Protein AF-0000000082825767 (afdb_homodimer)

Sequence (418 aa):
MIKTNDFMEIMKGRRSIRNYDPTVKISKEEMTEILEEATTAPSSVNAQPWRFLVIDSPEGKEKLAPLASFNQTQVTTSSAVIAVFADMNNADYLEEIYSKAVELGYMPQEVKDRQIAALTAHFEKLPAQVNRETILIDGGLVSMQLMLTARAHGYDTNPIGGYDKENIAETFGLDKERYVPVMLLSIGKAADEGYASYRLPIDTIAEWKMIKTNDFMEIMKGRRSIRNYDPTVKISKEEMTEILEEATTAPSSVNAQPWRFLVIDSPEGKEKLAPLASFNQTQVTTSSAVIAVFADMNNADYLEEIYSKAVELGYMPQEVKDRQIAALTAHFEKLPAQVNRETILIDGGLVSMQLMLTARAHGYDTNPIGGYDKENIAETFGLDKERYVPVMLLSIGKAADEGYASYRLPIDTIAEWK

Nearest PDB structures (foldseek):
  3ge6-assembly1_B  TM=9.933E-01  e=1.867E-31  Exiguobacterium sibiricum 255-15
  3gbh-assembly1_B  TM=9.850E-01  e=5.305E-27  Staphylococcus epidermidis ATCC 12228
  4qly-assembly2_D  TM=9.215E-01  e=1.192E-22  Lactiplantibacillus plantarum
  3bem-assembly1_A  TM=9.198E-01  e=1.619E-16  Bacillus subtilis
  3of4-assembly2_C-2  TM=8.790E-01  e=1.425E-12  Idiomarina loihiensis

Radius of gyration: 20.53 Å; Cα contacts (8 Å, |Δi|>4): 805; chains: 2; bounding box: 54×56×46 Å

Solvent-accessible surface area (backbone atoms only — not comparable to full-atom values): 21587 Å² total; per-residue (Å²): 100,78,68,43,50,47,31,64,58,39,59,72,64,59,41,63,37,56,46,30,38,62,84,47,73,72,51,71,67,57,49,48,51,40,51,55,60,13,58,68,42,71,37,77,92,63,34,62,34,53,33,38,38,39,29,57,37,73,68,36,39,60,67,42,46,81,38,28,60,90,45,48,56,32,60,71,17,24,29,27,36,34,38,35,24,19,37,72,62,24,73,78,43,40,63,59,44,47,51,50,20,34,75,71,66,52,40,56,66,68,56,44,55,53,48,52,56,52,49,53,57,48,59,74,69,51,52,68,67,60,52,53,52,52,34,36,24,32,34,14,18,28,49,41,39,32,52,44,42,35,30,41,72,23,30,39,33,20,85,41,78,69,48,46,66,86,48,51,34,52,75,72,72,37,57,58,86,41,39,42,74,63,37,38,35,30,32,25,39,60,64,60,87,53,60,71,81,67,70,83,59,61,81,79,37,44,46,80,59,100,77,70,46,49,45,31,65,59,40,59,72,64,61,41,63,37,55,45,30,38,61,83,45,72,72,51,69,69,57,49,49,51,39,51,57,61,13,59,68,43,71,36,76,93,63,33,61,33,53,33,37,38,38,28,56,36,73,68,36,40,59,67,43,46,80,40,27,60,89,44,46,55,32,60,70,18,26,29,28,36,34,39,34,24,19,37,74,61,24,72,78,44,39,66,59,42,47,50,50,22,34,76,72,65,55,41,56,68,68,56,43,55,53,49,50,54,53,49,51,56,48,60,74,69,50,52,68,68,58,52,51,53,52,35,36,23,32,34,15,19,29,48,40,40,32,51,44,41,36,30,41,72,25,29,40,31,22,84,39,78,71,47,44,67,89,49,50,34,53,74,72,74,38,57,58,87,40,38,41,71,64,37,37,34,29,31,26,38,60,62,59,87,54,59,71,79,66,70,82,58,60,81,80,36,44,46,79,60

Secondary structure (DSSP, 8-state):
-----BHHHHHHH--B---B-TT----HHHHHHHHHHHTTS--GGG---EEEEEE-SHHHHHHHGGGSTT-HHHHHHSSEEEEEEEETTGGGGHHHHHHHHHHTTSS-HHHHHHHHHHHHHHHHH--HHHHHHHHHHHHHHHHHHHHHHHHHTT-EEEEE--S-TTTHHHHTT--TTTEEEEEEEEEE-BSS---------HHHHEEE-/-----BHHHHHHT--B---B-TT----HHHHHHHHHHHTTS--GGG---EEEEEE-SHHHHHHHGGGSTT-HHHHHHSSEEEEEEEETTGGGGHHHHHHHHHHTTSS-HHHHHHHHHHHHHHHHH--HHHHHHHHHHHHHHHHHHHHHHHHHTT-EEEEE--S-TTTHHHHTT--TTTEEEEEEEEEE-BSS---------HHHHEEE-

Structure (mmCIF, N/CA/C/O backbone):
data_AF-0000000082825767-model_v1
#
loop_
_entity.id
_entity.type
_entity.pdbx_description
1 polymer 'Nitroreductase family protein'
#
loop_
_atom_site.group_PDB
_atom_site.id
_atom_site.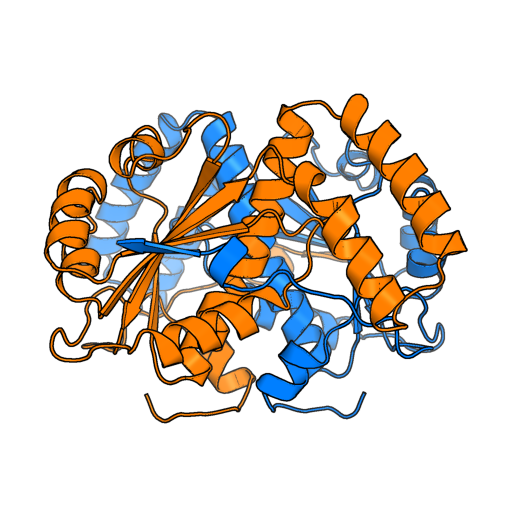type_symbol
_atom_site.label_atom_id
_atom_site.label_alt_id
_atom_site.label_comp_id
_atom_site.label_asym_id
_atom_site.label_entity_id
_atom_site.label_seq_id
_atom_site.pdbx_PDB_ins_code
_atom_site.Cartn_x
_atom_site.Cartn_y
_atom_site.Cartn_z
_atom_site.occupancy
_atom_site.B_iso_or_equiv
_atom_site.auth_seq_id
_atom_site.auth_comp_id
_atom_site.auth_asym_id
_atom_site.auth_atom_id
_atom_site.pdbx_PDB_model_num
ATOM 1 N N . MET A 1 1 ? 0.001 21.5 -9.102 1 57 1 MET A N 1
ATOM 2 C CA . MET A 1 1 ? 0.458 20.594 -10.148 1 57 1 MET A CA 1
ATOM 3 C C . MET A 1 1 ? -0.564 20.5 -11.273 1 57 1 MET A C 1
ATOM 5 O O . MET A 1 1 ? -1.768 20.625 -11.039 1 57 1 MET A O 1
ATOM 9 N N . ILE A 1 2 ? -0.086 20.594 -12.484 1 68.12 2 ILE A N 1
ATOM 10 C CA . ILE A 1 2 ? -0.937 20.422 -13.664 1 68.12 2 ILE A CA 1
ATOM 11 C C . ILE A 1 2 ? -1.581 19.031 -13.633 1 68.12 2 ILE A C 1
ATOM 13 O O . ILE A 1 2 ? -0.907 18.031 -13.375 1 68.12 2 ILE A O 1
ATOM 17 N N . LYS A 1 3 ? -2.893 19.031 -13.609 1 85.12 3 LYS A N 1
ATOM 18 C CA . LYS A 1 3 ? -3.613 17.766 -13.727 1 85.12 3 LYS A CA 1
ATOM 19 C C . LYS A 1 3 ? -3.098 16.953 -14.906 1 85.12 3 LYS A C 1
ATOM 21 O O . LYS A 1 3 ? -2.895 17.484 -16 1 85.12 3 LYS A O 1
ATOM 26 N N . THR A 1 4 ? -2.488 15.805 -14.508 1 88.75 4 THR A N 1
ATOM 27 C CA . THR A 1 4 ? -2.033 14.875 -15.539 1 88.75 4 THR A CA 1
ATOM 28 C C . THR A 1 4 ? -2.609 13.484 -15.305 1 88.75 4 THR A C 1
ATOM 30 O O . THR A 1 4 ? -2.926 13.125 -14.164 1 88.75 4 THR A O 1
ATOM 33 N N . ASN A 1 5 ? -2.75 12.781 -16.391 1 95.56 5 ASN A N 1
ATOM 34 C CA . ASN A 1 5 ? -3.166 11.383 -16.266 1 95.56 5 ASN A CA 1
ATOM 35 C C . ASN A 1 5 ? -2.057 10.43 -16.703 1 95.56 5 ASN A C 1
ATOM 37 O O . ASN A 1 5 ? -2.303 9.242 -16.906 1 95.56 5 ASN A O 1
ATOM 41 N N . ASP A 1 6 ? -0.877 11.016 -16.953 1 97.12 6 ASP A N 1
ATOM 42 C CA . ASP A 1 6 ? 0.282 10.188 -17.266 1 97.12 6 ASP A CA 1
ATOM 43 C C . ASP A 1 6 ? 0.776 9.438 -16.031 1 97.12 6 ASP A C 1
ATOM 45 O O . ASP A 1 6 ? 1.247 10.047 -15.07 1 97.12 6 ASP A O 1
ATOM 49 N N . PHE A 1 7 ? 0.704 8.141 -16.047 1 98.44 7 PHE A N 1
ATOM 50 C CA . PHE A 1 7 ? 0.979 7.297 -14.891 1 98.44 7 PHE A CA 1
ATOM 51 C C . PHE A 1 7 ? 2.412 7.488 -14.414 1 98.44 7 PHE A C 1
ATOM 53 O O . PHE A 1 7 ? 2.65 7.664 -13.211 1 98.44 7 PHE A O 1
ATOM 60 N N . MET A 1 8 ? 3.387 7.438 -15.273 1 97.62 8 MET A N 1
ATOM 61 C CA . MET A 1 8 ? 4.793 7.543 -14.891 1 97.62 8 MET A CA 1
ATOM 62 C C . MET A 1 8 ? 5.09 8.906 -14.281 1 97.62 8 MET A C 1
ATOM 64 O O . MET A 1 8 ? 5.84 9.008 -13.312 1 97.62 8 MET A O 1
ATOM 68 N N . GLU A 1 9 ? 4.508 9.938 -14.812 1 97.12 9 GLU A N 1
ATOM 69 C CA . GLU A 1 9 ? 4.672 11.273 -14.242 1 97.12 9 GLU A CA 1
ATOM 70 C C . GLU A 1 9 ? 4.09 11.352 -12.836 1 97.12 9 GLU A C 1
ATOM 72 O O . GLU A 1 9 ? 4.711 11.914 -11.93 1 97.12 9 GLU A O 1
ATOM 77 N N . ILE A 1 10 ? 2.896 10.797 -12.688 1 98.25 10 ILE A N 1
ATOM 78 C CA . ILE A 1 10 ? 2.217 10.797 -11.391 1 98.25 10 ILE A CA 1
ATOM 79 C C . ILE A 1 10 ? 3.047 10.031 -10.367 1 98.25 10 ILE A C 1
ATOM 81 O O . ILE A 1 10 ? 3.33 10.531 -9.281 1 98.25 10 ILE A O 1
ATOM 85 N N . MET A 1 11 ? 3.445 8.852 -10.742 1 98.19 11 MET A N 1
ATOM 86 C CA . MET A 1 11 ? 4.137 7.953 -9.82 1 98.19 11 MET A CA 1
ATOM 87 C C . MET A 1 11 ? 5.535 8.469 -9.5 1 98.19 11 MET A C 1
ATOM 89 O O . MET A 1 11 ? 5.895 8.617 -8.328 1 98.19 11 MET A O 1
ATOM 93 N N . LYS A 1 12 ? 6.316 8.844 -10.516 1 96.94 12 LYS A N 1
ATOM 94 C CA . LYS A 1 12 ? 7.703 9.25 -10.305 1 96.94 12 LYS A CA 1
ATOM 95 C C . LYS A 1 12 ? 7.785 10.664 -9.742 1 96.94 12 LYS A C 1
ATOM 97 O O . LYS A 1 12 ? 8.805 11.047 -9.164 1 96.94 12 LYS A O 1
ATOM 102 N N . GLY A 1 13 ? 6.746 11.43 -9.961 1 96.38 13 GLY A N 1
ATOM 103 C CA . GLY A 1 13 ? 6.723 12.797 -9.469 1 96.38 13 GLY A CA 1
ATOM 104 C C . GLY A 1 13 ? 6.277 12.906 -8.016 1 96.38 13 GLY A C 1
ATOM 105 O O . GLY A 1 13 ? 6.348 13.977 -7.418 1 96.38 13 GLY A O 1
ATOM 106 N N . ARG A 1 14 ? 5.82 11.805 -7.449 1 97.75 14 ARG A N 1
ATOM 107 C CA . ARG A 1 14 ? 5.371 11.844 -6.062 1 97.75 14 ARG A CA 1
ATOM 108 C C . ARG A 1 14 ? 6.539 12.109 -5.117 1 97.75 14 ARG A C 1
ATOM 110 O O . ARG A 1 14 ? 7.582 11.469 -5.219 1 97.75 14 ARG A O 1
ATOM 117 N N . ARG A 1 15 ? 6.359 13.031 -4.223 1 96.75 15 ARG A N 1
ATOM 118 C CA . ARG A 1 15 ? 7.258 13.383 -3.127 1 96.75 15 ARG A CA 1
ATOM 119 C C . ARG A 1 15 ? 6.492 13.531 -1.817 1 96.75 15 ARG A C 1
ATOM 121 O O . ARG A 1 15 ? 5.289 13.789 -1.822 1 96.75 15 ARG A O 1
ATOM 128 N N . SER A 1 16 ? 7.246 13.297 -0.775 1 97.88 16 SER A N 1
ATOM 129 C CA . SER A 1 16 ? 6.66 13.672 0.507 1 97.88 16 SER A CA 1
ATOM 130 C C . SER A 1 16 ? 6.688 15.188 0.708 1 97.88 16 SER A C 1
ATOM 132 O O . SER A 1 16 ? 7.727 15.75 1.046 1 97.88 16 SER A O 1
ATOM 134 N N . ILE A 1 17 ? 5.559 15.828 0.484 1 98.06 17 ILE A N 1
ATOM 135 C CA . ILE A 1 17 ? 5.434 17.281 0.604 1 98.06 17 ILE A CA 1
ATOM 136 C C . ILE A 1 17 ? 5.012 17.641 2.025 1 98.06 17 ILE A C 1
ATOM 138 O O . ILE A 1 17 ? 3.99 17.156 2.52 1 98.06 17 ILE A O 1
ATOM 142 N N . ARG A 1 18 ? 5.707 18.547 2.652 1 97.75 18 ARG A N 1
ATOM 143 C CA . ARG A 1 18 ? 5.469 18.797 4.07 1 97.75 18 ARG A CA 1
ATOM 144 C C . ARG A 1 18 ? 4.953 20.203 4.305 1 97.75 18 ARG A C 1
ATOM 146 O O . ARG A 1 18 ? 4.637 20.578 5.434 1 97.75 18 ARG A O 1
ATOM 153 N N . ASN A 1 19 ? 5.02 20.984 3.322 1 98.44 19 ASN A N 1
ATOM 154 C CA . ASN A 1 19 ? 4.527 22.359 3.342 1 98.44 19 ASN A CA 1
ATOM 155 C C . ASN A 1 19 ? 3.598 22.625 2.166 1 98.44 19 ASN A C 1
ATOM 157 O O . ASN A 1 19 ? 3.955 22.391 1.014 1 98.44 19 ASN A O 1
ATOM 161 N N . TYR A 1 20 ? 2.389 23.188 2.533 1 98.62 20 TYR A N 1
ATOM 162 C CA . TYR A 1 20 ? 1.351 23.359 1.523 1 98.62 20 TYR A CA 1
ATOM 163 C C . TYR A 1 20 ? 0.925 24.828 1.425 1 98.62 20 TYR A C 1
ATOM 165 O O . TYR A 1 20 ? 1.259 25.641 2.293 1 98.62 20 TYR A O 1
ATOM 173 N N . ASP A 1 21 ? 0.312 25.203 0.298 1 98.56 21 ASP A N 1
ATOM 174 C CA . ASP A 1 21 ? -0.404 26.469 0.18 1 98.56 21 ASP A CA 1
ATOM 175 C C . ASP A 1 21 ? -1.682 26.469 1.017 1 98.56 21 ASP A C 1
ATOM 177 O O . ASP A 1 21 ? -2.672 25.828 0.639 1 98.56 21 ASP A O 1
ATOM 181 N N . PRO A 1 22 ? -1.664 27.156 2.123 1 97.94 22 PRO A N 1
ATOM 182 C CA . PRO A 1 22 ? -2.787 27.047 3.059 1 97.94 22 PRO A CA 1
ATOM 183 C C . PRO A 1 22 ? -4.078 27.641 2.498 1 97.94 22 PRO A C 1
ATOM 185 O O . PRO A 1 22 ? -5.148 27.453 3.086 1 97.94 22 PRO A O 1
ATOM 188 N N . THR A 1 23 ? -4.078 28.297 1.387 1 98 23 THR A N 1
ATOM 189 C CA . THR A 1 23 ? -5.262 28.938 0.816 1 98 23 THR A CA 1
ATOM 190 C C . THR A 1 23 ? -6.043 27.938 -0.039 1 98 23 THR A C 1
ATOM 192 O O . THR A 1 23 ? -7.199 28.188 -0.393 1 98 23 THR A O 1
ATOM 195 N N . VAL A 1 24 ? -5.395 26.891 -0.364 1 98.31 24 VAL A N 1
ATOM 196 C CA . VAL A 1 24 ? -6.051 25.906 -1.213 1 98.31 24 VAL A CA 1
ATOM 197 C C . VAL A 1 24 ? -6.891 24.953 -0.355 1 98.31 24 VAL A C 1
ATOM 199 O O . VAL A 1 24 ? -6.402 24.406 0.637 1 98.31 24 VAL A O 1
ATOM 202 N N . LYS A 1 25 ? -8.148 24.797 -0.734 1 98.25 25 LYS A N 1
ATOM 203 C CA . LYS A 1 25 ? -9.062 23.859 -0.1 1 98.25 25 LYS A CA 1
ATOM 204 C C . LYS A 1 25 ? -9.578 22.828 -1.105 1 98.25 25 LYS A C 1
ATOM 206 O O . LYS A 1 25 ? -9.688 23.125 -2.297 1 98.25 25 LYS A O 1
ATOM 211 N N . ILE A 1 26 ? -9.781 21.656 -0.648 1 98.69 26 ILE A N 1
ATOM 212 C CA . ILE A 1 26 ? -10.391 20.594 -1.451 1 98.69 26 ILE A CA 1
ATOM 213 C C . ILE A 1 26 ? -11.844 20.406 -1.033 1 98.69 26 ILE A C 1
ATOM 215 O O . ILE A 1 26 ? -12.133 20.156 0.142 1 98.69 26 ILE A O 1
ATOM 219 N N . SER A 1 27 ? -12.758 20.484 -1.952 1 98.56 27 SER A N 1
ATOM 220 C CA . SER A 1 27 ? -14.164 20.312 -1.628 1 98.56 27 SER A CA 1
ATOM 221 C C . SER A 1 27 ? -14.469 18.891 -1.167 1 98.56 27 SER A C 1
ATOM 223 O O . SER A 1 27 ? -13.758 17.953 -1.533 1 98.56 27 SER A O 1
ATOM 225 N N . LYS A 1 28 ? -15.516 18.828 -0.367 1 98.38 28 LYS A N 1
ATOM 226 C CA . LYS A 1 28 ? -15.945 17.5 0.054 1 98.38 28 LYS A CA 1
ATOM 227 C C . LYS A 1 28 ? -16.25 16.609 -1.151 1 98.38 28 LYS A C 1
ATOM 229 O O . LYS A 1 28 ? -15.969 15.406 -1.136 1 98.38 28 LYS A O 1
ATOM 234 N N . GLU A 1 29 ? -16.828 17.188 -2.154 1 98.62 29 GLU A N 1
ATOM 235 C CA . GLU A 1 29 ? -17.156 16.438 -3.369 1 98.62 29 GLU A CA 1
ATOM 236 C C . GLU A 1 29 ? -15.898 15.883 -4.031 1 98.62 29 GLU A C 1
ATOM 238 O O . GLU A 1 29 ? -15.844 14.703 -4.375 1 98.62 29 GLU A O 1
ATOM 243 N N . GLU A 1 30 ? -14.898 16.703 -4.211 1 98.56 30 GLU A N 1
ATOM 244 C CA . GLU A 1 30 ? -13.664 16.25 -4.852 1 98.56 30 GLU A CA 1
ATOM 245 C C . GLU A 1 30 ? -12.914 15.242 -3.977 1 98.56 30 GLU A C 1
ATOM 247 O O . GLU A 1 30 ? -12.391 14.25 -4.477 1 98.56 30 GLU A O 1
ATOM 252 N N . MET A 1 31 ? -12.906 15.5 -2.664 1 98.88 31 MET A N 1
ATOM 253 C CA . MET A 1 31 ? -12.281 14.547 -1.746 1 98.88 31 MET A CA 1
ATOM 254 C C . MET A 1 31 ? -12.977 13.195 -1.805 1 98.88 31 MET A C 1
ATOM 256 O O . MET A 1 31 ? -12.32 12.156 -1.775 1 98.88 31 MET A O 1
ATOM 260 N N . THR A 1 32 ? -14.289 13.25 -1.904 1 98.88 32 THR A N 1
ATOM 261 C CA . THR A 1 32 ? -15.055 12.016 -2.029 1 98.88 32 THR A CA 1
ATOM 262 C C . THR A 1 32 ? -14.664 11.266 -3.299 1 98.88 32 THR A C 1
ATOM 264 O O . THR A 1 32 ? -14.492 10.047 -3.275 1 98.88 32 THR A O 1
ATOM 267 N N . GLU A 1 33 ? -14.492 11.953 -4.387 1 98.69 33 GLU A N 1
ATOM 268 C CA . GLU A 1 33 ? -14.062 11.336 -5.641 1 98.69 33 GLU A CA 1
ATOM 269 C C . GLU A 1 33 ? -12.68 10.703 -5.5 1 98.69 33 GLU A C 1
ATOM 271 O O . GLU A 1 33 ? -12.445 9.586 -5.969 1 98.69 33 GLU A O 1
ATOM 276 N N . ILE A 1 34 ? -11.797 11.383 -4.863 1 98.81 34 ILE A N 1
ATOM 277 C CA . ILE A 1 34 ? -10.438 10.906 -4.652 1 98.81 34 ILE A CA 1
ATOM 278 C C . ILE A 1 34 ? -10.461 9.625 -3.818 1 98.81 34 ILE A C 1
ATOM 280 O O . ILE A 1 34 ? -9.789 8.641 -4.156 1 98.81 34 ILE A O 1
ATOM 284 N N . LEU A 1 35 ? -11.258 9.602 -2.76 1 98.94 35 LEU A N 1
ATOM 285 C CA . LEU A 1 35 ? -11.367 8.422 -1.906 1 98.94 35 LEU A CA 1
ATOM 286 C C . LEU A 1 35 ? -12 7.262 -2.664 1 98.94 35 LEU A C 1
ATOM 288 O O . LEU A 1 35 ? -11.578 6.117 -2.52 1 98.94 35 LEU A O 1
ATOM 292 N N . GLU A 1 36 ? -13.023 7.559 -3.451 1 98.81 36 GLU A N 1
ATOM 293 C CA . GLU A 1 36 ? -13.664 6.52 -4.254 1 98.81 36 GLU A CA 1
ATOM 294 C C . GLU A 1 36 ? -12.664 5.859 -5.199 1 98.81 36 GLU A C 1
ATOM 296 O O . GLU A 1 36 ? -12.641 4.633 -5.332 1 98.81 36 GLU A O 1
ATOM 301 N N . GLU A 1 37 ? -11.906 6.68 -5.84 1 98.69 37 GLU A N 1
ATOM 302 C CA . GLU A 1 37 ? -10.883 6.152 -6.73 1 98.69 37 GLU A CA 1
ATOM 303 C C . GLU A 1 37 ? -9.844 5.336 -5.961 1 98.69 37 GLU A C 1
ATOM 305 O O . GLU A 1 37 ? -9.461 4.246 -6.391 1 98.69 37 GLU A O 1
ATOM 310 N N . ALA A 1 38 ? -9.438 5.766 -4.801 1 98.88 38 ALA A N 1
ATOM 311 C CA . ALA A 1 38 ? -8.438 5.078 -3.99 1 98.88 38 ALA A CA 1
ATOM 312 C C . ALA A 1 38 ? -8.922 3.695 -3.566 1 98.88 38 ALA A C 1
ATOM 314 O O . ALA A 1 38 ? -8.141 2.746 -3.5 1 98.88 38 ALA A O 1
ATOM 315 N N . THR A 1 39 ? -10.211 3.557 -3.326 1 98.75 39 THR A N 1
ATOM 316 C CA . THR A 1 39 ? -10.758 2.344 -2.725 1 98.75 39 THR A CA 1
ATOM 317 C C . THR A 1 39 ? -10.922 1.246 -3.773 1 98.75 39 THR A C 1
ATOM 319 O O . THR A 1 39 ? -11.328 0.13 -3.455 1 98.75 39 THR A O 1
ATOM 322 N N . THR A 1 40 ? -10.516 1.552 -5.07 1 98.62 40 THR A N 1
ATOM 323 C CA . THR A 1 40 ? -10.461 0.47 -6.047 1 98.62 40 THR A CA 1
ATOM 324 C C . THR A 1 40 ? -9.273 -0.451 -5.762 1 98.62 40 THR A C 1
ATOM 326 O O . THR A 1 40 ? -9.133 -1.502 -6.391 1 98.62 40 THR A O 1
ATOM 329 N N . ALA A 1 41 ? -8.422 -0.111 -4.781 1 98.81 41 ALA A N 1
ATOM 330 C CA . ALA A 1 41 ? -7.32 -0.959 -4.336 1 98.81 41 ALA A CA 1
ATOM 331 C C . ALA A 1 41 ? -7.828 -2.322 -3.875 1 98.81 41 ALA A C 1
ATOM 333 O O . ALA A 1 41 ? -8.953 -2.438 -3.387 1 98.81 41 ALA A O 1
ATOM 334 N N . PRO A 1 42 ? -7.035 -3.359 -4.062 1 98.81 42 PRO A N 1
ATOM 335 C CA . PRO A 1 42 ? -7.43 -4.668 -3.537 1 98.81 42 PRO A CA 1
ATOM 336 C C . PRO A 1 42 ? -7.32 -4.754 -2.018 1 98.81 42 PRO A C 1
ATOM 338 O O . PRO A 1 42 ? -6.648 -3.926 -1.396 1 98.81 42 PRO A O 1
ATOM 341 N N . SER A 1 43 ? -8.062 -5.688 -1.451 1 98.81 43 SER A N 1
ATOM 342 C CA . SER A 1 43 ? -7.961 -6.086 -0.05 1 98.81 43 SER A CA 1
ATOM 343 C C . SER A 1 43 ? -8.188 -7.586 0.116 1 98.81 43 SER A C 1
ATOM 345 O O . SER A 1 43 ? -8.758 -8.234 -0.761 1 98.81 43 SER A O 1
ATOM 347 N N . SER A 1 44 ? -7.613 -8.102 1.168 1 98.56 44 SER A N 1
ATOM 348 C CA . SER A 1 44 ? -7.801 -9.523 1.455 1 98.56 44 SER A CA 1
ATOM 349 C C . SER A 1 44 ? -9.281 -9.891 1.447 1 98.56 44 SER A C 1
ATOM 351 O O . SER A 1 44 ? -10.086 -9.281 2.156 1 98.56 44 SER A O 1
ATOM 353 N N . VAL A 1 45 ? -9.68 -10.828 0.564 1 97.62 45 VAL A N 1
ATOM 354 C CA . VAL A 1 45 ? -11.016 -11.383 0.376 1 97.62 45 VAL A CA 1
ATOM 355 C C . VAL A 1 45 ? -12.016 -10.258 0.093 1 97.62 45 VAL A C 1
ATOM 357 O O . VAL A 1 45 ? -13.211 -10.406 0.329 1 97.62 45 VAL A O 1
ATOM 360 N N . ASN A 1 46 ? -11.531 -9.086 -0.306 1 98.19 46 ASN A N 1
ATOM 361 C CA . ASN A 1 46 ? -12.328 -7.906 -0.621 1 98.19 46 ASN A CA 1
ATOM 362 C C . ASN A 1 46 ? -13.133 -7.438 0.587 1 98.19 46 ASN A C 1
ATOM 364 O O . ASN A 1 46 ? -14.258 -6.961 0.44 1 98.19 46 ASN A O 1
ATOM 368 N N . ALA A 1 47 ? -12.508 -7.551 1.752 1 98.69 47 ALA A N 1
ATOM 369 C CA . ALA A 1 47 ? -13.195 -7.148 2.973 1 98.69 47 ALA A CA 1
ATOM 370 C C . ALA A 1 47 ? -13.156 -5.633 3.154 1 98.69 47 ALA A C 1
ATOM 372 O O . ALA A 1 47 ? -13.891 -5.078 3.975 1 98.69 47 ALA A O 1
ATOM 373 N N . GLN A 1 48 ? -12.312 -4.953 2.453 1 98.81 48 GLN A N 1
ATOM 374 C CA . GLN A 1 48 ? -12.25 -3.496 2.428 1 98.81 48 GLN A CA 1
ATOM 375 C C . GLN A 1 48 ? -12.172 -2.924 3.84 1 98.81 48 GLN A C 1
ATOM 377 O O . GLN A 1 48 ? -13.031 -2.137 4.242 1 98.81 48 GLN A O 1
ATOM 382 N N . PRO A 1 49 ? -11.023 -3.262 4.516 1 98.94 49 PRO A N 1
ATOM 383 C CA . PRO A 1 49 ? -10.953 -2.928 5.941 1 98.94 49 PRO A CA 1
ATOM 384 C C . PRO A 1 49 ? -10.664 -1.449 6.188 1 98.94 49 PRO A C 1
ATOM 386 O O . PRO A 1 49 ? -10.727 -0.985 7.328 1 98.94 49 PRO A O 1
ATOM 389 N N . TRP A 1 50 ? -10.383 -0.65 5.242 1 98.94 50 TRP A N 1
ATOM 390 C CA . TRP A 1 50 ? -9.914 0.719 5.422 1 98.94 50 TRP A CA 1
ATOM 391 C C . TRP A 1 50 ? -11.055 1.637 5.848 1 98.94 50 TRP A C 1
ATOM 393 O O . TRP A 1 50 ? -12.18 1.495 5.371 1 98.94 50 TRP A O 1
ATOM 403 N N . ARG A 1 51 ? -10.758 2.549 6.734 1 98.94 51 ARG A N 1
ATOM 404 C CA . ARG A 1 51 ? -11.617 3.633 7.199 1 98.94 51 ARG A CA 1
ATOM 405 C C . ARG A 1 51 ? -10.883 4.969 7.16 1 98.94 51 ARG A C 1
ATOM 407 O O . ARG A 1 51 ? -9.711 5.055 7.543 1 98.94 51 ARG A O 1
ATOM 414 N N . PHE A 1 52 ? -11.578 5.984 6.652 1 98.94 52 PHE A N 1
ATOM 415 C CA . PHE A 1 52 ? -10.945 7.285 6.48 1 98.94 52 PHE A CA 1
ATOM 416 C C . PHE A 1 52 ? -11.578 8.32 7.398 1 98.94 52 PHE A C 1
ATOM 418 O O . PHE A 1 52 ? -12.797 8.477 7.426 1 98.94 52 PHE A O 1
ATOM 425 N N . LEU A 1 53 ? -10.781 8.938 8.148 1 98.94 53 LEU A N 1
ATOM 426 C CA . LEU A 1 53 ? -11.18 10.148 8.852 1 98.94 53 LEU A CA 1
ATOM 427 C C . LEU A 1 53 ? -10.57 11.383 8.195 1 98.94 53 LEU A C 1
ATOM 429 O O . LEU A 1 53 ? -9.367 11.617 8.297 1 98.94 53 LEU A O 1
ATOM 433 N N . VAL A 1 54 ? -11.414 12.133 7.496 1 98.94 54 VAL A N 1
ATOM 434 C CA . VAL A 1 54 ? -10.961 13.336 6.801 1 98.94 54 VAL A CA 1
ATOM 435 C C . VAL A 1 54 ? -11.055 14.539 7.738 1 98.94 54 VAL A C 1
ATOM 437 O O . VAL A 1 54 ? -12.148 14.961 8.117 1 98.94 54 VAL A O 1
ATOM 440 N N . ILE A 1 55 ? -9.906 15.039 8.117 1 98.94 55 ILE A N 1
ATOM 441 C CA . ILE A 1 55 ? -9.812 16.172 9.031 1 98.94 55 ILE A CA 1
ATOM 442 C C . ILE A 1 55 ? -9.508 17.453 8.242 1 98.94 55 ILE A C 1
ATOM 444 O O . ILE A 1 55 ? -8.352 17.734 7.926 1 98.94 55 ILE A O 1
ATOM 448 N N . ASP A 1 56 ? -10.539 18.25 7.93 1 98.5 56 ASP A N 1
ATOM 449 C CA . ASP A 1 56 ? -10.344 19.406 7.051 1 98.5 56 ASP A CA 1
ATOM 450 C C . ASP A 1 56 ? -10.922 20.672 7.672 1 98.5 56 ASP A C 1
ATOM 452 O O . ASP A 1 56 ? -10.812 21.75 7.094 1 98.5 56 ASP A O 1
ATOM 456 N N . SER A 1 57 ? -11.555 20.578 8.898 1 98.25 57 SER A N 1
ATOM 457 C CA . SER A 1 57 ? -12.055 21.766 9.586 1 98.25 57 SER A CA 1
ATOM 458 C C . SER A 1 57 ? -11 22.359 10.508 1 98.25 57 SER A C 1
ATOM 460 O O . SER A 1 57 ? -10.102 21.656 10.969 1 98.25 57 SER A O 1
ATOM 462 N N . PRO A 1 58 ? -11.125 23.656 10.758 1 97.69 58 PRO A N 1
ATOM 463 C CA . PRO A 1 58 ? -10.219 24.25 11.75 1 97.69 58 PRO A CA 1
ATOM 464 C C . PRO A 1 58 ? -10.281 23.547 13.102 1 97.69 58 PRO A C 1
ATOM 466 O O . PRO A 1 58 ? -9.242 23.312 13.727 1 97.69 58 PRO A O 1
ATOM 469 N N . GLU A 1 59 ? -11.445 23.219 13.547 1 98.25 59 GLU A N 1
ATOM 470 C CA . GLU A 1 59 ? -11.625 22.547 14.828 1 98.25 59 GLU A CA 1
ATOM 471 C C . GLU A 1 59 ? -10.969 21.156 14.82 1 98.25 59 GLU A C 1
ATOM 473 O O . GLU A 1 59 ? -10.328 20.766 15.797 1 98.25 59 GLU A O 1
ATOM 478 N N . GLY A 1 60 ? -11.164 20.391 13.789 1 98.56 60 GLY A N 1
ATOM 479 C CA . GLY A 1 60 ? -10.539 19.078 13.664 1 98.56 60 GLY A CA 1
ATOM 480 C C . GLY A 1 60 ? -9.023 19.141 13.672 1 98.56 60 GLY A C 1
ATOM 481 O O . GLY A 1 60 ? -8.359 18.328 14.312 1 98.56 60 GLY A O 1
ATOM 482 N N . LYS A 1 61 ? -8.5 20.109 12.922 1 98.44 61 LYS A N 1
ATOM 483 C CA . LYS A 1 61 ? -7.051 20.25 12.852 1 98.44 61 LYS A CA 1
ATOM 484 C C . LYS A 1 61 ? -6.473 20.672 14.203 1 98.44 61 LYS A C 1
ATOM 486 O O . LYS A 1 61 ? -5.379 20.234 14.57 1 98.44 61 LYS A O 1
ATOM 491 N N . GLU A 1 62 ? -7.16 21.531 14.891 1 97.94 62 GLU A N 1
ATOM 492 C CA . GLU A 1 62 ? -6.734 21.906 16.234 1 97.94 62 GLU A CA 1
ATOM 493 C C . GLU A 1 62 ? -6.688 20.703 17.156 1 97.94 62 GLU A C 1
ATOM 495 O O . GLU A 1 62 ? -5.777 20.578 17.984 1 97.94 62 GLU A O 1
ATOM 500 N N . LYS A 1 63 ? -7.691 19.875 17.047 1 98 63 LYS A N 1
ATOM 501 C CA . LYS A 1 63 ? -7.754 18.641 17.828 1 98 63 LYS A CA 1
ATOM 502 C C . LYS A 1 63 ? -6.617 17.688 17.469 1 98 63 LYS A C 1
ATOM 504 O O . LYS A 1 63 ? -6.102 16.984 18.328 1 98 63 LYS A O 1
ATOM 509 N N . LEU A 1 64 ? -6.195 17.656 16.219 1 98.75 64 LEU A N 1
ATOM 510 C CA . LEU A 1 64 ? -5.16 16.75 15.719 1 98.75 64 LEU A CA 1
ATOM 511 C C . LEU A 1 64 ? -3.771 17.266 16.094 1 98.75 64 LEU A C 1
ATOM 513 O O . LEU A 1 64 ? -2.846 16.484 16.297 1 98.75 64 LEU A O 1
ATOM 517 N N . ALA A 1 65 ? -3.604 18.547 16.203 1 97.69 65 ALA A N 1
ATOM 518 C CA . ALA A 1 65 ? -2.311 19.219 16.297 1 97.69 65 ALA A CA 1
ATOM 519 C C . ALA A 1 65 ? -1.468 18.625 17.422 1 97.69 65 ALA A C 1
ATOM 521 O O . ALA A 1 65 ? -0.308 18.266 17.219 1 97.69 65 ALA A O 1
ATOM 522 N N . PRO A 1 66 ? -2.014 18.406 18.641 1 97.38 66 PRO A N 1
ATOM 523 C CA . PRO A 1 66 ? -1.195 17.859 19.719 1 97.38 66 PRO A CA 1
ATOM 524 C C . PRO A 1 66 ? -0.771 16.422 19.469 1 97.38 66 PRO A C 1
ATOM 526 O O . PRO A 1 66 ? 0.184 15.938 20.078 1 97.38 66 PRO A O 1
ATOM 529 N N . LEU A 1 67 ? -1.477 15.727 18.625 1 98.38 67 LEU A N 1
ATOM 530 C CA . LEU A 1 67 ? -1.207 14.32 18.359 1 98.38 67 LEU A CA 1
ATOM 531 C C . LEU A 1 67 ? -0.194 14.164 17.219 1 98.38 67 LEU A C 1
ATOM 533 O O . LEU A 1 67 ? 0.382 13.086 17.047 1 98.38 67 LEU A O 1
ATOM 537 N N . ALA A 1 68 ? 0.015 15.188 16.406 1 96.81 68 ALA A N 1
ATOM 538 C CA . ALA A 1 68 ? 0.823 15.109 15.188 1 96.81 68 ALA A CA 1
ATOM 539 C C . ALA A 1 68 ? 2.309 15.258 15.508 1 96.81 68 ALA A C 1
ATOM 541 O O . ALA A 1 68 ? 3.15 15.211 14.609 1 96.81 68 ALA A O 1
ATOM 542 N N . SER A 1 69 ? 2.68 15.383 16.734 1 91.12 69 SER A N 1
ATOM 543 C CA . SER A 1 69 ? 4.074 15.477 17.156 1 91.12 69 SER A CA 1
ATOM 544 C C . SER A 1 69 ? 4.809 16.578 16.422 1 91.12 69 SER A C 1
ATOM 546 O O . SER A 1 69 ? 4.395 17.75 16.453 1 91.12 69 SER A O 1
ATOM 548 N N . PHE A 1 70 ? 5.832 16.203 15.664 1 91.75 70 PHE A N 1
ATOM 549 C CA . PHE A 1 70 ? 6.695 17.188 15.016 1 91.75 70 PHE A CA 1
ATOM 550 C C . PHE A 1 70 ? 6.164 17.531 13.625 1 91.75 70 PHE A C 1
ATOM 552 O O . PHE A 1 70 ? 6.801 18.281 12.883 1 91.75 70 PHE A O 1
ATOM 559 N N . ASN A 1 71 ? 4.969 17.047 13.305 1 96.5 71 ASN A N 1
ATOM 560 C CA . ASN A 1 71 ? 4.41 17.219 11.969 1 96.5 71 ASN A CA 1
ATOM 561 C C . ASN A 1 71 ? 3.385 18.359 11.945 1 96.5 71 ASN A C 1
ATOM 563 O O . ASN A 1 71 ? 2.35 18.25 11.281 1 96.5 71 ASN A O 1
ATOM 567 N N . GLN A 1 72 ? 3.678 19.484 12.625 1 97.31 72 GLN A N 1
ATOM 568 C CA . GLN A 1 72 ? 2.758 20.609 12.773 1 97.31 72 GLN A CA 1
ATOM 569 C C . GLN A 1 72 ? 2.58 21.359 11.453 1 97.31 72 GLN A C 1
ATOM 571 O O . GLN A 1 72 ? 1.475 21.797 11.125 1 97.31 72 GLN A O 1
ATOM 576 N N . THR A 1 73 ? 3.629 21.547 10.719 1 98.12 73 THR A N 1
ATOM 577 C CA . THR A 1 73 ? 3.559 22.266 9.445 1 98.12 73 THR A CA 1
ATOM 578 C C . THR A 1 73 ? 2.602 21.562 8.484 1 98.12 73 THR A C 1
ATOM 580 O O . THR A 1 73 ? 1.77 22.203 7.848 1 98.12 73 THR A O 1
ATOM 583 N N . GLN A 1 74 ? 2.67 20.25 8.445 1 98.31 74 GLN A N 1
ATOM 584 C CA . GLN A 1 74 ? 1.778 19.484 7.586 1 98.31 74 GLN A CA 1
ATOM 585 C C . GLN A 1 74 ? 0.32 19.672 7.992 1 98.31 74 GLN A C 1
ATOM 587 O O . GLN A 1 74 ? -0.543 19.891 7.141 1 98.31 74 GLN A O 1
ATOM 592 N N . VAL A 1 75 ? 0.089 19.656 9.289 1 98.25 75 VAL A N 1
ATOM 593 C CA . VAL A 1 75 ? -1.273 19.734 9.805 1 98.25 75 VAL A CA 1
ATOM 594 C C . VAL A 1 75 ? -1.84 21.125 9.539 1 98.25 75 VAL A C 1
ATOM 596 O O . VAL A 1 75 ? -2.979 21.266 9.086 1 98.25 75 VAL A O 1
ATOM 599 N N . THR A 1 76 ? -1.061 22.141 9.688 1 97.69 76 THR A N 1
ATOM 600 C CA . THR A 1 76 ? -1.576 23.5 9.672 1 97.69 76 THR A CA 1
ATOM 601 C C . THR A 1 76 ? -1.696 24.016 8.242 1 97.69 76 THR A C 1
ATOM 603 O O . THR A 1 76 ? -2.562 24.844 7.941 1 97.69 76 THR A O 1
ATOM 606 N N . THR A 1 77 ? -0.852 23.484 7.32 1 98.44 77 THR A N 1
ATOM 607 C CA . THR A 1 77 ? -0.806 24.109 6 1 98.44 77 THR A CA 1
ATOM 608 C C . THR A 1 77 ? -1.578 23.266 4.984 1 98.44 77 THR A C 1
ATOM 610 O O . THR A 1 77 ? -1.939 23.766 3.912 1 98.44 77 THR A O 1
ATOM 613 N N . SER A 1 78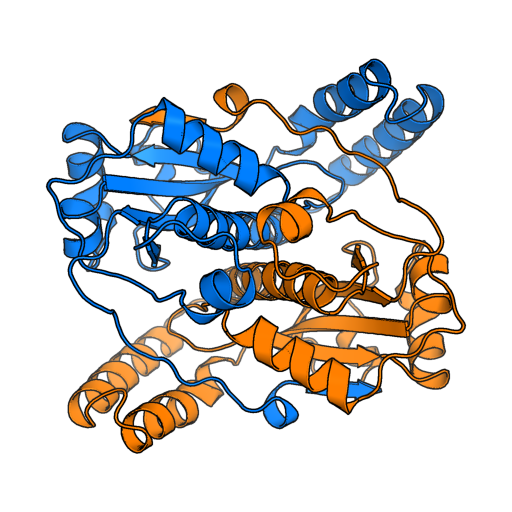 ? -1.864 22.016 5.262 1 98.81 78 SER A N 1
ATOM 614 C CA . SER A 1 78 ? -2.537 21.156 4.301 1 98.81 78 SER A CA 1
ATOM 615 C C . SER A 1 78 ? -4.012 21.516 4.168 1 98.81 78 SER A C 1
ATOM 617 O O . SER A 1 78 ? -4.582 22.156 5.051 1 98.81 78 SER A O 1
ATOM 619 N N . SER A 1 79 ? -4.598 21.156 2.996 1 98.88 79 SER A N 1
ATOM 620 C CA . SER A 1 79 ? -6.039 21.281 2.83 1 98.88 79 SER A CA 1
ATOM 621 C C . SER A 1 79 ? -6.793 20.359 3.785 1 98.88 79 SER A C 1
ATOM 623 O O . SER A 1 79 ? -7.875 20.703 4.262 1 98.88 79 SER A O 1
ATOM 625 N N . ALA A 1 80 ? -6.289 19.188 4.059 1 98.94 80 ALA A N 1
ATOM 626 C CA . ALA A 1 80 ? -6.836 18.188 4.977 1 98.94 80 ALA A CA 1
ATOM 627 C C . ALA A 1 80 ? -5.754 17.203 5.43 1 98.94 80 ALA A C 1
ATOM 629 O O . ALA A 1 80 ? -4.699 17.109 4.805 1 98.94 80 ALA A O 1
ATOM 630 N N . VAL A 1 81 ? -5.988 16.594 6.535 1 98.94 81 VAL A N 1
ATOM 631 C CA . VAL A 1 81 ? -5.266 15.398 6.938 1 98.94 81 VAL A CA 1
ATOM 632 C C . VAL A 1 81 ? -6.227 14.211 6.977 1 98.94 81 VAL A C 1
ATOM 634 O O . VAL A 1 81 ? -7.281 14.281 7.613 1 98.94 81 VAL A O 1
ATOM 637 N N . ILE A 1 82 ? -5.883 13.188 6.254 1 99 82 ILE A N 1
ATOM 638 C CA . ILE A 1 82 ? -6.672 11.953 6.273 1 99 82 ILE A CA 1
ATOM 639 C C . ILE A 1 82 ? -6.023 10.945 7.211 1 99 82 ILE A C 1
ATOM 641 O O . ILE A 1 82 ? -4.906 10.484 6.969 1 99 82 ILE A O 1
ATOM 645 N N . ALA A 1 83 ? -6.688 10.664 8.289 1 98.94 83 ALA A N 1
ATOM 646 C CA . ALA A 1 83 ? -6.266 9.531 9.102 1 98.94 83 ALA A CA 1
ATOM 647 C C . ALA A 1 83 ? -6.816 8.219 8.547 1 98.94 83 ALA A C 1
ATOM 649 O O . ALA A 1 83 ? -8.031 8.016 8.5 1 98.94 83 ALA A O 1
ATOM 650 N N . VAL A 1 84 ? -5.938 7.398 8.133 1 99 84 VAL A N 1
ATOM 651 C CA . VAL A 1 84 ? -6.316 6.086 7.617 1 99 84 VAL A CA 1
ATOM 652 C C . VAL A 1 84 ? -6.297 5.059 8.742 1 99 84 VAL A C 1
ATOM 654 O O . VAL A 1 84 ? -5.293 4.918 9.445 1 99 84 VAL A O 1
ATOM 657 N N . PHE A 1 85 ? -7.406 4.395 8.945 1 98.94 85 PHE A N 1
ATOM 658 C CA . PHE A 1 85 ? -7.543 3.311 9.914 1 98.94 85 PHE A CA 1
ATOM 659 C C . PHE A 1 85 ? -7.863 1.995 9.211 1 98.94 85 PHE A C 1
ATOM 661 O O . PHE A 1 85 ? -8.281 1.989 8.055 1 98.94 85 PHE A O 1
ATOM 668 N N . ALA A 1 86 ? -7.598 0.961 9.883 1 98.94 86 ALA A N 1
ATOM 669 C CA . ALA A 1 86 ? -8.023 -0.372 9.469 1 98.94 86 ALA A CA 1
ATOM 670 C C . ALA A 1 86 ? -8.977 -0.99 10.484 1 98.94 86 ALA A C 1
ATOM 672 O O . ALA A 1 86 ? -8.719 -0.955 11.688 1 98.94 86 ALA A O 1
ATOM 673 N N . ASP A 1 87 ? -10.031 -1.568 10.055 1 98.88 87 ASP A N 1
ATOM 674 C CA . ASP A 1 87 ? -11.156 -2.043 10.859 1 98.88 87 ASP A CA 1
ATOM 675 C C . ASP A 1 87 ? -10.977 -3.512 11.242 1 98.88 87 ASP A C 1
ATOM 677 O O . ASP A 1 87 ? -11.148 -4.398 10.398 1 98.88 87 ASP A O 1
ATOM 681 N N . MET A 1 88 ? -10.75 -3.822 12.492 1 98.81 88 MET A N 1
ATOM 682 C CA . MET A 1 88 ? -10.578 -5.191 12.977 1 98.81 88 MET A CA 1
ATOM 683 C C . MET A 1 88 ? -11.844 -6.012 12.742 1 98.81 88 MET A C 1
ATOM 685 O O . MET A 1 88 ? -11.797 -7.242 12.734 1 98.81 88 MET A O 1
ATOM 689 N N . ASN A 1 89 ? -12.961 -5.355 12.555 1 98.56 89 ASN A N 1
ATOM 690 C CA . ASN A 1 89 ? -14.227 -6.027 12.305 1 98.56 89 ASN A CA 1
ATOM 691 C C . ASN A 1 89 ? -14.617 -5.961 10.828 1 98.56 89 ASN A C 1
ATOM 693 O O . ASN A 1 89 ? -15.797 -5.828 10.5 1 98.56 89 ASN A O 1
ATOM 697 N N . ASN A 1 90 ? -13.664 -5.98 10.008 1 98.25 90 ASN A N 1
ATOM 698 C CA . ASN A 1 90 ? -13.875 -5.879 8.57 1 98.25 90 ASN A CA 1
ATOM 699 C C . ASN A 1 90 ? -14.812 -6.973 8.062 1 98.25 90 ASN A C 1
ATOM 701 O O . ASN A 1 90 ? -15.555 -6.762 7.105 1 98.25 90 ASN A O 1
ATOM 705 N N . ALA A 1 91 ? -14.891 -8.086 8.695 1 98 91 ALA A N 1
ATOM 706 C CA . ALA A 1 91 ? -15.727 -9.203 8.281 1 98 91 ALA A CA 1
ATOM 707 C C . ALA A 1 91 ? -17.203 -8.844 8.375 1 98 91 ALA A C 1
ATOM 709 O O . ALA A 1 91 ? -18.047 -9.469 7.719 1 98 91 ALA A O 1
ATOM 710 N N . ASP A 1 92 ? -17.547 -7.816 9.188 1 97.94 92 ASP A N 1
ATOM 711 C CA . ASP A 1 92 ? -18.922 -7.371 9.375 1 97.94 92 ASP A CA 1
ATOM 712 C C . ASP A 1 92 ? -19.531 -6.918 8.047 1 97.94 92 ASP A C 1
ATOM 714 O O . ASP A 1 92 ? -20.766 -6.867 7.914 1 97.94 92 ASP A O 1
ATOM 718 N N . TYR A 1 93 ? -18.734 -6.676 7.043 1 98.38 93 TYR A N 1
ATOM 719 C CA . TYR A 1 93 ? -19.219 -6.043 5.824 1 98.38 93 TYR A CA 1
ATOM 720 C C . TYR A 1 93 ? -19.234 -7.035 4.668 1 98.38 93 TYR A C 1
ATOM 722 O O . TYR A 1 93 ? -19.703 -6.707 3.57 1 98.38 93 TYR A O 1
ATOM 730 N N . LEU A 1 94 ? -18.781 -8.258 4.867 1 98.25 94 LEU A N 1
ATOM 731 C CA . LEU A 1 94 ? -18.641 -9.242 3.795 1 98.25 94 LEU A CA 1
ATOM 732 C C . LEU A 1 94 ? -19.984 -9.547 3.148 1 98.25 94 LEU A C 1
ATOM 734 O O . LEU A 1 94 ? -20.094 -9.586 1.921 1 98.25 94 LEU A O 1
ATOM 738 N N . GLU A 1 95 ? -21 -9.734 4.055 1 98.06 95 GLU A N 1
ATOM 739 C CA . GLU A 1 95 ? -22.328 -10.055 3.516 1 98.06 95 GLU A CA 1
ATOM 740 C C . GLU A 1 95 ? -22.828 -8.953 2.588 1 98.06 95 GLU A C 1
ATOM 742 O O . GLU A 1 95 ? -23.344 -9.234 1.507 1 98.06 95 GLU A O 1
ATOM 747 N N . GLU A 1 96 ? -22.703 -7.75 3.02 1 98.38 96 GLU A N 1
ATOM 748 C CA . GLU A 1 96 ? -23.125 -6.625 2.197 1 98.38 96 GLU A CA 1
ATOM 749 C C . GLU A 1 96 ? -22.344 -6.562 0.893 1 98.38 96 GLU A C 1
ATOM 751 O O . GLU A 1 96 ? -22.922 -6.406 -0.183 1 98.38 96 GLU A O 1
ATOM 756 N N . ILE A 1 97 ? -21.031 -6.684 0.927 1 98.62 97 ILE A N 1
ATOM 757 C CA . ILE A 1 97 ? -20.141 -6.562 -0.226 1 98.62 97 ILE A CA 1
ATOM 758 C C . ILE A 1 97 ? -20.469 -7.66 -1.24 1 98.62 97 ILE A C 1
ATOM 760 O O . ILE A 1 97 ? -20.656 -7.379 -2.426 1 98.62 97 ILE A O 1
ATOM 764 N N . TYR A 1 98 ? -20.625 -8.891 -0.806 1 98.5 98 TYR A N 1
ATOM 765 C CA . TYR A 1 98 ? -20.844 -10.016 -1.708 1 98.5 98 TYR A CA 1
ATOM 766 C C . TYR A 1 98 ? -22.281 -10.016 -2.23 1 98.5 98 TYR A C 1
ATOM 768 O O . TYR A 1 98 ? -22.531 -10.398 -3.379 1 98.5 98 TYR A O 1
ATOM 776 N N . SER A 1 99 ? -23.25 -9.602 -1.367 1 98.75 99 SER A N 1
ATOM 777 C CA . SER A 1 99 ? -24.641 -9.508 -1.832 1 98.75 99 SER A CA 1
ATOM 778 C C . SER A 1 99 ? -24.781 -8.477 -2.943 1 98.75 99 SER A C 1
ATOM 780 O O . SER A 1 99 ? -25.484 -8.703 -3.924 1 98.75 99 SER A O 1
ATOM 782 N N . LYS A 1 100 ? -24.094 -7.359 -2.76 1 98.69 100 LYS A N 1
ATOM 783 C CA . LYS A 1 100 ? -24.141 -6.332 -3.795 1 98.69 100 LYS A CA 1
ATOM 784 C C . LYS A 1 100 ? -23.469 -6.809 -5.078 1 98.69 100 LYS A C 1
ATOM 786 O O . LYS A 1 100 ? -23.906 -6.453 -6.18 1 98.69 100 LYS A O 1
ATOM 791 N N . ALA A 1 101 ? -22.391 -7.586 -4.977 1 98.25 101 ALA A N 1
ATOM 792 C CA . ALA A 1 101 ? -21.75 -8.164 -6.148 1 98.25 101 ALA A CA 1
ATOM 793 C C . ALA A 1 101 ? -22.719 -9.047 -6.93 1 98.25 101 ALA A C 1
ATOM 795 O O . ALA A 1 101 ? -22.734 -9.031 -8.164 1 98.25 101 ALA A O 1
ATOM 796 N N . VAL A 1 102 ? -23.531 -9.828 -6.219 1 98.62 102 VAL A N 1
ATOM 797 C CA . VAL A 1 102 ? -24.531 -10.664 -6.863 1 98.62 102 VAL A CA 1
ATOM 798 C C . VAL A 1 102 ? -25.578 -9.789 -7.543 1 98.62 102 VAL A C 1
ATOM 800 O O . VAL A 1 102 ? -25.922 -10.008 -8.703 1 98.62 102 VAL A O 1
ATOM 803 N N . GLU A 1 103 ? -26.062 -8.797 -6.797 1 98.62 103 GLU A N 1
ATOM 804 C CA . GLU A 1 103 ? -27.078 -7.883 -7.32 1 98.62 103 GLU A CA 1
ATOM 805 C C . GLU A 1 103 ? -26.609 -7.227 -8.617 1 98.62 103 GLU A C 1
ATOM 807 O O . GLU A 1 103 ? -27.422 -7.023 -9.539 1 98.62 103 GLU A O 1
ATOM 812 N N . LEU A 1 104 ? -25.344 -6.969 -8.727 1 98.19 104 LEU A N 1
ATOM 813 C CA . LEU A 1 104 ? -24.781 -6.254 -9.867 1 98.19 104 LEU A CA 1
ATOM 814 C C . LEU A 1 104 ? -24.375 -7.223 -10.969 1 98.19 104 LEU A C 1
ATOM 816 O O . LEU A 1 104 ? -23.906 -6.805 -12.031 1 98.19 104 LEU A O 1
ATOM 820 N N . GLY A 1 105 ? -24.469 -8.539 -10.695 1 97.75 105 GLY A N 1
ATOM 821 C CA . GLY A 1 105 ? -24.156 -9.555 -11.688 1 97.75 105 GLY A CA 1
ATOM 822 C C . GLY A 1 105 ? -22.688 -9.891 -11.758 1 97.75 105 GLY A C 1
ATOM 823 O O . GLY A 1 105 ? -22.219 -10.477 -12.734 1 97.75 105 GLY A O 1
ATOM 824 N N . TYR A 1 106 ? -21.922 -9.484 -10.742 1 97.12 106 TYR A N 1
ATOM 825 C CA . TYR A 1 106 ? -20.484 -9.727 -10.734 1 97.12 106 TYR A CA 1
ATOM 826 C C . TYR A 1 106 ? -20.172 -11.156 -10.312 1 97.12 106 TYR A C 1
ATOM 828 O O . TYR A 1 106 ? -19.078 -11.664 -10.578 1 97.12 106 TYR A O 1
ATOM 836 N N . MET A 1 107 ? -21.094 -11.742 -9.602 1 96.31 107 MET A N 1
ATOM 837 C CA . MET A 1 107 ? -20.922 -13.109 -9.125 1 96.31 107 MET A CA 1
ATOM 838 C C . MET A 1 107 ? -22.266 -13.812 -8.977 1 96.31 107 MET A C 1
ATOM 840 O O . MET A 1 107 ? -23.266 -13.18 -8.633 1 96.31 107 MET A O 1
ATOM 844 N N . PRO A 1 108 ? -22.344 -15.164 -9.195 1 97.94 108 PRO A N 1
ATOM 845 C CA . PRO A 1 108 ? -23.594 -15.906 -8.961 1 97.94 108 PRO A CA 1
ATOM 846 C C . PRO A 1 108 ? -23.891 -16.094 -7.48 1 97.94 108 PRO A C 1
ATOM 848 O O . PRO A 1 108 ? -22.984 -16.172 -6.66 1 97.94 108 PRO A O 1
ATOM 851 N N . GLN A 1 109 ? -25.234 -16.266 -7.207 1 98.38 109 GLN A N 1
ATOM 852 C CA . GLN A 1 109 ? -25.688 -16.453 -5.836 1 98.38 109 GLN A CA 1
ATOM 853 C C . GLN A 1 109 ? -25.016 -17.672 -5.195 1 98.38 109 GLN A C 1
ATOM 855 O O . GLN A 1 109 ? -24.625 -17.625 -4.027 1 98.38 109 GLN A O 1
ATOM 860 N N . GLU A 1 110 ? -24.891 -18.672 -5.93 1 98.31 110 GLU A N 1
ATOM 861 C CA . GLU A 1 110 ? -24.312 -19.906 -5.406 1 98.31 110 GLU A CA 1
ATOM 862 C C . GLU A 1 110 ? -22.859 -19.719 -5 1 98.31 110 GLU A C 1
ATOM 864 O O . GLU A 1 110 ? -22.406 -20.281 -3.998 1 98.31 110 GLU A O 1
ATOM 869 N N . VAL A 1 111 ? -22.156 -18.953 -5.812 1 96.88 111 VAL A N 1
ATOM 870 C CA . VAL A 1 111 ? -20.75 -18.672 -5.508 1 96.88 111 VAL A CA 1
ATOM 871 C C . VAL A 1 111 ? -20.672 -17.844 -4.227 1 96.88 111 VAL A C 1
ATOM 873 O O . VAL A 1 111 ? -19.859 -18.141 -3.338 1 96.88 111 VAL A O 1
ATOM 876 N N . LYS A 1 112 ? -21.5 -16.828 -4.117 1 98.19 112 LYS A N 1
ATOM 877 C CA . LYS A 1 112 ? -21.547 -16.031 -2.893 1 98.19 112 LYS A CA 1
ATOM 878 C C . LYS A 1 112 ? -21.766 -16.922 -1.672 1 98.19 112 LYS A C 1
ATOM 880 O O . LYS A 1 112 ? -21.062 -16.812 -0.671 1 98.19 112 LYS A O 1
ATOM 885 N N . ASP A 1 113 ? -22.797 -17.812 -1.737 1 98.38 113 ASP A N 1
ATOM 886 C CA . ASP A 1 113 ? -23.172 -18.641 -0.594 1 98.38 113 ASP A CA 1
ATOM 887 C C . ASP A 1 113 ? -22 -19.516 -0.147 1 98.38 113 ASP A C 1
ATOM 889 O O . ASP A 1 113 ? -21.734 -19.641 1.05 1 98.38 113 ASP A O 1
ATOM 893 N N . ARG A 1 114 ? -21.375 -20.031 -1.115 1 97.94 114 ARG A N 1
ATOM 894 C CA . ARG A 1 114 ? -20.219 -20.875 -0.81 1 97.94 114 ARG A CA 1
ATOM 895 C C . ARG A 1 114 ? -19.078 -20.062 -0.205 1 97.94 114 ARG A C 1
ATOM 897 O O . ARG A 1 114 ? -18.484 -20.484 0.788 1 97.94 114 ARG A O 1
ATOM 904 N N . GLN A 1 115 ? -18.781 -18.922 -0.75 1 97 115 GLN A N 1
ATOM 905 C CA . GLN A 1 115 ? -17.688 -18.094 -0.293 1 97 115 GLN A CA 1
ATOM 906 C C . GLN A 1 115 ? -17.953 -17.531 1.096 1 97 115 GLN A C 1
ATOM 908 O O . GLN A 1 115 ? -17.078 -17.531 1.961 1 97 115 GLN A O 1
ATOM 913 N N . ILE A 1 116 ? -19.172 -17.047 1.29 1 98.06 116 ILE A N 1
ATOM 914 C CA . ILE A 1 116 ? -19.516 -16.453 2.576 1 98.06 116 ILE A CA 1
ATOM 915 C C . ILE A 1 116 ? -19.438 -17.516 3.674 1 98.06 116 ILE A C 1
ATOM 917 O O . ILE A 1 116 ? -18.953 -17.234 4.773 1 98.06 116 ILE A O 1
ATOM 921 N N . ALA A 1 117 ? -19.906 -18.703 3.398 1 97.94 117 ALA A N 1
ATOM 922 C CA . ALA A 1 117 ? -19.812 -19.781 4.367 1 97.94 117 ALA A CA 1
ATOM 923 C C . ALA A 1 117 ? -18.359 -20.078 4.715 1 97.94 117 ALA A C 1
ATOM 925 O O . ALA A 1 117 ? -18.016 -20.219 5.891 1 97.94 117 ALA A O 1
ATOM 926 N N . ALA A 1 118 ? -17.531 -20.156 3.732 1 97.19 118 ALA A N 1
ATOM 927 C CA . ALA A 1 118 ? -16.109 -20.453 3.938 1 97.19 118 ALA A CA 1
ATOM 928 C C . ALA A 1 118 ? -15.414 -19.312 4.688 1 97.19 118 ALA A C 1
ATOM 930 O O . ALA A 1 118 ? -14.617 -19.562 5.598 1 97.19 118 ALA A O 1
ATOM 931 N N . LEU A 1 119 ? -15.711 -18.094 4.336 1 97.88 119 LEU A N 1
ATOM 932 C CA . LEU A 1 119 ? -15.062 -16.922 4.934 1 97.88 119 LEU A CA 1
ATOM 933 C C . LEU A 1 119 ? -15.508 -16.734 6.383 1 97.88 119 LEU A C 1
ATOM 935 O O . LEU A 1 119 ? -14.711 -16.344 7.234 1 97.88 119 LEU A O 1
ATOM 939 N N . THR A 1 120 ? -16.812 -16.984 6.598 1 97.31 120 THR A N 1
ATOM 940 C CA . THR A 1 120 ? -17.312 -16.906 7.965 1 97.31 120 THR A CA 1
ATOM 941 C C . THR A 1 120 ? -16.562 -17.875 8.867 1 97.31 120 THR A C 1
ATOM 943 O O . THR A 1 120 ? -16.109 -17.516 9.953 1 97.31 120 THR A O 1
ATOM 946 N N . ALA A 1 121 ? -16.391 -19.078 8.43 1 96.94 121 ALA A N 1
ATOM 947 C CA . ALA A 1 121 ? -15.656 -20.078 9.18 1 96.94 121 ALA A CA 1
ATOM 948 C C . ALA A 1 121 ? -14.195 -19.672 9.367 1 96.94 121 ALA A C 1
ATOM 950 O O . ALA A 1 121 ? -13.625 -19.875 10.445 1 96.94 121 ALA A O 1
ATOM 951 N N . HIS A 1 122 ? -13.625 -19.125 8.344 1 96.44 122 HIS A N 1
ATOM 952 C CA . HIS A 1 122 ? -12.234 -18.672 8.383 1 96.44 122 HIS A CA 1
ATOM 953 C C . HIS A 1 122 ? -12.031 -17.578 9.422 1 96.44 122 HIS A C 1
ATOM 955 O O . HIS A 1 122 ? -11.109 -17.656 10.242 1 96.44 122 HIS A O 1
ATOM 961 N N . PHE A 1 123 ? -12.922 -16.625 9.438 1 97.31 123 PHE A N 1
ATOM 962 C CA . PHE A 1 123 ? -12.766 -15.469 10.32 1 97.31 123 PHE A CA 1
ATOM 963 C C . PHE A 1 123 ? -13 -15.867 11.773 1 97.31 123 PHE A C 1
ATOM 965 O O . PHE A 1 123 ? -12.422 -15.281 12.688 1 97.31 123 PHE A O 1
ATOM 972 N N . GLU A 1 124 ? -13.812 -16.875 11.992 1 96.31 124 GLU A N 1
ATOM 973 C CA . GLU A 1 124 ? -14.062 -17.359 13.344 1 96.31 124 GLU A CA 1
ATOM 974 C C . GLU A 1 124 ? -12.805 -17.953 13.961 1 96.31 124 GLU A C 1
ATOM 976 O O . GLU A 1 124 ? -12.609 -17.875 15.18 1 96.31 124 GLU A O 1
ATOM 981 N N . LYS A 1 125 ? -11.953 -18.469 13.141 1 97 125 LYS A N 1
ATOM 982 C CA . LYS A 1 125 ? -10.766 -19.156 13.633 1 97 125 LYS A CA 1
ATOM 983 C C . LYS A 1 125 ? -9.516 -18.297 13.469 1 97 125 LYS A C 1
ATOM 985 O O . LYS A 1 125 ? -8.43 -18.672 13.898 1 97 125 LYS A O 1
ATOM 990 N N . LEU A 1 126 ? -9.656 -17.172 12.844 1 97.12 126 LEU A N 1
ATOM 991 C CA . LEU A 1 126 ? -8.523 -16.328 12.516 1 97.12 126 LEU A CA 1
ATOM 992 C C . LEU A 1 126 ? -7.973 -15.641 13.758 1 97.12 126 LEU A C 1
ATOM 994 O O . LEU A 1 126 ? -8.664 -14.852 14.398 1 97.12 126 LEU A O 1
ATOM 998 N N . PRO A 1 127 ? -6.688 -15.922 14.117 1 97.56 127 PRO A N 1
ATOM 999 C CA . PRO A 1 127 ? -6.117 -15.203 15.258 1 97.56 127 PRO A CA 1
ATOM 1000 C C . PRO A 1 127 ? -6.125 -13.688 15.07 1 97.56 127 PRO A C 1
ATOM 1002 O O . PRO A 1 127 ? -5.867 -13.203 13.961 1 97.56 127 PRO A O 1
ATOM 1005 N N . ALA A 1 128 ? -6.34 -12.953 16.141 1 97.44 128 ALA A N 1
ATOM 1006 C CA . ALA A 1 128 ? -6.469 -11.5 16.109 1 97.44 128 ALA A CA 1
ATOM 1007 C C . ALA A 1 128 ? -5.219 -10.852 15.523 1 97.44 128 ALA A C 1
ATOM 1009 O O . ALA A 1 128 ? -5.312 -9.891 14.75 1 97.44 128 ALA A O 1
ATOM 1010 N N . GLN A 1 129 ? -4.086 -11.383 15.852 1 97.31 129 GLN A N 1
ATOM 1011 C CA . GLN A 1 129 ? -2.832 -10.805 15.383 1 97.31 129 GLN A CA 1
ATOM 1012 C C . GLN A 1 129 ? -2.67 -10.984 13.875 1 97.31 129 GLN A C 1
ATOM 1014 O O . GLN A 1 129 ? -2.15 -10.102 13.188 1 97.31 129 GLN A O 1
ATOM 1019 N N . VAL A 1 130 ? -3.066 -12.117 13.344 1 97.69 130 VAL A N 1
ATOM 1020 C CA . VAL A 1 130 ? -3.002 -12.359 11.914 1 97.69 130 VAL A CA 1
ATOM 1021 C C . VAL A 1 130 ? -3.951 -11.414 11.18 1 97.69 130 VAL A C 1
ATOM 1023 O O . VAL A 1 130 ? -3.584 -10.82 10.164 1 97.69 130 VAL A O 1
ATOM 1026 N N . ASN A 1 131 ? -5.176 -11.297 11.75 1 98.56 131 ASN A N 1
ATOM 1027 C CA . ASN A 1 131 ? -6.113 -10.328 11.195 1 98.56 131 ASN A CA 1
ATOM 1028 C C . ASN A 1 131 ? -5.527 -8.922 11.195 1 98.56 131 ASN A C 1
ATOM 1030 O O . ASN A 1 131 ? -5.586 -8.219 10.188 1 98.56 131 ASN A O 1
ATOM 1034 N N . ARG A 1 132 ? -4.949 -8.523 12.312 1 98.69 132 ARG A N 1
ATOM 1035 C CA . ARG A 1 132 ? -4.367 -7.191 12.469 1 98.69 132 ARG A CA 1
ATOM 1036 C C . ARG A 1 132 ? -3.293 -6.934 11.422 1 98.69 132 ARG A C 1
ATOM 1038 O O . ARG A 1 132 ? -3.307 -5.898 10.75 1 98.69 132 ARG A O 1
ATOM 1045 N N . GLU A 1 133 ? -2.408 -7.875 11.203 1 98.69 133 GLU A N 1
ATOM 1046 C CA . GLU A 1 133 ? -1.332 -7.715 10.234 1 98.69 133 GLU A CA 1
ATOM 1047 C C . GLU A 1 133 ? -1.88 -7.641 8.812 1 98.69 133 GLU A C 1
ATOM 1049 O O . GLU A 1 133 ? -1.407 -6.844 7.996 1 98.69 133 GLU A O 1
ATOM 1054 N N . THR A 1 134 ? -2.891 -8.438 8.539 1 98.81 134 THR A N 1
ATOM 1055 C CA . THR A 1 134 ? -3.5 -8.461 7.211 1 98.81 134 THR A CA 1
ATOM 1056 C C . THR A 1 134 ? -4.121 -7.105 6.875 1 98.81 134 THR A C 1
ATOM 1058 O O . THR A 1 134 ? -3.891 -6.562 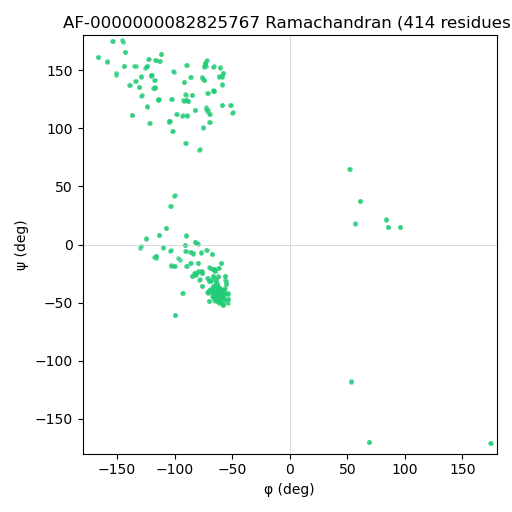5.793 1 98.81 134 THR A O 1
ATOM 1061 N N . ILE A 1 135 ? -4.828 -6.555 7.824 1 98.94 135 ILE A N 1
ATOM 1062 C CA . ILE A 1 135 ? -5.559 -5.328 7.527 1 98.94 135 ILE A CA 1
ATOM 1063 C C . ILE A 1 135 ? -4.59 -4.148 7.492 1 98.94 135 ILE A C 1
ATOM 1065 O O . ILE A 1 135 ? -4.848 -3.146 6.82 1 98.94 135 ILE A O 1
ATOM 1069 N N . LEU A 1 136 ? -3.43 -4.211 8.164 1 98.94 136 LEU A N 1
ATOM 1070 C CA . LEU A 1 136 ? -2.398 -3.188 8.055 1 98.94 136 LEU A CA 1
ATOM 1071 C C . LEU A 1 136 ? -1.777 -3.193 6.66 1 98.94 136 LEU A C 1
ATOM 1073 O O . LEU A 1 136 ? -1.533 -2.133 6.082 1 98.94 136 LEU A O 1
ATOM 1077 N N . ILE A 1 137 ? -1.562 -4.395 6.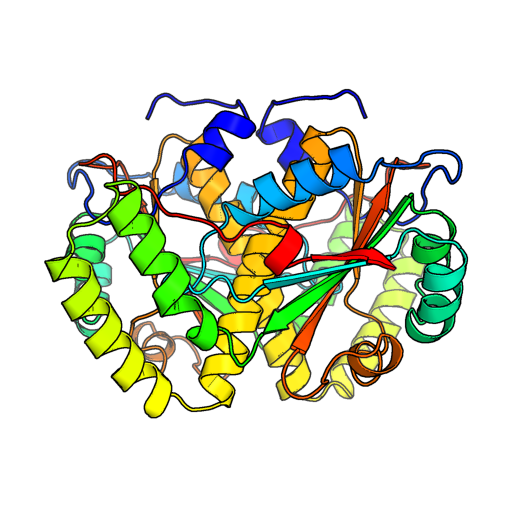102 1 98.94 137 ILE A N 1
ATOM 1078 C CA . ILE A 1 137 ? -1.076 -4.512 4.73 1 98.94 137 ILE A CA 1
ATOM 1079 C C . ILE A 1 137 ? -2.094 -3.902 3.77 1 98.94 137 ILE A C 1
ATOM 1081 O O . ILE A 1 137 ? -1.739 -3.084 2.916 1 98.94 137 ILE A O 1
ATOM 1085 N N . ASP A 1 138 ? -3.379 -4.219 3.953 1 98.94 138 ASP A N 1
ATOM 1086 C CA . ASP A 1 138 ? -4.445 -3.67 3.119 1 98.94 138 ASP A CA 1
ATOM 1087 C C . ASP A 1 138 ? -4.508 -2.148 3.24 1 98.94 138 ASP A C 1
ATOM 1089 O O . ASP A 1 138 ? -4.785 -1.453 2.26 1 98.94 138 ASP A O 1
ATOM 1093 N N . GLY A 1 139 ? -4.254 -1.669 4.477 1 98.94 139 GLY A N 1
ATOM 1094 C CA . GLY A 1 139 ? -4.184 -0.233 4.695 1 98.94 139 GLY A CA 1
ATOM 1095 C C . GLY A 1 139 ? -3.076 0.438 3.906 1 98.94 139 GLY A C 1
ATOM 1096 O O . GLY A 1 139 ? -3.244 1.559 3.42 1 98.94 139 GLY A O 1
ATOM 1097 N N . GLY A 1 140 ? -1.933 -0.247 3.785 1 98.94 140 GLY A N 1
ATOM 1098 C CA . GLY A 1 140 ? -0.856 0.246 2.939 1 98.94 140 GLY A CA 1
ATOM 1099 C C . GLY A 1 140 ? -1.229 0.301 1.471 1 98.94 140 GLY A C 1
ATOM 1100 O O . GLY A 1 140 ? -0.945 1.289 0.79 1 98.94 140 GLY A O 1
ATOM 1101 N N . LEU A 1 141 ? -1.91 -0.726 1.001 1 98.94 141 LEU A N 1
ATOM 1102 C CA . LEU A 1 141 ? -2.322 -0.791 -0.396 1 98.94 141 LEU A CA 1
ATOM 1103 C C . LEU A 1 141 ? -3.18 0.416 -0.767 1 98.94 141 LEU A C 1
ATOM 1105 O O . LEU A 1 141 ? -2.836 1.17 -1.68 1 98.94 141 LEU A O 1
ATOM 1109 N N . VAL A 1 142 ? -4.207 0.676 0.007 1 98.94 142 VAL A N 1
ATOM 1110 C CA . VAL A 1 142 ? -5.145 1.74 -0.334 1 98.94 142 VAL A CA 1
ATOM 1111 C C . VAL A 1 142 ? -4.469 3.098 -0.167 1 98.94 142 VAL A C 1
ATOM 1113 O O . VAL A 1 142 ? -4.746 4.035 -0.922 1 98.94 142 VAL A O 1
ATOM 1116 N N . SER A 1 143 ? -3.537 3.189 0.773 1 99 143 SER A N 1
ATOM 1117 C CA . SER A 1 143 ? -2.867 4.465 1.021 1 99 143 SER A CA 1
ATOM 1118 C C . SER A 1 143 ? -1.966 4.852 -0.145 1 99 143 SER A C 1
ATOM 1120 O O . SER A 1 143 ? -1.888 6.027 -0.512 1 99 143 SER A O 1
ATOM 1122 N N . MET A 1 144 ? -1.275 3.848 -0.697 1 98.94 144 MET A N 1
ATOM 1123 C CA . MET A 1 144 ? -0.453 4.148 -1.865 1 98.94 144 MET A CA 1
ATOM 1124 C C . MET A 1 144 ? -1.314 4.621 -3.031 1 98.94 144 MET A C 1
ATOM 1126 O O . MET A 1 144 ? -0.968 5.586 -3.715 1 98.94 144 MET A O 1
ATOM 1130 N N . GLN A 1 145 ? -2.412 3.938 -3.244 1 98.94 145 GLN A N 1
ATOM 1131 C CA . GLN A 1 145 ? -3.307 4.34 -4.324 1 98.94 145 GLN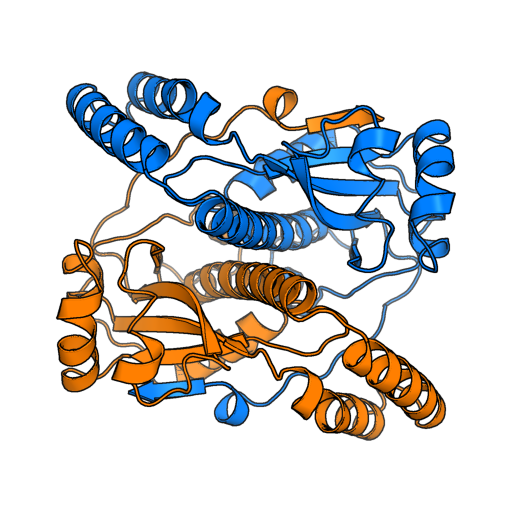 A CA 1
ATOM 1132 C C . GLN A 1 145 ? -3.889 5.727 -4.074 1 98.94 145 GLN A C 1
ATOM 1134 O O . GLN A 1 145 ? -4.047 6.52 -5.004 1 98.94 145 GLN A O 1
ATOM 1139 N N . LEU A 1 146 ? -4.188 5.996 -2.826 1 98.94 146 LEU A N 1
ATOM 1140 C CA . LEU A 1 146 ? -4.715 7.301 -2.447 1 98.94 146 LEU A CA 1
ATOM 1141 C C . LEU A 1 146 ? -3.727 8.406 -2.799 1 98.94 146 LEU A C 1
ATOM 1143 O O . LEU A 1 146 ? -4.117 9.445 -3.342 1 98.94 146 LEU A O 1
ATOM 1147 N N . MET A 1 147 ? -2.467 8.188 -2.512 1 98.94 147 MET A N 1
ATOM 1148 C CA . MET A 1 147 ? -1.446 9.188 -2.811 1 98.94 147 MET A CA 1
ATOM 1149 C C . MET A 1 147 ? -1.329 9.414 -4.312 1 98.94 147 MET A C 1
ATOM 1151 O O . MET A 1 147 ? -1.192 10.555 -4.766 1 98.94 147 MET A O 1
ATOM 1155 N N . LEU A 1 148 ? -1.405 8.383 -5.082 1 98.81 148 LEU A N 1
ATOM 1156 C CA . LEU A 1 148 ? -1.292 8.523 -6.531 1 98.81 148 LEU A CA 1
ATOM 1157 C C . LEU A 1 148 ? -2.533 9.188 -7.113 1 98.81 148 LEU A C 1
ATOM 1159 O O . LEU A 1 148 ? -2.432 10.016 -8.023 1 98.81 148 LEU A O 1
ATOM 1163 N N . THR A 1 149 ? -3.699 8.82 -6.621 1 98.69 149 THR A N 1
ATOM 1164 C CA . THR A 1 149 ? -4.934 9.453 -7.066 1 98.69 149 THR A CA 1
ATOM 1165 C C . THR A 1 149 ? -4.93 10.945 -6.738 1 98.69 149 THR A C 1
ATOM 1167 O O . THR A 1 149 ? -5.375 11.766 -7.543 1 98.69 149 THR A O 1
ATOM 1170 N N . ALA A 1 150 ? -4.461 11.258 -5.523 1 98.75 150 ALA A N 1
ATOM 1171 C CA . ALA A 1 150 ? -4.336 12.672 -5.164 1 98.75 150 ALA A CA 1
ATOM 1172 C C . ALA A 1 150 ? -3.521 13.438 -6.199 1 98.75 150 ALA A C 1
ATOM 1174 O O . ALA A 1 150 ? -3.904 14.531 -6.617 1 98.75 150 ALA A O 1
ATOM 1175 N N . ARG A 1 151 ? -2.436 12.867 -6.684 1 98.31 151 ARG A N 1
ATOM 1176 C CA . ARG A 1 151 ? -1.591 13.508 -7.688 1 98.31 151 ARG A CA 1
ATOM 1177 C C . ARG A 1 151 ? -2.334 13.664 -9.008 1 98.31 151 ARG A C 1
ATOM 1179 O O . ARG A 1 151 ? -2.201 14.688 -9.688 1 98.31 151 ARG A O 1
ATOM 1186 N N . ALA A 1 152 ? -3.09 12.656 -9.312 1 98.06 152 ALA A N 1
ATOM 1187 C CA . ALA A 1 152 ? -3.861 12.719 -10.555 1 98.06 152 ALA A CA 1
ATOM 1188 C C . ALA A 1 152 ? -4.859 13.875 -10.516 1 98.06 152 ALA A C 1
ATOM 1190 O O . ALA A 1 152 ? -5.211 14.43 -11.562 1 98.06 152 ALA A O 1
ATOM 1191 N N . HIS A 1 153 ? -5.312 14.266 -9.344 1 98.25 153 HIS A N 1
ATOM 1192 C CA . HIS A 1 153 ? -6.258 15.359 -9.172 1 98.25 153 HIS A CA 1
ATOM 1193 C C . HIS A 1 153 ? -5.535 16.688 -8.977 1 98.25 153 HIS A C 1
ATOM 1195 O O . HIS A 1 153 ? -6.168 17.719 -8.766 1 98.25 153 HIS A O 1
ATOM 1201 N N . GLY A 1 154 ? -4.176 16.641 -8.977 1 97.69 154 GLY A N 1
ATOM 1202 C CA . GLY A 1 154 ? -3.393 17.859 -8.914 1 97.69 154 GLY A CA 1
ATOM 1203 C C . GLY A 1 154 ? -2.959 18.219 -7.508 1 97.69 154 GLY A C 1
ATOM 1204 O O . GLY A 1 154 ? -2.59 19.359 -7.242 1 97.69 154 GLY A O 1
ATOM 1205 N N . TYR A 1 155 ? -3.055 17.266 -6.527 1 98.56 155 TYR A N 1
ATOM 1206 C CA . TYR A 1 155 ? -2.674 17.516 -5.141 1 98.56 155 TYR A CA 1
ATOM 1207 C C . TYR A 1 155 ? -1.449 16.688 -4.754 1 98.56 155 TYR A C 1
ATOM 1209 O O . TYR A 1 155 ? -1.116 15.711 -5.426 1 98.56 155 TYR A O 1
ATOM 1217 N N . ASP A 1 156 ? -0.775 17.141 -3.746 1 98.44 156 ASP A N 1
ATOM 1218 C CA . ASP A 1 156 ? 0.368 16.438 -3.172 1 98.44 156 ASP A CA 1
ATOM 1219 C C . ASP A 1 156 ? 0.043 15.914 -1.777 1 98.44 156 ASP A C 1
ATOM 1221 O O . ASP A 1 156 ? -0.958 16.312 -1.176 1 98.44 156 ASP A O 1
ATOM 1225 N N . THR A 1 157 ? 0.901 14.992 -1.327 1 98.81 157 THR A N 1
ATOM 1226 C CA . THR A 1 157 ? 0.621 14.359 -0.043 1 98.81 157 THR A CA 1
ATOM 1227 C C . THR A 1 157 ? 1.913 14.109 0.729 1 98.81 157 THR A C 1
ATOM 1229 O O . THR A 1 157 ? 3.008 14.266 0.185 1 98.81 157 THR A O 1
ATOM 1232 N N . ASN A 1 158 ? 1.775 13.82 1.994 1 98.75 158 ASN A N 1
ATOM 1233 C CA . ASN A 1 158 ? 2.814 13.305 2.881 1 98.75 158 ASN A CA 1
ATOM 1234 C C . ASN A 1 158 ? 2.285 12.18 3.77 1 98.75 158 ASN A C 1
ATOM 1236 O O . ASN A 1 158 ? 1.392 12.398 4.59 1 98.75 158 ASN A O 1
ATOM 1240 N N . PRO A 1 159 ? 2.779 10.93 3.525 1 98.88 159 PRO A N 1
ATOM 1241 C CA . PRO A 1 159 ? 2.473 9.891 4.512 1 98.88 159 PRO A CA 1
ATOM 1242 C C . PRO A 1 159 ? 3.24 10.078 5.82 1 98.88 159 PRO A C 1
ATOM 1244 O O . PRO A 1 159 ? 4.461 10.266 5.805 1 98.88 159 PRO A O 1
ATOM 1247 N N . ILE A 1 160 ? 2.518 10.031 6.945 1 98.69 160 ILE A N 1
ATOM 1248 C CA . ILE A 1 160 ? 3.092 10.344 8.25 1 98.69 160 ILE A CA 1
ATOM 1249 C C . ILE A 1 160 ? 2.879 9.172 9.203 1 98.69 160 ILE A C 1
ATOM 1251 O O . ILE A 1 160 ? 1.742 8.773 9.461 1 98.69 160 ILE A O 1
ATOM 1255 N N . GLY A 1 161 ? 3.982 8.617 9.68 1 97.88 161 GLY A N 1
ATOM 1256 C CA . GLY A 1 161 ? 3.922 7.547 10.664 1 97.88 161 GLY A CA 1
ATOM 1257 C C . GLY A 1 161 ? 4.172 8.023 12.086 1 97.88 161 GLY A C 1
ATOM 1258 O O . GLY A 1 161 ? 3.865 7.32 13.047 1 97.88 161 GLY A O 1
ATOM 1259 N N . GLY A 1 162 ? 4.773 9.227 12.203 1 96.75 162 GLY A N 1
ATOM 1260 C CA . GLY A 1 162 ? 5.125 9.758 13.508 1 96.75 162 GLY A CA 1
ATOM 1261 C C . GLY A 1 162 ? 4.035 10.617 14.117 1 96.75 162 GLY A C 1
ATOM 1262 O O . GLY A 1 162 ? 4.051 11.844 13.984 1 96.75 162 GLY A O 1
ATOM 1263 N N . TYR A 1 163 ? 3.154 9.992 14.789 1 98.25 163 TYR A N 1
ATOM 1264 C CA . TYR A 1 163 ? 2.072 10.641 15.523 1 98.25 163 TYR A CA 1
ATOM 1265 C C . TYR A 1 163 ? 1.604 9.781 16.688 1 98.25 163 TYR A C 1
ATOM 1267 O O . TYR A 1 163 ? 2.107 8.672 16.891 1 98.25 163 TYR A O 1
ATOM 1275 N N . ASP A 1 164 ? 0.7 10.266 17.516 1 98.25 164 ASP A N 1
ATOM 1276 C CA . ASP A 1 164 ? 0.193 9.57 18.688 1 98.25 164 ASP A CA 1
ATOM 1277 C C . ASP A 1 164 ? -0.845 8.516 18.297 1 98.25 164 ASP A C 1
ATOM 1279 O O . ASP A 1 164 ? -2.047 8.734 18.469 1 98.25 164 ASP A O 1
ATOM 1283 N N . LYS A 1 165 ? -0.356 7.352 17.875 1 97.81 165 LYS A N 1
ATOM 1284 C CA . LYS A 1 165 ? -1.206 6.262 17.406 1 97.81 165 LYS A CA 1
ATOM 1285 C C . LYS A 1 165 ? -2.059 5.699 18.547 1 97.81 165 LYS A C 1
ATOM 1287 O O . LYS A 1 165 ? -3.156 5.191 18.312 1 97.81 165 LYS A O 1
ATOM 1292 N N . GLU A 1 166 ? -1.581 5.832 19.672 1 97.19 166 GLU A N 1
ATOM 1293 C CA . GLU A 1 166 ? -2.268 5.281 20.828 1 97.19 166 GLU A CA 1
ATOM 1294 C C . GLU A 1 166 ? -3.566 6.031 21.109 1 97.19 166 GLU A C 1
ATOM 1296 O O . GLU A 1 166 ? -4.555 5.434 21.547 1 97.19 166 GLU A O 1
ATOM 1301 N N . ASN A 1 167 ? -3.592 7.328 20.797 1 98.25 167 ASN A N 1
ATOM 1302 C CA . ASN A 1 167 ? -4.703 8.133 21.297 1 98.25 167 ASN A CA 1
ATOM 1303 C C . ASN A 1 167 ? -5.551 8.688 20.156 1 98.25 167 ASN A C 1
ATOM 1305 O O . ASN A 1 167 ? -6.648 9.203 20.375 1 98.25 167 ASN A O 1
ATOM 1309 N N . ILE A 1 168 ? -5.141 8.586 18.953 1 98.62 168 ILE A N 1
ATOM 1310 C CA . ILE A 1 168 ? -5.789 9.281 17.859 1 98.62 168 ILE A CA 1
ATOM 1311 C C . ILE A 1 168 ? -7.219 8.773 17.688 1 98.62 168 ILE A C 1
ATOM 1313 O O . ILE A 1 168 ? -8.141 9.562 17.484 1 98.62 168 ILE A O 1
ATOM 1317 N N . ALA A 1 169 ? -7.465 7.496 17.719 1 98.56 169 ALA A N 1
ATOM 1318 C CA . ALA A 1 169 ? -8.812 6.957 17.516 1 98.56 169 ALA A CA 1
ATOM 1319 C C . ALA A 1 169 ? -9.781 7.504 18.562 1 98.56 169 ALA A C 1
ATOM 1321 O O . ALA A 1 169 ? -10.805 8.102 18.203 1 98.56 169 ALA A O 1
ATOM 1322 N N . GLU A 1 170 ? -9.43 7.43 19.781 1 98.38 170 GLU A N 1
ATOM 1323 C CA . GLU A 1 170 ? -10.305 7.871 20.859 1 98.38 170 GLU A CA 1
ATOM 1324 C C . GLU A 1 170 ? -10.516 9.383 20.828 1 98.38 170 GLU A C 1
ATOM 1326 O O . GLU A 1 170 ? -11.602 9.867 21.156 1 98.38 170 GLU A O 1
ATOM 1331 N N . THR A 1 171 ? -9.461 10.086 20.5 1 98.5 171 THR A N 1
ATOM 1332 C CA . THR A 1 171 ? -9.555 11.539 20.391 1 98.5 171 THR A CA 1
ATOM 1333 C C . THR A 1 171 ? -10.656 11.945 19.422 1 98.5 171 THR A C 1
ATOM 1335 O O . THR A 1 171 ? -11.328 12.961 19.625 1 98.5 171 THR A O 1
ATOM 1338 N N . PHE A 1 172 ? -10.875 11.141 18.438 1 98.69 172 PHE A N 1
ATOM 1339 C CA . PHE A 1 172 ? -11.867 11.484 17.422 1 98.69 172 PHE A CA 1
ATOM 1340 C C . PHE A 1 172 ? -13.109 10.609 17.562 1 98.69 172 PHE A C 1
ATOM 1342 O O . PHE A 1 172 ? -13.875 10.461 16.609 1 98.69 172 PHE A O 1
ATOM 1349 N N . GLY A 1 173 ? -13.242 9.93 18.688 1 98.31 173 GLY A N 1
ATOM 1350 C CA . GLY A 1 173 ? -14.469 9.227 19.031 1 98.31 173 GLY A CA 1
ATOM 1351 C C . GLY A 1 173 ? -14.562 7.844 18.406 1 98.31 173 GLY A C 1
ATOM 1352 O O . GLY A 1 173 ? -15.656 7.297 18.266 1 98.31 173 GLY A O 1
ATOM 1353 N N . LEU A 1 174 ? -13.477 7.277 18.031 1 98.5 174 LEU A N 1
ATOM 1354 C CA . LEU A 1 174 ? -13.438 5.934 17.453 1 98.5 174 LEU A CA 1
ATOM 1355 C C . LEU A 1 174 ? -13 4.91 18.5 1 98.5 174 LEU A C 1
ATOM 1357 O O . LEU A 1 174 ? -12.25 5.238 19.422 1 98.5 174 LEU A O 1
ATOM 1361 N N . ASP A 1 175 ? -13.492 3.709 18.375 1 98.38 175 ASP A N 1
ATOM 1362 C CA . ASP A 1 175 ? -13.062 2.6 19.219 1 98.38 175 ASP A CA 1
ATOM 1363 C C . ASP A 1 175 ? -11.625 2.184 18.906 1 98.38 175 ASP A C 1
ATOM 1365 O O . ASP A 1 175 ? -11.375 1.572 17.859 1 98.38 175 ASP A O 1
ATOM 1369 N N . LYS A 1 176 ? -10.734 2.402 19.797 1 97.44 176 LYS A N 1
ATOM 1370 C CA . LYS A 1 176 ? -9.312 2.195 19.531 1 97.44 176 LYS A CA 1
ATOM 1371 C C . LYS A 1 176 ? -8.992 0.712 19.391 1 97.44 176 LYS A C 1
ATOM 1373 O O . LYS A 1 176 ? -7.969 0.351 18.797 1 97.44 176 LYS A O 1
ATOM 1378 N N . GLU A 1 177 ? -9.867 -0.167 19.891 1 97.5 177 GLU A N 1
ATOM 1379 C CA . GLU A 1 177 ? -9.641 -1.603 19.75 1 97.5 177 GLU A CA 1
ATOM 1380 C C . GLU A 1 177 ? -10.109 -2.104 18.391 1 97.5 177 GLU A C 1
ATOM 1382 O O . GLU A 1 177 ? -9.594 -3.102 17.875 1 97.5 177 GLU A O 1
ATOM 1387 N N . ARG A 1 178 ? -11.023 -1.403 17.812 1 98.31 178 ARG A N 1
ATOM 1388 C CA . ARG A 1 178 ? -11.57 -1.808 16.531 1 98.31 178 ARG A CA 1
ATOM 1389 C C . ARG A 1 178 ? -10.828 -1.144 15.383 1 98.31 178 ARG A C 1
ATOM 1391 O O . ARG A 1 178 ? -10.523 -1.788 14.375 1 98.31 178 ARG A O 1
ATOM 1398 N N . TYR A 1 179 ? -10.531 0.143 15.555 1 98.81 179 TYR A N 1
ATOM 1399 C CA . TYR A 1 179 ? -9.938 0.903 14.461 1 98.81 179 TYR A CA 1
ATOM 1400 C C . TYR A 1 179 ? -8.445 1.117 14.695 1 98.81 179 TYR A C 1
ATOM 1402 O O . TYR A 1 179 ? -8.055 1.971 15.492 1 98.81 179 TYR A O 1
ATOM 1410 N N . VAL A 1 180 ? -7.633 0.356 13.906 1 98.81 180 VAL A N 1
ATOM 1411 C CA . VAL A 1 180 ? -6.18 0.348 14.031 1 98.81 180 VAL A CA 1
ATOM 1412 C C . VAL A 1 180 ? -5.578 1.444 13.156 1 98.81 180 VAL A C 1
ATOM 1414 O O . VAL A 1 180 ? -5.84 1.497 11.953 1 98.81 180 VAL A O 1
ATOM 1417 N N . PRO A 1 181 ? -4.797 2.365 13.742 1 98.81 181 PRO A N 1
ATOM 1418 C CA . PRO A 1 181 ? -4.199 3.416 12.914 1 98.81 181 PRO A CA 1
ATOM 1419 C C . PRO A 1 181 ? -3.188 2.873 11.906 1 98.81 181 PRO A C 1
ATOM 1421 O O . PRO A 1 181 ? -2.322 2.072 12.273 1 98.81 181 PRO A O 1
ATOM 1424 N N . VAL A 1 182 ? -3.283 3.273 10.703 1 98.94 182 VAL A N 1
ATOM 1425 C CA . VAL A 1 182 ? -2.348 2.896 9.648 1 98.94 182 VAL A CA 1
ATOM 1426 C C . VAL A 1 182 ? -1.34 4.023 9.43 1 98.94 182 VAL A C 1
ATOM 1428 O O . VAL A 1 182 ? -0.131 3.818 9.562 1 98.94 182 VAL A O 1
ATOM 1431 N N . MET A 1 183 ? -1.836 5.219 9.047 1 98.94 183 MET A N 1
ATOM 1432 C CA . MET A 1 183 ? -1.005 6.402 8.852 1 98.94 183 MET A CA 1
ATOM 1433 C C . MET A 1 183 ? -1.862 7.66 8.758 1 98.94 183 MET A C 1
ATOM 1435 O O . MET A 1 183 ? -3.084 7.574 8.617 1 98.94 183 MET A O 1
ATOM 1439 N N . LEU A 1 184 ? -1.214 8.82 8.961 1 98.88 184 LEU A N 1
ATOM 1440 C CA . LEU A 1 184 ? -1.787 10.086 8.516 1 98.88 184 LEU A CA 1
ATOM 1441 C C . LEU A 1 184 ? -1.308 10.43 7.105 1 98.88 184 LEU A C 1
ATOM 1443 O O . LEU A 1 184 ? -0.155 10.164 6.758 1 98.88 184 LEU A O 1
ATOM 1447 N N . LEU A 1 185 ? -2.223 10.945 6.309 1 98.94 185 LEU A N 1
ATOM 1448 C CA . LEU A 1 185 ? -1.883 11.492 5 1 98.94 185 LEU A CA 1
ATOM 1449 C C . LEU A 1 185 ? -2.305 12.961 4.898 1 98.94 185 LEU A C 1
ATOM 1451 O O . LEU A 1 185 ? -3.496 13.258 4.797 1 98.94 185 LEU A O 1
ATOM 1455 N N . SER A 1 186 ? -1.334 13.852 4.98 1 98.94 186 SER A N 1
ATOM 1456 C CA . SER A 1 186 ? -1.69 15.234 4.66 1 98.94 186 SER A CA 1
ATOM 1457 C C . SER A 1 186 ? -1.828 15.43 3.154 1 98.94 186 SER A C 1
ATOM 1459 O O . SER A 1 186 ? -1.093 14.828 2.371 1 98.94 186 SER A O 1
ATOM 1461 N N . ILE A 1 187 ? -2.75 16.234 2.738 1 98.94 187 ILE A N 1
ATOM 1462 C CA . ILE A 1 187 ? -3.041 16.422 1.322 1 98.94 187 ILE A CA 1
ATOM 1463 C C . ILE A 1 187 ? -3.299 17.906 1.041 1 98.94 187 ILE A C 1
ATOM 1465 O O . ILE A 1 187 ? -3.955 18.594 1.832 1 98.94 187 ILE A O 1
ATOM 1469 N N . GLY A 1 188 ? -2.783 18.422 0 1 98.81 188 GLY A N 1
ATOM 1470 C CA . GLY A 1 188 ? -2.928 19.797 -0.426 1 98.81 188 GLY A CA 1
ATOM 1471 C C . GLY A 1 188 ? -2.082 20.141 -1.638 1 98.81 188 GLY A C 1
ATOM 1472 O O . GLY A 1 188 ? -1.592 19.25 -2.332 1 98.81 188 GLY A O 1
ATOM 1473 N N . LYS A 1 189 ? -2.062 21.391 -1.913 1 98.56 189 LYS A N 1
ATOM 1474 C CA . LYS A 1 189 ? -1.186 21.875 -2.977 1 98.56 189 LYS A CA 1
ATOM 1475 C C . LYS A 1 189 ? 0.192 22.25 -2.432 1 98.56 189 LYS A C 1
ATOM 1477 O O . LYS A 1 189 ? 0.305 23.062 -1.52 1 98.56 189 LYS A O 1
ATOM 1482 N N . ALA A 1 190 ? 1.164 21.656 -2.992 1 98.25 190 ALA A N 1
ATOM 1483 C CA . ALA A 1 190 ? 2.529 21.859 -2.512 1 98.25 190 ALA A CA 1
ATOM 1484 C C . ALA A 1 190 ? 2.924 23.328 -2.57 1 98.25 190 ALA A C 1
ATOM 1486 O O . ALA A 1 190 ? 2.627 24.016 -3.547 1 98.25 190 ALA A O 1
ATOM 1487 N N . ALA A 1 191 ? 3.598 23.828 -1.541 1 97.81 191 ALA A N 1
ATOM 1488 C CA . ALA A 1 191 ? 4.18 25.172 -1.522 1 97.81 191 ALA A CA 1
ATOM 1489 C C . ALA A 1 191 ? 5.66 25.125 -1.9 1 97.81 191 ALA A C 1
ATOM 1491 O O . ALA A 1 191 ? 6.273 26.172 -2.131 1 97.81 191 ALA A O 1
ATOM 1492 N N . ASP A 1 192 ? 6.246 23.953 -1.954 1 94.44 192 ASP A N 1
ATOM 1493 C CA . ASP A 1 192 ? 7.629 23.734 -2.377 1 94.44 192 ASP A CA 1
ATOM 1494 C C . ASP A 1 192 ? 7.77 22.406 -3.115 1 94.44 192 ASP A C 1
ATOM 1496 O O . ASP A 1 192 ? 6.793 21.672 -3.285 1 94.44 192 ASP A O 1
ATOM 1500 N N . GLU A 1 193 ? 8.906 22.078 -3.625 1 92.19 193 GLU A N 1
ATOM 1501 C CA . GLU A 1 193 ? 9.102 20.938 -4.523 1 92.19 193 GLU A CA 1
ATOM 1502 C C . GLU A 1 193 ? 9.359 19.656 -3.74 1 92.19 193 GLU A C 1
ATOM 1504 O O . GLU A 1 193 ? 9.266 18.562 -4.293 1 92.19 193 GLU A O 1
ATOM 1509 N N . GLY A 1 194 ? 9.5 19.719 -2.455 1 92.56 194 GLY A N 1
ATOM 1510 C CA . GLY A 1 194 ? 9.922 18.547 -1.702 1 92.56 194 GLY A CA 1
ATOM 1511 C C . GLY A 1 194 ? 11.359 18.156 -1.989 1 92.56 194 GLY A C 1
ATOM 1512 O O . GLY A 1 194 ? 12.102 18.891 -2.633 1 92.56 194 GLY A O 1
ATOM 1513 N N . TYR A 1 195 ? 11.719 16.969 -1.494 1 93.06 195 TYR A N 1
ATOM 1514 C CA . TYR A 1 195 ? 13.094 16.5 -1.637 1 93.06 195 TYR A CA 1
ATOM 1515 C C . TYR A 1 195 ? 13.141 15.188 -2.404 1 93.06 195 TYR A C 1
ATOM 1517 O O . TYR A 1 195 ? 12.258 14.336 -2.25 1 93.06 195 TYR A O 1
ATOM 1525 N N . ALA A 1 196 ? 14.195 15.055 -3.16 1 94.06 196 ALA A N 1
ATOM 1526 C CA . ALA A 1 196 ? 14.43 13.766 -3.812 1 94.06 196 ALA A CA 1
ATOM 1527 C C . ALA A 1 196 ? 14.922 12.727 -2.809 1 94.06 196 ALA A C 1
ATOM 1529 O O . ALA A 1 196 ? 15.477 13.078 -1.764 1 94.06 196 ALA A O 1
ATOM 1530 N N . SER A 1 197 ? 14.648 11.516 -3.121 1 95.25 197 SER A N 1
ATOM 1531 C CA . SER A 1 197 ? 15.094 10.414 -2.271 1 95.25 197 SER A CA 1
ATOM 1532 C C . SER A 1 197 ? 15.82 9.344 -3.086 1 95.25 197 SER A C 1
ATOM 1534 O O . SER A 1 197 ? 15.461 9.086 -4.238 1 95.25 197 SER A O 1
ATOM 1536 N N . TYR A 1 198 ? 16.828 8.781 -2.414 1 97.69 198 TYR A N 1
ATOM 1537 C CA . TYR A 1 198 ? 17.562 7.676 -3.014 1 97.69 198 TYR A CA 1
ATOM 1538 C C . TYR A 1 198 ? 16.875 6.344 -2.719 1 97.69 198 TYR A C 1
ATOM 1540 O O . TYR A 1 198 ? 16.328 6.145 -1.631 1 97.69 198 TYR A O 1
ATOM 1548 N N . ARG A 1 199 ? 16.938 5.457 -3.695 1 98.69 199 ARG A N 1
ATOM 1549 C CA . ARG A 1 199 ? 16.453 4.09 -3.553 1 98.69 199 ARG A CA 1
ATOM 1550 C C . ARG A 1 199 ? 17.578 3.086 -3.729 1 98.69 199 ARG A C 1
ATOM 1552 O O . ARG A 1 199 ? 18.438 3.254 -4.602 1 98.69 199 ARG A O 1
ATOM 1559 N N . LEU A 1 200 ? 17.531 2.053 -2.924 1 98.81 200 LEU A N 1
ATOM 1560 C CA . LEU A 1 200 ? 18.516 0.979 -3.016 1 98.81 200 LEU A CA 1
ATOM 1561 C C . LEU A 1 200 ? 18.453 0.301 -4.379 1 98.81 200 LEU A C 1
ATOM 1563 O O . LEU A 1 200 ? 17.375 0.132 -4.945 1 98.81 200 LEU A O 1
ATOM 1567 N N . PRO A 1 201 ? 19.641 -0.135 -4.926 1 98.5 201 PRO A N 1
ATOM 1568 C CA . PRO A 1 201 ? 19.641 -0.892 -6.18 1 98.5 201 PRO A CA 1
ATOM 1569 C C . PRO A 1 201 ? 18.859 -2.197 -6.074 1 98.5 201 PRO A C 1
ATOM 1571 O O . PRO A 1 201 ? 18.844 -2.834 -5.016 1 98.5 201 PRO A O 1
ATOM 1574 N N . ILE A 1 202 ? 18.328 -2.654 -7.164 1 98.75 202 ILE A N 1
ATOM 1575 C CA . ILE A 1 202 ? 17.5 -3.852 -7.199 1 98.75 202 ILE A CA 1
ATOM 1576 C C . ILE A 1 202 ? 18.328 -5.07 -6.797 1 98.75 202 ILE A C 1
ATOM 1578 O O . ILE A 1 202 ? 17.828 -5.98 -6.133 1 98.75 202 ILE A O 1
ATOM 1582 N N . ASP A 1 203 ? 19.594 -5.086 -7.09 1 98.19 203 ASP A N 1
ATOM 1583 C CA . ASP A 1 203 ? 20.453 -6.211 -6.754 1 98.19 203 ASP A CA 1
ATOM 1584 C C . ASP A 1 203 ? 20.578 -6.379 -5.238 1 98.19 203 ASP A C 1
ATOM 1586 O O . ASP A 1 203 ? 20.859 -7.477 -4.75 1 98.19 203 ASP A O 1
ATOM 1590 N N . THR A 1 204 ? 20.328 -5.301 -4.496 1 98.38 204 THR A N 1
ATOM 1591 C CA . THR A 1 204 ? 20.406 -5.328 -3.039 1 98.38 204 THR A CA 1
ATOM 1592 C C . THR A 1 204 ? 19.125 -5.891 -2.436 1 98.38 204 THR A C 1
ATOM 1594 O O . THR A 1 204 ? 19.156 -6.52 -1.378 1 98.38 204 THR A O 1
ATOM 1597 N N . ILE A 1 205 ? 18 -5.742 -3.186 1 98.75 205 ILE A N 1
ATOM 1598 C CA . ILE A 1 205 ? 16.734 -5.961 -2.498 1 98.75 205 ILE A CA 1
ATOM 1599 C C . ILE A 1 205 ? 15.922 -7.02 -3.242 1 98.75 205 ILE A C 1
ATOM 1601 O O . ILE A 1 205 ? 14.758 -7.266 -2.912 1 98.75 205 ILE A O 1
ATOM 1605 N N . ALA A 1 206 ? 16.453 -7.648 -4.277 1 98.81 206 ALA A N 1
ATOM 1606 C CA . ALA A 1 206 ? 15.734 -8.68 -5.02 1 98.81 206 ALA A CA 1
ATOM 1607 C C . ALA A 1 206 ? 16.625 -9.898 -5.262 1 98.81 206 ALA A C 1
ATOM 1609 O O . ALA A 1 206 ? 17.828 -9.766 -5.508 1 98.81 206 ALA A O 1
ATOM 1610 N N . GLU A 1 207 ? 16.031 -11.031 -5.156 1 98.62 207 GLU A N 1
ATOM 1611 C CA . GLU A 1 207 ? 16.641 -12.305 -5.531 1 98.62 207 GLU A CA 1
ATOM 1612 C C . GLU A 1 207 ? 15.781 -13.047 -6.551 1 98.62 207 GLU A C 1
ATOM 1614 O O . GLU A 1 207 ? 14.562 -12.836 -6.617 1 98.62 207 GLU A O 1
ATOM 1619 N N . TRP A 1 208 ? 16.469 -13.875 -7.316 1 98.5 208 TRP A N 1
ATOM 1620 C CA . TRP A 1 208 ? 15.805 -14.633 -8.367 1 98.5 208 TRP A CA 1
ATOM 1621 C C . TRP A 1 208 ? 15.922 -16.125 -8.117 1 98.5 208 TRP A C 1
ATOM 1623 O O . TRP A 1 208 ? 16.984 -16.625 -7.742 1 98.5 208 TRP A O 1
ATOM 1633 N N . LYS A 1 209 ? 14.867 -16.734 -8.281 1 98.06 209 LYS A N 1
ATOM 1634 C CA . LYS A 1 209 ? 14.828 -18.188 -8.078 1 98.06 209 LYS A CA 1
ATOM 1635 C C . LYS A 1 209 ? 14.062 -18.875 -9.203 1 98.06 209 LYS A C 1
ATOM 1637 O O . LYS A 1 209 ? 13.133 -18.297 -9.773 1 98.06 209 LYS A O 1
ATOM 1642 N N . MET B 1 1 ? -2.371 -6.723 -22.594 1 56.47 1 MET B N 1
ATOM 1643 C CA . MET B 1 1 ? -2.906 -5.371 -22.453 1 56.47 1 MET B CA 1
ATOM 1644 C C . MET B 1 1 ? -2.049 -4.363 -23.203 1 56.47 1 MET B C 1
ATOM 1646 O O . MET B 1 1 ? -0.835 -4.543 -23.328 1 56.47 1 MET B O 1
ATOM 1650 N N . ILE B 1 2 ? -2.682 -3.5 -23.938 1 67.44 2 ILE B N 1
ATOM 1651 C CA . ILE B 1 2 ? -1.999 -2.414 -24.641 1 67.44 2 ILE B CA 1
ATOM 1652 C C . ILE B 1 2 ? -1.264 -1.537 -23.625 1 67.44 2 ILE B C 1
ATOM 1654 O O . ILE B 1 2 ? -1.824 -1.169 -22.594 1 67.44 2 ILE B O 1
ATOM 1658 N N . LYS B 1 3 ? 0.031 -1.469 -23.797 1 84.19 3 LYS B N 1
ATOM 1659 C CA . LYS B 1 3 ? 0.812 -0.542 -22.969 1 84.19 3 LYS B CA 1
ATOM 1660 C C . LYS B 1 3 ? 0.193 0.853 -22.984 1 84.19 3 LYS B C 1
ATOM 1662 O O . LYS B 1 3 ? -0.176 1.367 -24.047 1 84.19 3 LYS B O 1
ATOM 1667 N N . THR B 1 4 ? -0.301 1.207 -21.766 1 88.75 4 THR B N 1
ATOM 1668 C CA . THR B 1 4 ? -0.834 2.555 -21.609 1 88.75 4 THR B CA 1
ATOM 1669 C C . THR B 1 4 ? -0.137 3.275 -20.453 1 88.75 4 THR B C 1
ATOM 1671 O O . THR B 1 4 ? 0.356 2.637 -19.531 1 88.75 4 THR B O 1
ATOM 1674 N N . ASN B 1 5 ? -0.105 4.57 -20.578 1 95.56 5 ASN B N 1
ATOM 1675 C CA . ASN B 1 5 ? 0.415 5.367 -19.484 1 95.56 5 ASN B CA 1
ATOM 1676 C C . ASN B 1 5 ? -0.674 6.23 -18.844 1 95.56 5 ASN B C 1
ATOM 1678 O O . ASN B 1 5 ? -0.379 7.156 -18.094 1 95.56 5 ASN B O 1
ATOM 1682 N N . ASP B 1 6 ? -1.917 5.973 -19.281 1 97.12 6 ASP B N 1
ATOM 1683 C CA . ASP B 1 6 ? -3.055 6.656 -18.688 1 97.12 6 ASP B CA 1
ATOM 1684 C C . ASP B 1 6 ? -3.318 6.137 -17.266 1 97.12 6 ASP B C 1
ATOM 1686 O O . ASP B 1 6 ? -3.695 4.977 -17.094 1 97.12 6 ASP B O 1
ATOM 1690 N N . PHE B 1 7 ? -3.152 6.969 -16.281 1 98.44 7 PHE B N 1
ATOM 1691 C CA . PHE B 1 7 ? -3.205 6.574 -14.883 1 98.44 7 PHE B CA 1
ATOM 1692 C C . PHE B 1 7 ? -4.566 5.984 -14.531 1 98.44 7 PHE B C 1
ATOM 1694 O O . PHE B 1 7 ? -4.652 4.93 -13.898 1 98.44 7 PHE B O 1
ATOM 1701 N N . MET B 1 8 ? -5.648 6.625 -14.883 1 97.56 8 MET B N 1
ATOM 1702 C CA . MET B 1 8 ? -6.988 6.172 -14.531 1 97.56 8 MET B CA 1
ATOM 1703 C C . MET B 1 8 ? -7.293 4.824 -15.18 1 97.56 8 MET B C 1
ATOM 1705 O O . MET B 1 8 ? -7.906 3.955 -14.555 1 97.56 8 MET B O 1
ATOM 1709 N N . GLU B 1 9 ? -6.867 4.629 -16.391 1 97.12 9 GLU B N 1
ATOM 1710 C CA . GLU B 1 9 ? -7.043 3.344 -17.062 1 97.12 9 GLU B CA 1
ATOM 1711 C C . GLU B 1 9 ? -6.273 2.238 -16.344 1 97.12 9 GLU B C 1
ATOM 1713 O O . GLU B 1 9 ? -6.801 1.142 -16.141 1 97.12 9 GLU B O 1
ATOM 1718 N N . ILE B 1 10 ? -5.035 2.543 -15.977 1 98.25 10 ILE B N 1
ATOM 1719 C CA . ILE B 1 10 ? -4.184 1.58 -15.289 1 98.25 10 ILE B CA 1
ATOM 1720 C C . ILE B 1 10 ? -4.809 1.209 -13.945 1 98.25 10 ILE B C 1
ATOM 1722 O O . ILE B 1 10 ? -4.973 0.026 -13.633 1 98.25 10 ILE B O 1
ATOM 1726 N N . MET B 1 11 ? -5.172 2.213 -13.203 1 98.19 11 MET B N 1
ATOM 1727 C CA . MET B 1 11 ? -5.664 2.01 -11.844 1 98.19 11 MET B CA 1
ATOM 1728 C C . MET B 1 11 ? -7.039 1.351 -11.852 1 98.19 11 MET B C 1
ATOM 1730 O O . MET B 1 11 ? -7.242 0.323 -11.203 1 98.19 11 MET B O 1
ATOM 1734 N N . LYS B 1 12 ? -7.977 1.854 -12.648 1 96.88 12 LYS B N 1
ATOM 1735 C CA . LYS B 1 12 ? -9.344 1.35 -12.641 1 96.88 12 LYS B CA 1
ATOM 1736 C C . LYS B 1 12 ? -9.445 0.02 -13.383 1 96.88 12 LYS B C 1
ATOM 1738 O O . LYS B 1 12 ? -10.398 -0.737 -13.188 1 96.88 12 LYS B O 1
ATOM 1743 N N . GLY B 1 13 ? -8.5 -0.224 -14.258 1 96.38 13 GLY B N 1
ATOM 1744 C CA . GLY B 1 13 ? -8.5 -1.463 -15.023 1 96.38 13 GLY B CA 1
ATOM 1745 C C . GLY B 1 13 ? -7.855 -2.619 -14.281 1 96.38 13 GLY B C 1
ATOM 1746 O O . GLY B 1 13 ? -7.906 -3.762 -14.742 1 96.38 13 GLY B O 1
ATOM 1747 N N . ARG B 1 14 ? -7.25 -2.342 -13.141 1 97.75 14 ARG B N 1
ATOM 1748 C CA . ARG B 1 14 ? -6.613 -3.418 -12.391 1 97.75 14 ARG B CA 1
ATOM 1749 C C . ARG B 1 14 ? -7.648 -4.398 -11.852 1 97.75 14 ARG B C 1
ATOM 1751 O O . ARG B 1 14 ? -8.656 -3.988 -11.266 1 97.75 14 ARG B O 1
ATOM 1758 N N . ARG B 1 15 ? -7.402 -5.66 -12.031 1 96.88 15 ARG B N 1
ATOM 1759 C CA . ARG B 1 15 ? -8.164 -6.789 -11.508 1 96.88 15 ARG B CA 1
ATOM 1760 C C . ARG B 1 15 ? -7.238 -7.859 -10.938 1 96.88 15 ARG B C 1
ATOM 1762 O O . ARG B 1 15 ? -6.062 -7.926 -11.297 1 96.88 15 ARG B O 1
ATOM 1769 N N . SER B 1 16 ? -7.824 -8.578 -10.016 1 97.88 16 SER B N 1
ATOM 1770 C CA . SER B 1 16 ? -7.098 -9.773 -9.609 1 97.88 16 SER B CA 1
ATOM 1771 C C . SER B 1 16 ? -7.199 -10.875 -10.664 1 97.88 16 SER B C 1
ATOM 1773 O O . SER B 1 16 ? -8.219 -11.562 -10.758 1 97.88 16 SER B O 1
ATOM 1775 N N . ILE B 1 17 ? -6.156 -11.008 -11.461 1 98.12 17 ILE B N 1
ATOM 1776 C CA . ILE B 1 17 ? -6.117 -11.992 -12.531 1 98.12 17 ILE B CA 1
ATOM 1777 C C . ILE B 1 17 ? -5.523 -13.305 -12.016 1 98.12 17 ILE B C 1
ATOM 1779 O O . ILE B 1 17 ? -4.41 -13.32 -11.484 1 98.12 17 ILE B O 1
ATOM 1783 N N . ARG B 1 18 ? -6.188 -14.406 -12.234 1 97.75 18 ARG B N 1
ATOM 1784 C CA . ARG B 1 18 ? -5.77 -15.641 -11.594 1 97.75 18 ARG B CA 1
ATOM 1785 C C . ARG B 1 18 ? -5.332 -16.672 -12.625 1 97.75 18 ARG B C 1
ATOM 1787 O O . ARG B 1 18 ? -4.895 -17.766 -12.266 1 97.75 18 ARG B O 1
ATOM 1794 N N . ASN B 1 19 ? -5.578 -16.391 -13.812 1 98.44 19 ASN B N 1
ATOM 1795 C CA . ASN B 1 19 ? -5.191 -17.234 -14.938 1 98.44 19 ASN B CA 1
ATOM 1796 C C . ASN B 1 19 ? -4.453 -16.438 -16 1 98.44 19 ASN B C 1
ATOM 1798 O O . ASN B 1 19 ? -4.949 -15.406 -16.469 1 98.44 19 ASN B O 1
ATOM 1802 N N . TYR B 1 20 ? -3.25 -16.969 -16.391 1 98.62 20 TYR B N 1
ATOM 1803 C CA . TYR B 1 20 ? -2.377 -16.234 -17.281 1 98.62 20 TYR B CA 1
ATOM 1804 C C . TYR B 1 20 ? -2.068 -17.031 -18.547 1 98.62 20 TYR B C 1
ATOM 1806 O O . TYR B 1 20 ? -2.33 -18.234 -18.594 1 98.62 20 TYR B O 1
ATOM 1814 N N . ASP B 1 21 ? -1.638 -16.359 -19.625 1 98.56 21 ASP B N 1
ATOM 1815 C CA . ASP B 1 21 ? -1.029 -17.016 -20.781 1 98.56 21 ASP B CA 1
ATOM 1816 C C . ASP B 1 21 ? 0.35 -17.562 -20.438 1 98.56 21 ASP B C 1
ATOM 1818 O O . ASP B 1 21 ? 1.317 -16.812 -20.312 1 98.56 21 ASP B O 1
ATOM 1822 N N . PRO B 1 22 ? 0.44 -18.859 -20.281 1 97.94 22 PRO B N 1
ATOM 1823 C CA . PRO B 1 22 ? 1.688 -19.438 -19.781 1 97.94 22 PRO B CA 1
ATOM 1824 C C . PRO B 1 22 ? 2.846 -19.297 -20.766 1 97.94 22 PRO B C 1
ATOM 1826 O O . PRO B 1 22 ? 3.998 -19.562 -20.406 1 97.94 22 PRO B O 1
ATOM 1829 N N . THR B 1 23 ? 2.646 -18.859 -21.969 1 98 23 THR B N 1
ATOM 1830 C CA . THR B 1 23 ? 3.697 -18.734 -22.969 1 98 23 THR B CA 1
ATOM 1831 C C . THR B 1 23 ? 4.418 -17.391 -22.844 1 98 23 THR B C 1
ATOM 1833 O O . THR B 1 23 ? 5.492 -17.188 -23.406 1 98 23 THR B O 1
ATOM 1836 N N . VAL B 1 24 ? 3.797 -16.516 -22.141 1 98.31 24 VAL B N 1
ATOM 1837 C CA . VAL B 1 24 ? 4.395 -15.195 -21.984 1 98.31 24 VAL B CA 1
ATOM 1838 C C . VAL B 1 24 ? 5.398 -15.219 -20.828 1 98.31 24 VAL B C 1
ATOM 1840 O O . VAL B 1 24 ? 5.082 -15.664 -19.719 1 98.31 24 VAL B O 1
ATOM 1843 N N . LYS B 1 25 ? 6.602 -14.75 -21.109 1 98.31 25 LYS B N 1
ATOM 1844 C CA . LYS B 1 25 ? 7.652 -14.594 -20.109 1 98.31 25 LYS B CA 1
ATOM 1845 C C . LYS B 1 25 ? 8.102 -13.141 -20 1 98.31 25 LYS B C 1
ATOM 1847 O O . LYS B 1 25 ? 8.055 -12.398 -20.984 1 98.31 25 LYS B O 1
ATOM 1852 N N . ILE B 1 26 ? 8.43 -12.742 -18.844 1 98.69 26 ILE B N 1
ATOM 1853 C CA . ILE B 1 26 ? 8.992 -11.414 -18.594 1 98.69 26 ILE B CA 1
ATOM 1854 C C . ILE B 1 26 ? 10.5 -11.523 -18.391 1 98.69 26 ILE B C 1
ATOM 1856 O O . ILE B 1 26 ? 10.961 -12.273 -17.531 1 98.69 26 ILE B O 1
ATOM 1860 N N . SER B 1 27 ? 11.266 -10.797 -19.141 1 98.56 27 SER B N 1
ATOM 1861 C CA . SER B 1 27 ? 12.719 -10.852 -19.016 1 98.56 27 SER B CA 1
ATOM 1862 C C . SER B 1 27 ? 13.18 -10.305 -17.672 1 98.56 27 SER B C 1
ATOM 1864 O O . SER B 1 27 ? 12.484 -9.484 -17.062 1 98.56 27 SER B O 1
ATOM 1866 N N . LYS B 1 28 ? 14.32 -10.812 -17.266 1 98.38 28 LYS B N 1
ATOM 1867 C CA . LYS B 1 28 ? 14.898 -10.281 -16.031 1 98.38 28 LYS B CA 1
ATOM 1868 C C . LYS B 1 28 ? 15.094 -8.773 -16.125 1 98.38 28 LYS B C 1
ATOM 1870 O O . LYS B 1 28 ? 14.891 -8.055 -15.141 1 98.38 28 LYS B O 1
ATOM 1875 N N . GLU B 1 29 ? 15.477 -8.305 -17.266 1 98.62 29 GLU B N 1
ATOM 1876 C CA . GLU B 1 29 ? 15.688 -6.875 -17.484 1 98.62 29 GLU B CA 1
ATOM 1877 C C . GLU B 1 29 ? 14.391 -6.098 -17.281 1 98.62 29 GLU B C 1
ATOM 1879 O O . GLU B 1 29 ? 14.367 -5.094 -16.547 1 98.62 29 GLU B O 1
ATOM 1884 N N . GLU B 1 30 ? 13.328 -6.531 -17.875 1 98.56 30 GLU B N 1
ATOM 1885 C CA . GLU B 1 30 ? 12.047 -5.836 -17.75 1 98.56 30 GLU B CA 1
ATOM 1886 C C . GLU B 1 30 ? 11.5 -5.941 -16.328 1 98.56 30 GLU B C 1
ATOM 1888 O O . GLU B 1 30 ? 10.977 -4.965 -15.781 1 98.56 30 GLU B O 1
ATOM 1893 N N . MET B 1 31 ? 11.656 -7.121 -15.719 1 98.88 31 MET B N 1
ATOM 1894 C CA . MET B 1 31 ? 11.234 -7.289 -14.336 1 98.88 31 MET B CA 1
ATOM 1895 C C . MET B 1 31 ? 12.008 -6.352 -13.414 1 98.88 31 MET B C 1
ATOM 1897 O O . MET B 1 31 ? 11.43 -5.766 -12.492 1 98.88 31 MET B O 1
ATOM 1901 N N . THR B 1 32 ? 13.273 -6.219 -13.695 1 98.88 32 THR B N 1
ATOM 1902 C CA . THR B 1 32 ? 14.102 -5.301 -12.922 1 98.88 32 THR B CA 1
ATOM 1903 C C . THR B 1 32 ? 13.586 -3.869 -13.055 1 98.88 32 THR B C 1
ATOM 1905 O O . THR B 1 32 ? 13.5 -3.139 -12.07 1 98.88 32 THR B O 1
ATOM 1908 N N . GLU B 1 33 ? 13.219 -3.457 -14.234 1 98.69 33 GLU B N 1
ATOM 1909 C CA . GLU B 1 33 ? 12.656 -2.129 -14.461 1 98.69 33 GLU B CA 1
ATOM 1910 C C . GLU B 1 33 ? 11.359 -1.935 -13.688 1 98.69 33 GLU B C 1
ATOM 1912 O O . GLU B 1 33 ? 11.141 -0.888 -13.07 1 98.69 33 GLU B O 1
ATOM 1917 N N . ILE B 1 34 ? 10.531 -2.916 -13.695 1 98.81 34 ILE B N 1
ATOM 1918 C CA . ILE B 1 34 ? 9.25 -2.871 -13.008 1 98.81 34 ILE B CA 1
ATOM 1919 C C . ILE B 1 34 ? 9.477 -2.721 -11.5 1 98.81 34 ILE B C 1
ATOM 1921 O O . ILE B 1 34 ? 8.844 -1.892 -10.852 1 98.81 34 ILE B O 1
ATOM 1925 N N . LEU B 1 35 ? 10.414 -3.48 -10.953 1 98.94 35 LEU B N 1
ATOM 1926 C CA . LEU B 1 35 ? 10.727 -3.404 -9.523 1 98.94 35 LEU B CA 1
ATOM 1927 C C . LEU B 1 35 ? 11.32 -2.047 -9.172 1 98.94 35 LEU B C 1
ATOM 1929 O O . LEU B 1 35 ? 11 -1.473 -8.133 1 98.94 35 LEU B O 1
ATOM 1933 N N . GLU B 1 36 ? 12.203 -1.55 -10.023 1 98.81 36 GLU B N 1
ATOM 1934 C CA . GLU B 1 36 ? 12.797 -0.235 -9.797 1 98.81 36 GLU B CA 1
ATOM 1935 C C . GLU B 1 36 ? 11.727 0.847 -9.719 1 98.81 36 GLU B C 1
ATOM 1937 O O . GLU B 1 36 ? 11.766 1.71 -8.844 1 98.81 36 GLU B O 1
ATOM 1942 N N . GLU B 1 37 ? 10.828 0.786 -10.648 1 98.69 37 GLU B N 1
ATOM 1943 C CA . GLU B 1 37 ? 9.719 1.738 -10.633 1 98.69 37 GLU B CA 1
ATOM 1944 C C . GLU B 1 37 ? 8.867 1.578 -9.383 1 98.69 37 GLU B C 1
ATOM 1946 O O . GLU B 1 37 ? 8.508 2.566 -8.734 1 98.69 37 GLU B O 1
ATOM 1951 N N . ALA B 1 38 ? 8.594 0.379 -8.945 1 98.88 38 ALA B N 1
ATOM 1952 C CA . ALA B 1 38 ? 7.77 0.111 -7.773 1 98.88 38 ALA B CA 1
ATOM 1953 C C . ALA B 1 38 ? 8.406 0.679 -6.508 1 98.88 38 ALA B C 1
ATOM 1955 O O . ALA B 1 38 ? 7.707 1.172 -5.617 1 98.88 38 ALA B O 1
ATOM 1956 N N . THR B 1 39 ? 9.727 0.665 -6.434 1 98.75 39 THR B N 1
ATOM 1957 C CA . THR B 1 39 ? 10.43 0.997 -5.203 1 98.75 39 THR B CA 1
ATOM 1958 C C . THR B 1 39 ? 10.508 2.51 -5.016 1 98.75 39 THR B C 1
ATOM 1960 O O . THR B 1 39 ? 11.031 2.988 -4.004 1 98.75 39 THR B O 1
ATOM 1963 N N . THR B 1 40 ? 9.914 3.299 -5.992 1 98.62 40 THR B N 1
ATOM 1964 C CA . THR B 1 40 ? 9.789 4.73 -5.742 1 98.62 40 THR B CA 1
ATOM 1965 C C . THR B 1 40 ? 8.719 5.008 -4.691 1 98.62 40 THR B C 1
ATOM 1967 O O . THR B 1 40 ? 8.562 6.145 -4.242 1 98.62 40 THR B O 1
ATOM 1970 N N . ALA B 1 41 ? 7.996 3.973 -4.234 1 98.81 41 ALA B N 1
ATOM 1971 C CA . ALA B 1 41 ? 7.027 4.082 -3.145 1 98.81 41 ALA B CA 1
ATOM 1972 C C . ALA B 1 41 ? 7.688 4.605 -1.874 1 98.81 41 ALA B C 1
ATOM 1974 O O . ALA B 1 41 ? 8.875 4.375 -1.646 1 98.81 41 ALA B O 1
ATOM 1975 N N . PRO B 1 42 ? 6.949 5.352 -1.069 1 98.81 42 PRO B N 1
ATOM 1976 C CA . PRO B 1 42 ? 7.508 5.785 0.214 1 98.81 42 PRO B CA 1
ATOM 1977 C C . PRO B 1 42 ? 7.617 4.648 1.227 1 98.81 42 PRO B C 1
ATOM 1979 O O . PRO B 1 42 ? 6.984 3.604 1.058 1 98.81 42 PRO B O 1
ATOM 1982 N N . SER B 1 43 ? 8.484 4.844 2.201 1 98.81 43 SER B N 1
ATOM 1983 C CA . SER B 1 43 ? 8.609 3.998 3.383 1 98.81 43 SER B CA 1
ATOM 1984 C C . SER B 1 43 ? 8.953 4.82 4.621 1 98.81 43 SER B C 1
ATOM 1986 O O . SER B 1 43 ? 9.445 5.945 4.508 1 98.81 43 SER B O 1
ATOM 1988 N N . SER B 1 44 ? 8.57 4.281 5.746 1 98.56 44 SER B N 1
ATOM 1989 C CA . SER B 1 44 ? 8.891 4.957 6.996 1 98.56 44 SER B CA 1
ATOM 1990 C C . SER B 1 44 ? 10.375 5.293 7.078 1 98.56 44 SER B C 1
ATOM 1992 O O . SER B 1 44 ? 11.227 4.414 6.918 1 98.56 44 SER B O 1
ATOM 1994 N N . VAL B 1 45 ? 10.711 6.594 7.211 1 97.62 45 VAL B N 1
ATOM 1995 C CA . VAL B 1 45 ? 12.039 7.18 7.344 1 97.62 45 VAL B CA 1
ATOM 1996 C C . VAL B 1 45 ? 12.906 6.77 6.156 1 97.62 45 VAL B C 1
ATOM 1998 O O . VAL B 1 45 ? 14.141 6.762 6.25 1 97.62 45 VAL B O 1
ATOM 2001 N N . ASN B 1 46 ? 12.297 6.309 5.07 1 98.19 46 ASN B N 1
ATOM 2002 C CA . ASN B 1 46 ? 12.961 5.871 3.848 1 98.19 46 ASN B CA 1
ATOM 2003 C C . ASN B 1 46 ? 13.898 4.691 4.109 1 98.19 46 ASN B C 1
ATOM 2005 O O . ASN B 1 46 ? 14.961 4.59 3.498 1 98.19 46 ASN B O 1
ATOM 2009 N N . ALA B 1 47 ? 13.445 3.812 4.996 1 98.69 47 ALA B N 1
ATOM 2010 C CA . ALA B 1 47 ? 14.273 2.656 5.332 1 98.69 47 ALA B CA 1
ATOM 2011 C C . ALA B 1 47 ? 14.156 1.568 4.27 1 98.69 47 ALA B C 1
ATOM 2013 O O . ALA B 1 47 ? 14.953 0.632 4.234 1 98.69 47 ALA B O 1
ATOM 2014 N N . GLN B 1 48 ? 13.172 1.629 3.424 1 98.81 48 GLN B N 1
ATOM 2015 C CA . GLN B 1 48 ? 13.008 0.735 2.283 1 98.81 48 GLN B CA 1
ATOM 2016 C C . GLN B 1 48 ? 13.094 -0.727 2.713 1 98.81 48 GLN B C 1
ATOM 2018 O O . GLN B 1 48 ? 13.953 -1.472 2.23 1 98.81 48 GLN B O 1
ATOM 2023 N N . PRO B 1 49 ? 12.086 -1.118 3.543 1 98.94 49 PRO B N 1
ATOM 2024 C CA . PRO B 1 49 ? 12.188 -2.439 4.164 1 98.94 49 PRO B CA 1
ATOM 2025 C C . PRO B 1 49 ? 11.836 -3.574 3.203 1 98.94 49 PRO B C 1
ATOM 2027 O O . PRO B 1 49 ? 12.031 -4.746 3.529 1 98.94 49 PRO B O 1
ATOM 2030 N N . TRP B 1 50 ? 11.367 -3.363 2.047 1 98.94 50 TRP B N 1
ATOM 2031 C CA . TRP B 1 50 ? 10.836 -4.387 1.157 1 98.94 50 TRP B CA 1
ATOM 2032 C C . TRP B 1 50 ? 11.961 -5.215 0.542 1 98.94 50 TRP B C 1
ATOM 2034 O O . TRP B 1 50 ? 13.016 -4.68 0.201 1 98.94 50 TRP B O 1
ATOM 2044 N N . ARG B 1 51 ? 11.727 -6.488 0.416 1 98.94 51 ARG B N 1
ATOM 2045 C CA . ARG B 1 51 ? 12.57 -7.469 -0.263 1 98.94 51 ARG B CA 1
ATOM 2046 C C . ARG B 1 51 ? 11.742 -8.328 -1.222 1 98.94 51 ARG B C 1
ATOM 2048 O O . ARG B 1 51 ? 10.641 -8.758 -0.887 1 98.94 51 ARG B O 1
ATOM 2055 N N . PHE B 1 52 ? 12.305 -8.523 -2.414 1 98.94 52 PHE B N 1
ATOM 2056 C CA . PHE B 1 52 ? 11.57 -9.242 -3.443 1 98.94 52 PHE B CA 1
ATOM 2057 C C . PHE B 1 52 ? 12.25 -10.562 -3.777 1 98.94 52 PHE B C 1
ATOM 2059 O O . PHE B 1 52 ? 13.453 -10.594 -4.047 1 98.94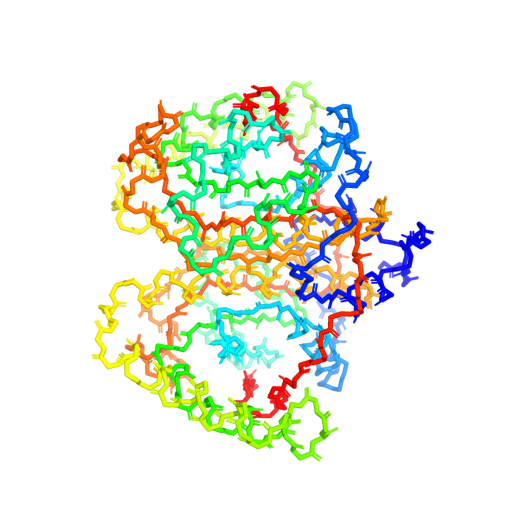 52 PHE B O 1
ATOM 2066 N N . LEU B 1 53 ? 11.523 -11.578 -3.688 1 98.94 53 LEU B N 1
ATOM 2067 C CA . LEU B 1 53 ? 11.93 -12.859 -4.258 1 98.94 53 LEU B CA 1
ATOM 2068 C C . LEU B 1 53 ? 11.156 -13.156 -5.539 1 98.94 53 LEU B C 1
ATOM 2070 O O . LEU B 1 53 ? 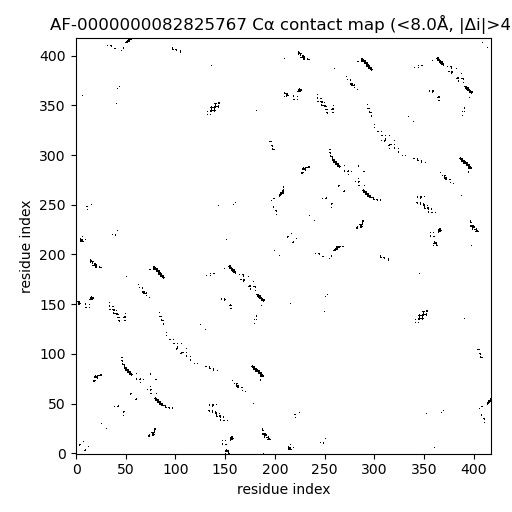9.961 -13.469 -5.492 1 98.94 53 LEU B O 1
ATOM 2074 N N . VAL B 1 54 ? 11.844 -13.031 -6.672 1 98.94 54 VAL B N 1
ATOM 2075 C CA . VAL B 1 54 ? 11.211 -13.273 -7.965 1 98.94 54 VAL B CA 1
ATOM 2076 C C . VAL B 1 54 ? 11.352 -14.742 -8.344 1 98.94 54 VAL B C 1
ATOM 2078 O O . VAL B 1 54 ? 12.461 -15.227 -8.594 1 98.94 54 VAL B O 1
ATOM 2081 N N . ILE B 1 55 ? 10.242 -15.422 -8.344 1 98.94 55 ILE B N 1
ATOM 2082 C CA . ILE B 1 55 ? 10.195 -16.844 -8.648 1 98.94 55 ILE B CA 1
ATOM 2083 C C . ILE B 1 55 ? 9.703 -17.047 -10.078 1 98.94 55 ILE B C 1
ATOM 2085 O O . ILE B 1 55 ? 8.492 -17.062 -10.328 1 98.94 55 ILE B O 1
ATOM 2089 N N . ASP B 1 56 ? 10.617 -17.25 -11.039 1 98.5 56 ASP B N 1
ATOM 2090 C CA . ASP B 1 56 ? 10.227 -17.297 -12.445 1 98.5 56 ASP B CA 1
ATOM 2091 C C . ASP B 1 56 ? 10.789 -18.531 -13.133 1 98.5 56 ASP B C 1
ATOM 2093 O O . ASP B 1 56 ? 10.523 -18.781 -14.312 1 98.5 56 ASP B O 1
ATOM 2097 N N . SER B 1 57 ? 11.602 -19.375 -12.406 1 98.25 57 SER B N 1
ATOM 2098 C CA . SER B 1 57 ? 12.117 -20.625 -12.984 1 98.25 57 SER B CA 1
ATOM 2099 C C . SER B 1 57 ? 11.156 -21.781 -12.734 1 98.25 57 SER B C 1
ATOM 2101 O O . SER B 1 57 ? 10.383 -21.766 -11.773 1 98.25 57 SER B O 1
ATOM 2103 N N . PRO B 1 58 ? 11.227 -22.781 -13.602 1 97.69 58 PRO B N 1
ATOM 2104 C CA . PRO B 1 58 ? 10.43 -23.984 -13.328 1 97.69 58 PRO B CA 1
ATOM 2105 C C . PRO B 1 58 ? 10.727 -24.594 -11.961 1 97.69 58 PRO B C 1
ATOM 2107 O O . PRO B 1 58 ? 9.805 -25 -11.25 1 97.69 58 PRO B O 1
ATOM 2110 N N . GLU B 1 59 ? 11.961 -24.656 -11.594 1 98.25 59 GLU B N 1
ATOM 2111 C CA . GLU B 1 59 ? 12.352 -25.219 -10.305 1 98.25 59 GLU B CA 1
ATOM 2112 C C . GLU B 1 59 ? 11.805 -24.391 -9.148 1 98.25 59 GLU B C 1
ATOM 2114 O O . GLU B 1 59 ? 11.328 -24.938 -8.156 1 98.25 59 GLU B O 1
ATOM 2119 N N . GLY B 1 60 ? 11.906 -23.094 -9.195 1 98.56 60 GLY B N 1
ATOM 2120 C CA . GLY B 1 60 ? 11.359 -22.219 -8.172 1 98.56 60 GLY B CA 1
ATOM 2121 C C . GLY B 1 60 ? 9.859 -22.359 -8.00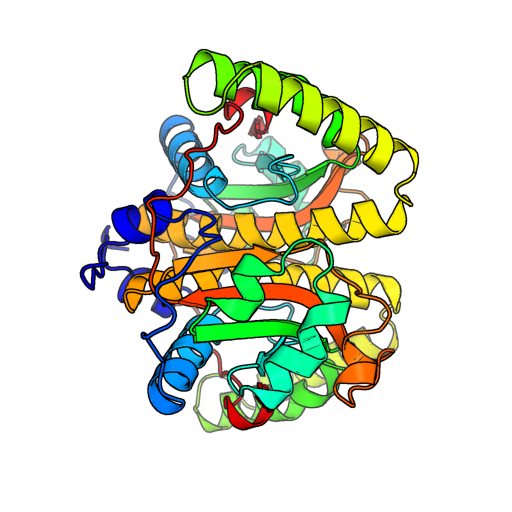8 1 98.56 60 GLY B C 1
ATOM 2122 O O . GLY B 1 60 ? 9.352 -22.406 -6.883 1 98.56 60 GLY B O 1
ATOM 2123 N N . LYS B 1 61 ? 9.172 -22.422 -9.141 1 98.38 61 LYS B N 1
ATOM 2124 C CA . LYS B 1 61 ? 7.723 -22.547 -9.102 1 98.38 61 LYS B CA 1
ATOM 2125 C C . LYS B 1 61 ? 7.309 -23.891 -8.516 1 98.38 61 LYS B C 1
ATOM 2127 O O . LYS B 1 61 ? 6.309 -23.984 -7.797 1 98.38 61 LYS B O 1
ATOM 2132 N N . GLU B 1 62 ? 8.016 -24.922 -8.859 1 97.88 62 GLU B N 1
ATOM 2133 C CA . GLU B 1 62 ? 7.758 -26.234 -8.273 1 97.88 62 GLU B CA 1
ATOM 2134 C C . GLU B 1 62 ? 7.926 -26.203 -6.758 1 97.88 62 GLU B C 1
ATOM 2136 O O . GLU B 1 62 ? 7.152 -26.828 -6.031 1 97.88 62 GLU B O 1
ATOM 2141 N N . LYS B 1 63 ? 8.961 -25.531 -6.328 1 97.94 63 LYS B N 1
ATOM 2142 C CA . LYS B 1 63 ? 9.219 -25.375 -4.898 1 97.94 63 LYS B CA 1
ATOM 2143 C C . LYS B 1 63 ? 8.117 -24.578 -4.223 1 97.94 63 LYS B C 1
ATOM 2145 O O . LYS B 1 63 ? 7.773 -24.844 -3.066 1 97.94 63 LYS B O 1
ATOM 2150 N N . LEU B 1 64 ? 7.531 -23.609 -4.883 1 98.75 64 LEU B N 1
ATOM 2151 C CA . LEU B 1 64 ? 6.5 -22.734 -4.348 1 98.75 64 LEU B CA 1
ATOM 2152 C C . LEU B 1 64 ? 5.145 -23.422 -4.324 1 98.75 64 LEU B C 1
ATOM 2154 O O . LEU B 1 64 ? 4.312 -23.156 -3.455 1 98.75 64 LEU B O 1
ATOM 2158 N N . ALA B 1 65 ? 4.906 -24.328 -5.234 1 97.69 65 ALA B N 1
ATOM 2159 C CA . ALA B 1 65 ? 3.596 -24.906 -5.516 1 97.69 65 ALA B CA 1
ATOM 2160 C C . ALA B 1 65 ? 2.961 -25.469 -4.242 1 97.69 65 ALA B C 1
ATOM 2162 O O . ALA B 1 65 ? 1.811 -25.156 -3.928 1 97.69 65 ALA B O 1
ATOM 2163 N N . PRO B 1 66 ? 3.688 -26.25 -3.418 1 97.38 66 PRO B N 1
ATOM 2164 C CA . PRO B 1 66 ? 3.07 -26.797 -2.213 1 97.38 66 PRO B CA 1
ATOM 2165 C C . PRO B 1 66 ? 2.715 -25.734 -1.184 1 97.38 66 PRO B C 1
ATOM 2167 O O . PRO B 1 66 ? 1.891 -25.969 -0.297 1 97.38 66 PRO B O 1
ATOM 2170 N N . LEU B 1 67 ? 3.334 -24.594 -1.264 1 98.44 67 LEU B N 1
ATOM 2171 C CA . LEU B 1 67 ? 3.129 -23.531 -0.29 1 98.44 67 LEU B CA 1
ATOM 2172 C C . LEU B 1 67 ? 1.984 -22.609 -0.715 1 98.44 67 LEU B C 1
ATOM 2174 O O . LEU B 1 67 ? 1.468 -21.844 0.094 1 98.44 67 LEU B O 1
ATOM 2178 N N . ALA B 1 68 ? 1.588 -22.625 -1.994 1 96.81 68 ALA B N 1
ATOM 2179 C CA . ALA B 1 68 ? 0.625 -21.688 -2.566 1 96.81 68 ALA B CA 1
ATOM 2180 C C . ALA B 1 68 ? -0.808 -22.125 -2.277 1 96.81 68 ALA B C 1
ATOM 2182 O O . ALA B 1 68 ? -1.763 -21.453 -2.68 1 96.81 68 ALA B O 1
ATOM 2183 N N . SER B 1 69 ? -1.003 -23.188 -1.557 1 91.19 69 SER B N 1
ATOM 2184 C CA . SER B 1 69 ? -2.326 -23.672 -1.174 1 91.19 69 SER B CA 1
ATOM 2185 C C . SER B 1 69 ? -3.227 -23.844 -2.393 1 91.19 69 SER B C 1
ATOM 2187 O O . SER B 1 69 ? -2.879 -24.562 -3.33 1 91.19 69 SER B O 1
ATOM 2189 N N . PHE B 1 70 ? -4.324 -23.094 -2.426 1 91.94 70 PHE B N 1
ATOM 2190 C CA . PHE B 1 70 ? -5.328 -23.266 -3.469 1 91.94 70 PHE B CA 1
ATOM 2191 C C . PHE B 1 70 ? -5.027 -22.375 -4.664 1 91.94 70 PHE B C 1
ATOM 2193 O O . PHE B 1 70 ? -5.809 -22.312 -5.613 1 91.94 70 PHE B O 1
ATOM 2200 N N . ASN B 1 71 ? -3.863 -21.719 -4.652 1 96.62 71 ASN B N 1
ATOM 2201 C CA . ASN B 1 71 ? -3.512 -20.75 -5.691 1 96.62 71 ASN B CA 1
ATOM 2202 C C . ASN B 1 71 ? -2.58 -21.359 -6.73 1 96.62 71 ASN B C 1
ATOM 2204 O O . ASN B 1 71 ? -1.644 -20.719 -7.195 1 96.62 71 ASN B O 1
ATOM 2208 N N . GLN B 1 72 ? -2.854 -22.609 -7.16 1 97.38 72 GLN B N 1
ATOM 2209 C CA . GLN B 1 72 ? -1.998 -23.375 -8.07 1 97.38 72 GLN B CA 1
ATOM 2210 C C . GLN B 1 72 ? -2.057 -22.797 -9.484 1 97.38 72 GLN B C 1
ATOM 2212 O O . GLN B 1 72 ? -1.041 -22.734 -10.18 1 97.38 72 GLN B O 1
ATOM 2217 N N . THR B 1 73 ? -3.211 -22.422 -9.938 1 98.19 73 THR B N 1
ATOM 2218 C CA . THR B 1 73 ? -3.367 -21.859 -11.281 1 98.19 73 THR B CA 1
ATOM 2219 C C . THR B 1 73 ? -2.508 -20.609 -11.445 1 98.19 73 THR B C 1
ATOM 2221 O O . THR B 1 73 ? -1.822 -20.453 -12.461 1 98.19 73 THR B O 1
ATOM 2224 N N . GLN B 1 74 ? -2.492 -19.766 -10.445 1 98.31 74 GLN B N 1
ATOM 2225 C CA . GLN B 1 74 ? -1.678 -18.562 -10.492 1 98.31 74 GLN B CA 1
ATOM 2226 C C . GLN B 1 74 ? -0.194 -18.891 -10.602 1 98.31 74 GLN B C 1
ATOM 2228 O O . GLN B 1 74 ? 0.526 -18.312 -11.406 1 98.31 74 GLN B O 1
ATOM 2233 N N . VAL B 1 75 ? 0.212 -19.875 -9.828 1 98.31 75 VAL B N 1
ATOM 2234 C CA . VAL B 1 75 ? 1.624 -20.25 -9.766 1 98.31 75 VAL B CA 1
ATOM 2235 C C . VAL B 1 75 ? 2.055 -20.875 -11.094 1 98.31 75 VAL B C 1
ATOM 2237 O O . VAL B 1 75 ? 3.105 -20.516 -11.641 1 98.31 75 VAL B O 1
ATOM 2240 N N . THR B 1 76 ? 1.238 -21.672 -11.68 1 97.75 76 THR B N 1
ATOM 2241 C CA . THR B 1 76 ? 1.656 -22.469 -12.82 1 97.75 76 THR B CA 1
ATOM 2242 C C . THR B 1 76 ? 1.538 -21.672 -14.117 1 97.75 76 THR B C 1
ATOM 2244 O O . THR B 1 76 ? 2.293 -21.906 -15.062 1 97.75 76 THR B O 1
ATOM 2247 N N . THR B 1 77 ? 0.619 -20.688 -14.148 1 98.38 77 THR B N 1
ATOM 2248 C CA . THR B 1 77 ? 0.347 -20.047 -15.43 1 98.38 77 THR B CA 1
ATOM 2249 C C . THR B 1 77 ? 1.028 -18.688 -15.508 1 98.38 77 THR B C 1
ATOM 2251 O O . THR B 1 77 ? 1.203 -18.125 -16.594 1 98.38 77 THR B O 1
ATOM 2254 N N . SER B 1 78 ? 1.43 -18.094 -14.406 1 98.81 78 SER B N 1
ATOM 2255 C CA . SER B 1 78 ? 2.02 -16.766 -14.414 1 98.81 78 SER B CA 1
ATOM 2256 C C . SER B 1 78 ? 3.436 -16.781 -14.977 1 98.81 78 SER B C 1
ATOM 2258 O O . SER B 1 78 ? 4.078 -17.844 -15.016 1 98.81 78 SER B O 1
ATOM 2260 N N . SER B 1 79 ? 3.867 -15.609 -15.484 1 98.88 79 SER B N 1
ATOM 2261 C CA . SER B 1 79 ? 5.262 -15.461 -15.891 1 98.88 79 SER B CA 1
ATOM 2262 C C . SER B 1 79 ? 6.199 -15.578 -14.695 1 98.88 79 SER B C 1
ATOM 2264 O O . SER B 1 79 ? 7.316 -16.094 -14.82 1 98.88 79 SER B O 1
ATOM 2266 N N . ALA B 1 80 ? 5.816 -15.094 -13.547 1 98.94 80 ALA B N 1
ATOM 2267 C CA . ALA B 1 80 ? 6.555 -15.156 -12.289 1 98.94 80 ALA B CA 1
ATOM 2268 C C . ALA B 1 80 ? 5.621 -14.969 -11.094 1 98.94 80 ALA B C 1
ATOM 2270 O O . ALA B 1 80 ? 4.492 -14.492 -11.25 1 98.94 80 ALA B O 1
ATOM 2271 N N . VAL B 1 81 ? 6.039 -15.422 -9.984 1 98.94 81 VAL B N 1
ATOM 2272 C CA . VAL B 1 81 ? 5.465 -15.039 -8.695 1 98.94 81 VAL B CA 1
ATOM 2273 C C . VAL B 1 81 ? 6.5 -14.266 -7.879 1 98.94 81 VAL B C 1
ATOM 2275 O O . VAL B 1 81 ? 7.625 -14.734 -7.691 1 98.94 81 VAL B O 1
ATOM 2278 N N . ILE B 1 82 ? 6.133 -13.086 -7.477 1 99 82 ILE B N 1
ATOM 2279 C CA . ILE B 1 82 ? 6.996 -12.281 -6.621 1 99 82 ILE B CA 1
ATOM 2280 C C . ILE B 1 82 ? 6.559 -12.422 -5.164 1 99 82 ILE B C 1
ATOM 2282 O O . ILE B 1 82 ? 5.449 -12.023 -4.801 1 99 82 ILE B O 1
ATOM 2286 N N . ALA B 1 83 ? 7.379 -13.039 -4.383 1 98.94 83 ALA B N 1
ATOM 2287 C CA . ALA B 1 83 ? 7.156 -12.992 -2.941 1 98.94 83 ALA B CA 1
ATOM 2288 C C . ALA B 1 83 ? 7.707 -11.703 -2.34 1 98.94 83 ALA B C 1
ATOM 2290 O O . ALA B 1 83 ? 8.914 -11.461 -2.385 1 98.94 83 ALA B O 1
ATOM 2291 N N . VAL B 1 84 ? 6.848 -10.938 -1.829 1 99 84 VAL B N 1
ATOM 2292 C CA . VAL B 1 84 ? 7.234 -9.688 -1.181 1 99 84 VAL B CA 1
ATOM 2293 C C . VAL B 1 84 ? 7.445 -9.922 0.313 1 99 84 VAL B C 1
ATOM 2295 O O . VAL B 1 84 ? 6.559 -10.445 0.995 1 99 84 VAL B O 1
ATOM 2298 N N . PHE B 1 85 ? 8.609 -9.586 0.802 1 98.94 85 PHE B N 1
ATOM 2299 C CA . PHE B 1 85 ? 8.953 -9.656 2.219 1 98.94 85 PHE B CA 1
ATOM 2300 C C . PHE B 1 85 ? 9.258 -8.266 2.768 1 98.94 85 PHE B C 1
ATOM 2302 O O . PHE B 1 85 ? 9.516 -7.336 2.004 1 98.94 85 PHE B O 1
ATOM 2309 N N . ALA B 1 86 ? 9.156 -8.164 4.023 1 98.94 86 ALA B N 1
ATOM 2310 C CA . ALA B 1 86 ? 9.609 -6.98 4.742 1 98.94 86 ALA B CA 1
ATOM 2311 C C . ALA B 1 86 ? 10.734 -7.324 5.711 1 98.94 86 ALA B C 1
ATOM 2313 O O . ALA B 1 86 ? 10.648 -8.305 6.457 1 98.94 86 ALA B O 1
ATOM 2314 N N . ASP B 1 87 ? 11.758 -6.555 5.758 1 98.88 87 ASP B N 1
ATOM 2315 C CA . ASP B 1 87 ? 13.008 -6.809 6.465 1 98.88 87 ASP B CA 1
ATOM 2316 C C . ASP B 1 87 ? 12.984 -6.195 7.863 1 98.88 87 ASP B C 1
ATOM 2318 O O . ASP B 1 87 ? 13.102 -4.977 8.016 1 98.88 87 ASP B O 1
ATOM 2322 N N . MET B 1 88 ? 12.945 -6.992 8.914 1 98.75 88 MET B N 1
ATOM 2323 C CA . MET B 1 88 ? 12.938 -6.523 10.297 1 98.75 88 MET B CA 1
ATOM 2324 C C . MET B 1 88 ? 14.211 -5.742 10.617 1 98.75 88 MET B C 1
ATOM 2326 O O . MET B 1 88 ? 14.242 -4.965 11.57 1 98.75 88 MET B O 1
ATOM 2330 N N . ASN B 1 89 ? 15.242 -5.93 9.836 1 98.56 89 ASN B N 1
ATOM 2331 C CA . ASN B 1 89 ? 16.5 -5.23 10.031 1 98.56 89 ASN B CA 1
ATOM 2332 C C . ASN B 1 89 ? 16.688 -4.098 9.016 1 98.56 89 ASN B C 1
ATOM 2334 O O . ASN B 1 89 ? 17.797 -3.852 8.547 1 98.56 89 ASN B O 1
ATOM 2338 N N . ASN B 1 90 ? 15.625 -3.514 8.664 1 98.25 90 ASN B N 1
ATOM 2339 C CA . ASN B 1 90 ? 15.625 -2.443 7.672 1 98.25 90 ASN B CA 1
ATOM 2340 C C . ASN B 1 90 ? 16.562 -1.306 8.078 1 98.25 90 ASN B C 1
ATOM 2342 O O . ASN B 1 90 ? 17.141 -0.64 7.223 1 98.25 90 ASN B O 1
ATOM 2346 N N . ALA B 1 91 ? 16.812 -1.096 9.32 1 98 91 ALA B N 1
ATOM 2347 C CA . ALA B 1 91 ? 17.656 -0.019 9.82 1 98 91 ALA B CA 1
ATOM 2348 C C . ALA B 1 91 ? 19.109 -0.218 9.391 1 98 91 ALA B C 1
ATOM 2350 O O . ALA B 1 91 ? 19.891 0.735 9.359 1 98 91 ALA B O 1
ATOM 2351 N N . ASP B 1 92 ? 19.484 -1.469 9.039 1 97.88 92 ASP B N 1
ATOM 2352 C CA . ASP B 1 92 ? 20.828 -1.8 8.617 1 97.88 92 ASP B CA 1
ATOM 2353 C C . ASP B 1 92 ? 21.234 -1.011 7.371 1 97.88 92 ASP B C 1
ATOM 2355 O O . ASP B 1 92 ? 22.422 -0.856 7.074 1 97.88 92 ASP B O 1
ATOM 2359 N N . TYR B 1 93 ? 20.266 -0.431 6.676 1 98.38 93 TYR B N 1
ATOM 2360 C CA . TYR B 1 93 ? 20.547 0.155 5.367 1 98.38 93 TYR B CA 1
ATOM 2361 C C . TYR B 1 93 ? 20.469 1.676 5.426 1 98.38 93 TYR B C 1
ATOM 2363 O O . TYR B 1 93 ? 20.75 2.355 4.434 1 98.38 93 TYR B O 1
ATOM 2371 N N . LEU B 1 94 ? 20.141 2.252 6.562 1 98.25 94 LEU B N 1
ATOM 2372 C CA . LEU B 1 94 ? 19.906 3.688 6.688 1 98.25 94 LEU B CA 1
ATOM 2373 C C . LEU B 1 94 ? 21.172 4.473 6.34 1 98.25 94 LEU B C 1
ATOM 2375 O O . LEU B 1 94 ? 21.109 5.461 5.605 1 98.25 94 LEU B O 1
ATOM 2379 N N . GLU B 1 95 ? 22.312 3.959 6.902 1 98.06 95 GLU B N 1
ATOM 2380 C CA . GLU B 1 95 ? 23.562 4.672 6.641 1 98.06 95 GLU B CA 1
ATOM 2381 C C . GLU B 1 95 ? 23.859 4.734 5.145 1 98.06 95 GLU B C 1
ATOM 2383 O O . GLU B 1 95 ? 24.234 5.785 4.629 1 98.06 95 GLU B O 1
ATOM 2388 N N . GLU B 1 96 ? 23.703 3.639 4.492 1 98.31 96 GLU B N 1
ATOM 2389 C CA . GLU B 1 96 ? 23.938 3.6 3.053 1 98.31 96 GLU B CA 1
ATOM 2390 C C . GLU B 1 96 ? 22.984 4.523 2.311 1 98.31 96 GLU B C 1
ATOM 2392 O O . GLU B 1 96 ? 23.391 5.301 1.45 1 98.31 96 GLU B O 1
ATOM 2397 N N . ILE B 1 97 ? 21.703 4.488 2.615 1 98.62 97 ILE B N 1
ATOM 2398 C CA . ILE B 1 97 ? 20.656 5.25 1.938 1 98.62 97 ILE B CA 1
ATOM 2399 C C . ILE B 1 97 ? 20.906 6.746 2.125 1 98.62 97 ILE B C 1
ATOM 2401 O O . ILE B 1 97 ? 20.922 7.504 1.152 1 98.62 97 ILE B O 1
ATOM 2405 N N . TYR B 1 98 ? 21.203 7.188 3.324 1 98.5 98 TYR B N 1
ATOM 2406 C CA . TYR B 1 98 ? 21.375 8.602 3.617 1 98.5 98 TYR B CA 1
ATOM 2407 C C . TYR B 1 98 ? 22.719 9.109 3.1 1 98.5 98 TYR B C 1
ATOM 2409 O O . TYR B 1 98 ? 22.828 10.258 2.656 1 98.5 98 TYR B O 1
ATOM 2417 N N . SER B 1 99 ? 23.766 8.242 3.168 1 98.75 99 SER B N 1
ATOM 2418 C CA . SER B 1 99 ? 25.062 8.633 2.617 1 98.75 99 SER B CA 1
ATOM 2419 C C . SER B 1 99 ? 24.969 8.859 1.112 1 98.75 99 SER B C 1
ATOM 2421 O O . SER B 1 99 ? 25.547 9.812 0.588 1 98.75 99 SER B O 1
ATOM 2423 N N . LYS B 1 100 ? 24.25 7.98 0.454 1 98.62 100 LYS B N 1
ATOM 2424 C CA . LYS B 1 100 ? 24.094 8.148 -0.987 1 98.62 100 LYS B CA 1
ATOM 2425 C C . LYS B 1 100 ? 23.281 9.398 -1.31 1 98.62 100 LYS B C 1
ATOM 2427 O O . LYS B 1 100 ? 23.531 10.062 -2.32 1 98.62 100 LYS B O 1
ATOM 2432 N N . ALA B 1 101 ? 22.281 9.734 -0.49 1 98.25 101 ALA B N 1
ATOM 2433 C CA . ALA B 1 101 ? 21.516 10.969 -0.667 1 98.25 101 ALA B CA 1
ATOM 2434 C C . ALA B 1 101 ? 22.422 12.188 -0.591 1 98.25 101 ALA B C 1
ATOM 2436 O O . ALA B 1 101 ? 22.266 13.133 -1.364 1 98.25 101 ALA B O 1
ATOM 2437 N N . VAL B 1 102 ? 23.375 12.18 0.338 1 98.62 102 VAL B N 1
ATOM 2438 C CA . VAL B 1 102 ? 24.344 13.273 0.458 1 98.62 102 VAL B CA 1
ATOM 2439 C C . VAL B 1 102 ? 25.219 13.32 -0.788 1 98.62 102 VAL B C 1
ATOM 2441 O O . VAL B 1 102 ? 25.422 14.391 -1.371 1 98.62 102 VAL B O 1
ATOM 2444 N N . GLU B 1 103 ? 25.734 12.156 -1.176 1 98.62 103 GLU B N 1
ATOM 2445 C CA . GLU B 1 103 ? 26.609 12.062 -2.348 1 98.62 103 GLU B CA 1
ATOM 2446 C C . GLU B 1 103 ? 25.922 12.633 -3.586 1 98.62 103 GLU B C 1
ATOM 2448 O O . GLU B 1 103 ? 26.562 13.273 -4.418 1 98.62 103 GLU B O 1
ATOM 2453 N N . LEU B 1 104 ? 24.625 12.469 -3.678 1 98.19 104 LEU B N 1
ATOM 2454 C CA . LEU B 1 104 ? 23.875 12.875 -4.855 1 98.19 104 LEU B CA 1
ATOM 2455 C C . LEU B 1 104 ? 23.375 14.312 -4.715 1 98.19 104 LEU B C 1
ATOM 2457 O O . LEU B 1 104 ? 22.75 14.852 -5.625 1 98.19 104 LEU B O 1
ATOM 2461 N N . GLY B 1 105 ? 23.594 14.922 -3.537 1 97.81 105 GLY B N 1
ATOM 2462 C CA . GLY B 1 105 ? 23.219 16.312 -3.305 1 97.81 105 GLY B CA 1
ATOM 2463 C C . GLY B 1 105 ? 21.781 16.469 -2.879 1 97.81 105 GLY B C 1
ATOM 2464 O O . GLY B 1 105 ? 21.219 17.562 -2.957 1 97.81 105 GLY B O 1
ATOM 2465 N N . TYR B 1 106 ? 21.125 15.375 -2.469 1 97.12 106 TYR B N 1
ATOM 2466 C CA . TYR B 1 106 ? 19.719 15.422 -2.078 1 97.12 106 TYR B CA 1
ATOM 2467 C C . TYR B 1 106 ? 19.578 15.953 -0.658 1 97.12 106 TYR B C 1
ATOM 2469 O O . TYR B 1 106 ? 18.5 16.406 -0.269 1 97.12 106 TYR B O 1
ATOM 2477 N N . MET B 1 107 ? 20.641 15.82 0.088 1 96.31 107 MET B N 1
ATOM 2478 C CA . MET B 1 107 ? 20.625 16.266 1.479 1 96.31 107 MET B CA 1
ATOM 2479 C C . MET B 1 107 ? 22.031 16.688 1.926 1 96.31 107 MET B C 1
ATOM 2481 O O . MET B 1 107 ? 23.016 16.094 1.51 1 96.31 107 MET B O 1
ATOM 2485 N N . PRO B 1 108 ? 22.156 17.734 2.832 1 97.94 108 PRO B N 1
ATOM 2486 C CA . PRO B 1 108 ? 23.453 18.109 3.381 1 97.94 108 PRO B CA 1
ATOM 2487 C C . PRO B 1 108 ? 23.984 17.094 4.391 1 97.94 108 PRO B C 1
ATOM 2489 O O . PRO B 1 108 ? 23.203 16.438 5.09 1 97.94 108 PRO B O 1
ATOM 2492 N N . GLN B 1 109 ? 25.359 17.062 4.504 1 98.38 109 GLN B N 1
ATOM 2493 C CA . GLN B 1 109 ? 26.016 16.156 5.43 1 98.38 109 GLN B CA 1
ATOM 2494 C C . GLN B 1 109 ? 25.516 16.359 6.855 1 98.38 109 GLN B C 1
ATOM 2496 O O . GLN B 1 109 ? 25.297 15.398 7.59 1 98.38 109 GLN B O 1
ATOM 2501 N N . GLU B 1 110 ? 25.344 17.562 7.207 1 98.38 110 GLU B N 1
ATOM 2502 C CA . GLU B 1 110 ? 24.938 17.891 8.57 1 98.38 110 GLU B CA 1
ATOM 2503 C C . GLU B 1 110 ? 23.547 17.359 8.867 1 98.38 110 GLU B C 1
ATOM 2505 O O . GLU B 1 110 ? 23.281 16.906 9.984 1 98.38 110 GLU B O 1
ATOM 2510 N N . VAL B 1 111 ? 22.688 17.469 7.891 1 96.88 111 VAL B N 1
ATOM 2511 C CA . VAL B 1 111 ? 21.328 16.953 8.039 1 96.88 111 VAL B CA 1
ATOM 2512 C C . VAL B 1 111 ? 21.359 15.43 8.195 1 96.88 111 VAL B C 1
ATOM 2514 O O . VAL B 1 111 ? 20.719 14.883 9.094 1 96.88 111 VAL B O 1
ATOM 2517 N N . LYS B 1 112 ? 22.125 14.773 7.363 1 98.12 112 LYS B N 1
ATOM 2518 C CA . LYS B 1 112 ? 22.281 13.328 7.492 1 98.12 112 LYS B CA 1
ATOM 2519 C C . LYS B 1 112 ? 22.75 12.953 8.898 1 98.12 112 LYS B C 1
ATOM 2521 O O . LYS B 1 112 ? 22.172 12.055 9.523 1 98.12 112 LYS B O 1
ATOM 2526 N N . ASP B 1 113 ? 23.812 13.625 9.398 1 98.38 113 ASP B N 1
ATOM 2527 C CA . ASP B 1 113 ? 24.391 13.273 10.695 1 98.38 113 ASP B CA 1
ATOM 2528 C C . ASP B 1 113 ? 23.359 13.398 11.812 1 98.38 113 ASP B C 1
ATOM 2530 O O . ASP B 1 113 ? 23.281 12.523 12.68 1 98.38 113 ASP B O 1
ATOM 2534 N N . ARG B 1 114 ? 22.641 14.43 11.711 1 97.88 114 ARG B N 1
ATOM 2535 C CA . ARG B 1 114 ? 21.609 14.648 12.719 1 97.88 114 ARG B CA 1
ATOM 2536 C C . ARG B 1 114 ? 20.516 13.586 12.617 1 97.88 114 ARG B C 1
ATOM 2538 O O . ARG B 1 114 ? 20.078 13.031 13.625 1 97.88 114 ARG B O 1
ATOM 2545 N N . GLN B 1 115 ? 20.047 13.281 11.43 1 96.94 115 GLN B N 1
ATOM 2546 C CA . GLN B 1 115 ? 18.969 12.328 11.219 1 96.94 115 GLN B CA 1
ATOM 2547 C C . GLN B 1 115 ? 19.406 10.914 11.594 1 96.94 115 GLN B C 1
ATOM 2549 O O . GLN B 1 115 ? 18.656 10.188 12.25 1 96.94 115 GLN B O 1
ATOM 2554 N N . ILE B 1 116 ? 20.609 10.555 11.172 1 98.06 116 ILE B N 1
ATOM 2555 C CA . ILE B 1 116 ? 21.094 9.203 11.453 1 98.06 116 ILE B CA 1
ATOM 2556 C C . ILE B 1 116 ? 21.219 9.008 12.961 1 98.06 116 ILE B C 1
ATOM 2558 O O . ILE B 1 116 ? 20.875 7.949 13.484 1 98.06 116 ILE B O 1
ATOM 2562 N N . ALA B 1 117 ? 21.734 9.992 13.648 1 97.94 117 ALA B N 1
ATOM 2563 C CA . ALA B 1 117 ? 21.844 9.914 15.102 1 97.94 117 ALA B CA 1
ATOM 2564 C C . ALA B 1 117 ? 20.484 9.727 15.75 1 97.94 117 ALA B C 1
ATOM 2566 O O . ALA B 1 117 ? 20.312 8.875 16.625 1 97.94 117 ALA B O 1
ATOM 2567 N N . ALA B 1 118 ? 19.531 10.477 15.32 1 97.19 118 ALA B N 1
ATOM 2568 C CA . ALA B 1 118 ? 18.172 10.398 15.867 1 97.19 118 ALA B CA 1
ATOM 2569 C C . ALA B 1 118 ? 17.531 9.062 15.547 1 97.19 118 ALA B C 1
ATOM 2571 O O . ALA B 1 118 ? 16.875 8.453 16.406 1 97.19 118 ALA B O 1
ATOM 2572 N N . LEU B 1 119 ? 17.672 8.586 14.344 1 97.88 119 LEU B N 1
ATOM 2573 C CA . LEU B 1 119 ? 17.047 7.348 13.891 1 97.88 119 LEU B CA 1
ATOM 2574 C C . LEU B 1 119 ? 17.672 6.141 14.57 1 97.88 119 LEU B C 1
ATOM 2576 O O . LEU B 1 119 ? 16.984 5.176 14.898 1 97.88 119 LEU B O 1
ATOM 2580 N N . THR B 1 120 ? 19.016 6.219 14.711 1 97.25 120 THR B N 1
ATOM 2581 C CA . THR B 1 120 ? 19.688 5.145 15.422 1 97.25 120 THR B CA 1
ATOM 2582 C C . THR B 1 120 ? 19.141 5 16.844 1 97.25 120 THR B C 1
ATOM 2584 O O . THR B 1 120 ? 18.828 3.893 17.281 1 97.25 120 THR B O 1
ATOM 2587 N N . ALA B 1 121 ? 19 6.074 17.516 1 96.94 121 ALA B N 1
ATOM 2588 C CA . ALA B 1 121 ? 18.438 6.07 18.859 1 96.94 121 ALA B CA 1
ATOM 2589 C C . ALA B 1 121 ? 17 5.566 18.859 1 96.94 121 ALA B C 1
ATOM 2591 O O . ALA B 1 121 ? 16.594 4.816 19.75 1 96.94 121 ALA B O 1
ATOM 2592 N N . HIS B 1 122 ? 16.25 5.973 17.875 1 96.44 122 HIS B N 1
ATOM 2593 C CA . HIS B 1 122 ? 14.852 5.57 17.734 1 96.44 122 HIS B CA 1
ATOM 2594 C C . HIS B 1 122 ? 14.727 4.062 17.562 1 96.44 122 HIS B C 1
ATOM 2596 O O . HIS B 1 122 ? 13.938 3.414 18.25 1 96.44 122 HIS B O 1
ATOM 2602 N N . PHE B 1 123 ? 15.547 3.514 16.703 1 97.31 123 PHE B N 1
ATOM 2603 C CA . PHE B 1 123 ? 15.438 2.098 16.375 1 97.31 123 PHE B CA 1
ATOM 2604 C C . PHE B 1 123 ? 15.898 1.235 17.547 1 97.31 123 PHE B C 1
ATOM 2606 O O . PHE B 1 123 ? 15.414 0.118 17.734 1 97.31 123 PHE B O 1
ATOM 2613 N N . GLU B 1 124 ? 16.797 1.757 18.328 1 96.25 124 GLU B N 1
ATOM 2614 C CA . GLU B 1 124 ? 17.266 1.032 19.516 1 96.25 124 GLU B CA 1
ATOM 2615 C C . GLU B 1 124 ? 16.141 0.828 20.516 1 96.25 124 GLU B C 1
ATOM 2617 O O . GLU B 1 124 ? 16.109 -0.177 21.234 1 96.25 124 GLU B O 1
ATOM 2622 N N . LYS B 1 125 ? 15.211 1.749 20.547 1 97.06 125 LYS B N 1
ATOM 2623 C CA . LYS B 1 125 ? 14.148 1.713 21.547 1 97.06 125 LYS B CA 1
ATOM 2624 C C . LYS B 1 125 ? 12.836 1.219 20.938 1 97.06 125 LYS B C 1
ATOM 2626 O O . LYS B 1 125 ? 11.852 1.038 21.656 1 97.06 125 LYS B O 1
ATOM 2631 N N . LEU B 1 126 ? 12.82 1.004 19.672 1 97.12 126 LEU B N 1
ATOM 2632 C CA . LEU B 1 126 ? 11.602 0.652 18.953 1 97.12 126 LEU B CA 1
ATOM 2633 C C . LEU B 1 126 ? 11.18 -0.78 19.266 1 97.12 126 LEU B C 1
ATOM 2635 O O . LEU B 1 126 ? 11.898 -1.729 18.953 1 97.12 126 LEU B O 1
ATOM 2639 N N . PRO B 1 127 ? 9.984 -0.968 19.891 1 97.5 127 PRO B N 1
ATOM 2640 C CA . PRO B 1 127 ? 9.531 -2.342 20.125 1 97.5 127 PRO B CA 1
ATOM 2641 C C . PRO B 1 127 ? 9.406 -3.139 18.828 1 97.5 127 PRO B C 1
ATOM 2643 O O . PRO B 1 127 ? 8.969 -2.604 17.797 1 97.5 127 PRO B O 1
ATOM 2646 N N . ALA B 1 128 ? 9.711 -4.43 18.875 1 97.38 128 ALA B N 1
ATOM 2647 C CA . ALA B 1 128 ? 9.742 -5.301 17.703 1 97.38 128 ALA B CA 1
ATOM 2648 C C . ALA B 1 128 ? 8.375 -5.336 17.016 1 97.38 128 ALA B C 1
ATOM 2650 O O . ALA B 1 128 ? 8.297 -5.332 15.789 1 97.38 128 ALA B O 1
ATOM 2651 N N . GLN B 1 129 ? 7.34 -5.328 17.781 1 97.25 129 GLN B N 1
ATOM 2652 C CA . GLN B 1 129 ? 5.996 -5.41 17.219 1 97.25 129 GLN B CA 1
ATOM 2653 C C . GLN B 1 129 ? 5.641 -4.133 16.469 1 97.25 129 GLN B C 1
ATOM 2655 O O . GLN B 1 129 ? 4.977 -4.188 15.422 1 97.25 129 GLN B O 1
ATOM 2660 N N . VAL B 1 130 ? 6.035 -2.994 16.953 1 97.69 130 VAL B N 1
ATOM 2661 C CA . VAL B 1 130 ? 5.789 -1.726 16.281 1 97.69 130 VAL B CA 1
ATOM 2662 C C . VAL B 1 130 ? 6.562 -1.686 14.969 1 97.69 130 VAL B C 1
ATOM 2664 O O . VAL B 1 130 ? 6.023 -1.287 13.93 1 97.69 130 VAL B O 1
ATOM 2667 N N . ASN B 1 131 ? 7.844 -2.115 15.062 1 98.5 131 ASN B N 1
ATOM 2668 C CA . ASN B 1 131 ? 8.633 -2.229 13.836 1 98.5 131 ASN B CA 1
ATOM 2669 C C . ASN B 1 131 ? 7.961 -3.146 12.82 1 98.5 131 ASN B C 1
ATOM 2671 O O . ASN B 1 131 ? 7.836 -2.793 11.648 1 98.5 131 ASN B O 1
ATOM 2675 N N . ARG B 1 132 ? 7.52 -4.301 13.273 1 98.69 132 ARG B N 1
ATOM 2676 C CA . ARG B 1 132 ? 6.883 -5.293 12.414 1 98.69 132 ARG B CA 1
ATOM 2677 C C . ARG B 1 132 ? 5.656 -4.707 11.719 1 98.69 132 ARG B C 1
ATOM 2679 O O . ARG B 1 132 ? 5.508 -4.832 10.5 1 98.69 132 ARG B O 1
ATOM 2686 N N . GLU B 1 133 ? 4.816 -4.016 12.438 1 98.69 133 GLU B N 1
ATOM 2687 C CA . GLU B 1 133 ? 3.607 -3.43 11.867 1 98.69 133 GLU B CA 1
ATOM 2688 C C . GLU B 1 133 ? 3.947 -2.33 10.859 1 98.69 133 GLU B C 1
ATOM 2690 O O . GLU B 1 133 ? 3.312 -2.225 9.812 1 98.69 133 GLU B O 1
ATOM 2695 N N . THR B 1 134 ? 4.961 -1.553 11.18 1 98.81 134 THR B N 1
ATOM 2696 C CA . THR B 1 134 ? 5.379 -0.465 10.305 1 98.81 134 THR B CA 1
ATOM 2697 C C . THR B 1 134 ? 5.855 -1.008 8.961 1 98.81 134 THR B C 1
ATOM 2699 O O . THR B 1 134 ? 5.441 -0.52 7.902 1 98.81 134 THR B O 1
ATOM 2702 N N . ILE B 1 135 ? 6.645 -2.039 9.016 1 98.88 135 ILE B N 1
ATOM 2703 C CA . ILE B 1 135 ? 7.242 -2.527 7.773 1 98.88 135 ILE B CA 1
ATOM 2704 C C . ILE B 1 135 ? 6.199 -3.301 6.969 1 98.88 135 ILE B C 1
ATOM 2706 O O . ILE B 1 135 ? 6.289 -3.383 5.742 1 98.88 135 ILE B O 1
ATOM 2710 N N . LEU B 1 136 ? 5.156 -3.871 7.59 1 98.94 136 LEU B N 1
ATOM 2711 C CA . LEU B 1 136 ? 4.051 -4.492 6.867 1 98.94 136 LEU B CA 1
ATOM 2712 C C . LEU B 1 136 ? 3.242 -3.445 6.105 1 98.94 136 LEU B C 1
ATOM 2714 O O . LEU B 1 136 ? 2.852 -3.67 4.957 1 98.94 136 LEU B O 1
ATOM 2718 N N . ILE B 1 137 ? 3.033 -2.273 6.727 1 98.94 137 ILE B N 1
ATOM 2719 C CA . ILE B 1 137 ? 2.367 -1.166 6.051 1 98.94 137 ILE B CA 1
ATOM 2720 C C . ILE B 1 137 ? 3.195 -0.728 4.844 1 98.94 137 ILE B C 1
ATOM 2722 O O . ILE B 1 137 ? 2.668 -0.599 3.736 1 98.94 137 ILE B O 1
ATOM 2726 N N . ASP B 1 138 ? 4.52 -0.586 5.023 1 98.94 138 ASP B N 1
ATOM 2727 C CA . ASP B 1 138 ? 5.414 -0.21 3.936 1 98.94 138 ASP B CA 1
ATOM 2728 C C . ASP B 1 138 ? 5.391 -1.251 2.818 1 98.94 138 ASP B C 1
ATOM 2730 O O . ASP B 1 138 ? 5.484 -0.906 1.64 1 98.94 138 ASP B O 1
ATOM 2734 N N . GLY B 1 139 ? 5.281 -2.527 3.242 1 98.94 139 GLY B N 1
ATOM 2735 C CA . GLY B 1 139 ? 5.145 -3.6 2.27 1 98.94 139 GLY B CA 1
ATOM 2736 C C . GLY B 1 139 ? 3.893 -3.479 1.418 1 98.94 139 GLY B C 1
ATOM 2737 O O . GLY B 1 139 ? 3.914 -3.791 0.226 1 98.94 139 GLY B O 1
ATOM 2738 N N . GLY B 1 140 ? 2.791 -3.031 2.035 1 98.94 140 GLY B N 1
ATOM 2739 C CA . GLY B 1 140 ? 1.576 -2.756 1.284 1 98.94 140 GLY B CA 1
ATOM 2740 C C . GLY B 1 140 ? 1.736 -1.623 0.287 1 98.94 140 GLY B C 1
ATOM 2741 O O . GLY B 1 140 ? 1.298 -1.732 -0.86 1 98.94 140 GLY B O 1
ATOM 2742 N N . LEU B 1 141 ? 2.412 -0.57 0.701 1 98.94 141 LEU B N 1
ATOM 2743 C CA . LEU B 1 141 ? 2.629 0.583 -0.164 1 98.94 141 LEU B CA 1
ATOM 2744 C C . LEU B 1 141 ? 3.34 0.173 -1.45 1 98.94 141 LEU B C 1
ATOM 2746 O O . LEU B 1 141 ? 2.822 0.391 -2.547 1 98.94 141 LEU B O 1
ATOM 2750 N N . VAL B 1 142 ? 4.445 -0.524 -1.318 1 98.94 142 VAL B N 1
ATOM 2751 C CA . VAL B 1 142 ? 5.254 -0.862 -2.486 1 98.94 142 VAL B CA 1
ATOM 2752 C C . VAL B 1 142 ? 4.516 -1.887 -3.346 1 98.94 142 VAL B C 1
ATOM 2754 O O . VAL B 1 142 ? 4.617 -1.864 -4.574 1 98.94 142 VAL B O 1
ATOM 2757 N N . SER B 1 143 ? 3.723 -2.74 -2.709 1 99 143 SER B N 1
ATOM 2758 C CA . SER B 1 143 ? 3.01 -3.773 -3.453 1 99 143 SER B CA 1
ATOM 2759 C C . SER B 1 143 ? 1.931 -3.17 -4.344 1 99 143 SER B C 1
ATOM 2761 O O . SER B 1 143 ? 1.724 -3.623 -5.473 1 99 143 SER B O 1
ATOM 2763 N N . MET B 1 144 ? 1.234 -2.162 -3.809 1 98.94 144 MET B N 1
ATOM 2764 C CA . MET B 1 144 ? 0.239 -1.498 -4.645 1 98.94 144 MET B CA 1
ATOM 2765 C C . MET B 1 144 ? 0.896 -0.831 -5.848 1 98.94 144 MET B C 1
ATOM 2767 O O . MET B 1 144 ? 0.392 -0.929 -6.969 1 98.94 144 MET B O 1
ATOM 2771 N N . GLN B 1 145 ? 2 -0.156 -5.602 1 98.94 145 GLN B N 1
ATOM 2772 C CA . GLN B 1 145 ? 2.705 0.493 -6.703 1 98.94 145 GLN B CA 1
ATOM 2773 C C . GLN B 1 145 ? 3.219 -0.533 -7.707 1 98.94 145 GLN B C 1
ATOM 2775 O O . GLN B 1 145 ? 3.188 -0.295 -8.914 1 98.94 145 GLN B O 1
ATOM 2780 N N . LEU B 1 146 ? 3.674 -1.649 -7.191 1 98.94 146 LEU B N 1
ATOM 2781 C CA . LEU B 1 146 ? 4.16 -2.727 -8.047 1 98.94 146 LEU B CA 1
ATOM 2782 C C . LEU B 1 146 ? 3.061 -3.211 -8.984 1 98.94 146 LEU B C 1
ATOM 2784 O O . LEU B 1 146 ? 3.299 -3.414 -10.18 1 98.94 146 LEU B O 1
ATOM 2788 N N . MET B 1 147 ? 1.876 -3.381 -8.469 1 98.94 147 MET B N 1
ATOM 2789 C CA . MET B 1 147 ? 0.758 -3.84 -9.281 1 98.94 147 MET B CA 1
ATOM 2790 C C . MET B 1 147 ? 0.421 -2.818 -10.367 1 98.94 147 MET B C 1
ATOM 2792 O O . MET B 1 147 ? 0.141 -3.188 -11.508 1 98.94 147 MET B O 1
ATOM 2796 N N . LEU B 1 148 ? 0.46 -1.576 -10.047 1 98.81 148 LEU B N 1
ATOM 2797 C CA . LEU B 1 148 ? 0.137 -0.541 -11.023 1 98.81 148 LEU B CA 1
ATOM 2798 C C . LEU B 1 148 ? 1.239 -0.419 -12.07 1 98.81 148 LEU B C 1
ATOM 2800 O O . LEU B 1 148 ? 0.958 -0.233 -13.258 1 98.81 148 LEU B O 1
ATOM 2804 N N . THR B 1 149 ? 2.492 -0.49 -11.648 1 98.69 149 THR B N 1
ATOM 2805 C CA . THR B 1 149 ? 3.605 -0.458 -12.594 1 98.69 149 THR B CA 1
ATOM 2806 C C . THR B 1 149 ? 3.537 -1.644 -13.555 1 98.69 149 THR B C 1
ATOM 2808 O O . THR B 1 149 ? 3.807 -1.5 -14.742 1 98.69 149 THR B O 1
ATOM 2811 N N . ALA B 1 150 ? 3.217 -2.824 -12.984 1 98.75 150 ALA B N 1
ATOM 2812 C CA . ALA B 1 150 ? 3.047 -3.994 -13.844 1 98.75 150 ALA B CA 1
ATOM 2813 C C . ALA B 1 150 ? 2.045 -3.715 -14.961 1 98.75 150 ALA B C 1
ATOM 2815 O O . ALA B 1 150 ? 2.291 -4.047 -16.125 1 98.75 150 ALA B O 1
ATOM 2816 N N . ARG B 1 151 ? 0.941 -3.062 -14.656 1 98.31 151 ARG B N 1
ATOM 2817 C CA . ARG B 1 151 ? -0.078 -2.732 -15.648 1 98.31 151 ARG B CA 1
ATOM 2818 C C . ARG B 1 151 ? 0.463 -1.752 -16.688 1 98.31 151 ARG B C 1
ATOM 2820 O O . ARG B 1 151 ? 0.17 -1.874 -17.875 1 98.31 151 ARG B O 1
ATOM 2827 N N . ALA B 1 152 ? 1.237 -0.833 -16.188 1 98.06 152 ALA B N 1
ATOM 2828 C CA . ALA B 1 152 ? 1.819 0.145 -17.109 1 98.06 152 ALA B CA 1
ATOM 2829 C C . ALA B 1 152 ? 2.732 -0.533 -18.125 1 98.06 152 ALA B C 1
ATOM 2831 O O . ALA B 1 152 ? 2.9 -0.04 -19.234 1 98.06 152 ALA B O 1
ATOM 2832 N N . HIS B 1 153 ? 3.314 -1.66 -17.766 1 98.25 153 HIS B N 1
ATOM 2833 C CA . HIS B 1 153 ? 4.199 -2.412 -18.656 1 98.25 153 HIS B CA 1
ATOM 2834 C C . HIS B 1 153 ? 3.422 -3.445 -19.469 1 98.25 153 HIS B C 1
ATOM 2836 O O . HIS B 1 153 ? 4.016 -4.219 -20.219 1 98.25 153 HIS B O 1
ATOM 2842 N N . GLY B 1 154 ? 2.086 -3.498 -19.234 1 97.62 154 GLY B N 1
ATOM 2843 C CA . GLY B 1 154 ? 1.24 -4.363 -20.047 1 97.62 154 GLY B CA 1
ATOM 2844 C C . GLY B 1 154 ? 0.983 -5.715 -19.406 1 97.62 154 GLY B C 1
ATOM 2845 O O . GLY B 1 154 ? 0.582 -6.66 -20.078 1 97.62 154 GLY B O 1
ATOM 2846 N N . TYR B 1 155 ? 1.275 -5.871 -18.078 1 98.56 155 TYR B N 1
ATOM 2847 C CA . TYR B 1 155 ? 1.072 -7.129 -17.375 1 98.56 155 TYR B CA 1
ATOM 2848 C C . TYR B 1 155 ? -0.028 -6.996 -16.328 1 98.56 155 TYR B C 1
ATOM 2850 O O . TYR B 1 155 ? -0.383 -5.887 -15.922 1 98.56 155 TYR B O 1
ATOM 2858 N N . ASP B 1 156 ? -0.59 -8.109 -15.961 1 98.5 156 ASP B N 1
ATOM 2859 C CA . ASP B 1 156 ? -1.591 -8.195 -14.898 1 98.5 156 ASP B CA 1
ATOM 2860 C C . ASP B 1 156 ? -1.041 -8.938 -13.68 1 98.5 156 ASP B C 1
ATOM 2862 O O . ASP B 1 156 ? 0.004 -9.586 -13.766 1 98.5 156 ASP B O 1
ATOM 2866 N N . THR B 1 157 ? -1.754 -8.773 -12.578 1 98.81 157 THR B N 1
ATOM 2867 C CA . THR B 1 157 ? -1.254 -9.359 -11.336 1 98.81 157 THR B CA 1
ATOM 2868 C C . THR B 1 157 ? -2.406 -9.891 -10.484 1 98.81 157 THR B C 1
ATOM 2870 O O . THR B 1 157 ? -3.574 -9.633 -10.789 1 98.81 157 THR B O 1
ATOM 2873 N N . ASN B 1 158 ? -2.082 -10.68 -9.5 1 98.81 158 ASN B N 1
ATOM 2874 C CA . ASN B 1 158 ? -2.947 -11.117 -8.414 1 98.81 158 ASN B CA 1
ATOM 2875 C C . ASN B 1 158 ? -2.225 -11.078 -7.07 1 98.81 158 ASN B C 1
ATOM 2877 O O . ASN B 1 158 ? -1.244 -11.789 -6.867 1 98.81 158 ASN B O 1
ATOM 2881 N N . PRO B 1 159 ? -2.656 -10.133 -6.168 1 98.88 159 PRO B N 1
ATOM 2882 C CA . PRO B 1 159 ? -2.146 -10.242 -4.801 1 98.88 159 PRO B CA 1
ATOM 2883 C C . PRO B 1 159 ? -2.732 -11.43 -4.039 1 98.88 159 PRO B C 1
ATOM 2885 O O . PRO B 1 159 ? -3.951 -11.609 -4.02 1 98.88 159 PRO B O 1
ATOM 2888 N N . ILE B 1 160 ? -1.86 -12.227 -3.42 1 98.69 160 ILE B N 1
ATOM 2889 C CA . ILE B 1 160 ? -2.266 -13.477 -2.787 1 98.69 160 ILE B CA 1
ATOM 2890 C C . ILE B 1 160 ? -1.843 -13.477 -1.32 1 98.69 160 ILE B C 1
ATOM 2892 O O . ILE B 1 160 ? -0.656 -13.344 -1.011 1 98.69 160 ILE B O 1
ATOM 2896 N N . GLY B 1 161 ? -2.824 -13.562 -0.435 1 97.94 161 GLY B N 1
ATOM 2897 C CA . GLY B 1 161 ? -2.555 -13.656 0.991 1 97.94 161 GLY B CA 1
ATOM 2898 C C . GLY B 1 161 ? -2.639 -15.078 1.521 1 97.94 161 GLY B C 1
ATOM 2899 O O . GLY B 1 161 ? -2.154 -15.367 2.619 1 97.94 161 GLY B O 1
ATOM 2900 N N . GLY B 1 162 ? -3.307 -15.953 0.753 1 96.75 162 GLY B N 1
ATOM 2901 C CA . GLY B 1 162 ? -3.506 -17.328 1.187 1 96.75 162 GLY B CA 1
ATOM 2902 C C . GLY B 1 162 ? -2.396 -18.266 0.739 1 96.75 162 GLY B C 1
ATOM 2903 O O . GLY B 1 162 ? -2.51 -18.922 -0.299 1 96.75 162 GLY B O 1
ATOM 2904 N N . TYR B 1 163 ? -1.394 -18.344 1.514 1 98.25 163 TYR B N 1
ATOM 2905 C CA . TYR B 1 163 ? -0.267 -19.25 1.301 1 98.25 163 TYR B CA 1
ATOM 2906 C C . TYR B 1 163 ? 0.417 -19.578 2.619 1 98.25 163 TYR B C 1
ATOM 2908 O O . TYR B 1 163 ? 0.022 -19.094 3.676 1 98.25 163 TYR B O 1
ATOM 2916 N N . ASP B 1 164 ? 1.395 -20.469 2.613 1 98.25 164 ASP B N 1
ATOM 2917 C CA . ASP B 1 164 ? 2.107 -20.906 3.807 1 98.25 164 ASP B CA 1
ATOM 2918 C C . ASP B 1 164 ? 3.148 -19.875 4.242 1 98.25 164 ASP B C 1
ATOM 2920 O O . ASP B 1 164 ? 4.344 -20.062 4.012 1 98.25 164 ASP B O 1
ATOM 2924 N N . LYS B 1 165 ? 2.688 -18.859 4.953 1 97.81 165 LYS B N 1
ATOM 2925 C CA . LYS B 1 165 ? 3.537 -17.75 5.398 1 97.81 165 LYS B CA 1
ATOM 2926 C C . LYS B 1 165 ? 4.57 -18.234 6.41 1 97.81 165 LYS B C 1
ATOM 2928 O O . LYS B 1 165 ? 5.66 -17.656 6.512 1 97.81 165 LYS B O 1
ATOM 2933 N N . GLU B 1 166 ? 4.25 -19.219 7.07 1 97.25 166 GLU B N 1
ATOM 2934 C CA . GLU B 1 166 ? 5.129 -19.734 8.117 1 97.25 166 GLU B CA 1
ATOM 2935 C C . GLU B 1 166 ? 6.398 -20.344 7.52 1 97.25 166 GLU B C 1
ATOM 2937 O O . GLU B 1 166 ? 7.477 -20.234 8.109 1 97.25 166 GLU B O 1
ATOM 2942 N N . ASN B 1 167 ? 6.297 -20.891 6.309 1 98.25 167 ASN B N 1
ATOM 2943 C CA . ASN B 1 167 ? 7.41 -21.703 5.836 1 98.25 167 ASN B CA 1
ATOM 2944 C C . ASN B 1 167 ? 8.047 -21.109 4.586 1 98.25 167 ASN B C 1
ATOM 2946 O O . ASN B 1 167 ? 9.125 -21.547 4.168 1 98.25 167 ASN B O 1
ATOM 2950 N N . ILE B 1 168 ? 7.477 -20.156 3.986 1 98.62 168 ILE B N 1
ATOM 2951 C CA . ILE B 1 168 ? 7.914 -19.672 2.678 1 98.62 168 ILE B CA 1
ATOM 2952 C C . ILE B 1 168 ? 9.336 -19.141 2.773 1 98.62 168 ILE B C 1
ATOM 2954 O O . ILE B 1 168 ? 10.172 -19.406 1.907 1 98.62 168 ILE B O 1
ATOM 2958 N N . ALA B 1 169 ? 9.672 -18.344 3.756 1 98.56 169 ALA B N 1
ATOM 2959 C CA . ALA B 1 169 ? 11.008 -17.75 3.865 1 98.56 169 ALA B CA 1
ATOM 2960 C C . ALA B 1 169 ? 12.07 -18.844 3.943 1 98.56 169 ALA B C 1
ATOM 2962 O O . ALA B 1 169 ? 12.992 -18.875 3.123 1 98.56 169 ALA B O 1
ATOM 2963 N N . GLU B 1 170 ? 11.906 -19.766 4.805 1 98.38 170 GLU B N 1
ATOM 2964 C CA . GLU B 1 170 ? 12.883 -20.828 5.008 1 98.38 170 GLU B CA 1
ATOM 2965 C C . GLU B 1 170 ? 12.992 -21.734 3.775 1 98.38 170 GLU B C 1
ATOM 2967 O O . GLU B 1 170 ? 14.078 -22.219 3.447 1 98.38 170 GLU B O 1
ATOM 2972 N N . THR B 1 171 ? 11.852 -21.984 3.17 1 98.44 171 THR B N 1
ATOM 2973 C CA . THR B 1 171 ? 11.836 -22.812 1.968 1 98.44 171 THR B CA 1
ATOM 2974 C C . THR B 1 171 ? 12.758 -22.234 0.899 1 98.44 171 THR B C 1
ATOM 2976 O O . THR B 1 171 ? 13.375 -22.984 0.136 1 98.44 171 THR B O 1
ATOM 2979 N N . PHE B 1 172 ? 12.898 -20.953 0.887 1 98.69 172 PHE B N 1
ATOM 2980 C CA . PHE B 1 172 ? 13.719 -20.312 -0.139 1 98.69 172 PHE B CA 1
ATOM 2981 C C . PHE B 1 172 ? 15.023 -19.797 0.455 1 98.69 172 PHE B C 1
ATOM 2983 O O . PHE B 1 172 ? 15.664 -18.906 -0.121 1 98.69 172 PHE B O 1
ATOM 2990 N N . GLY B 1 173 ? 15.359 -20.234 1.661 1 98.25 173 GLY B N 1
ATOM 2991 C CA . GLY B 1 173 ? 16.672 -19.984 2.252 1 98.25 173 GLY B CA 1
ATOM 2992 C C . GLY B 1 173 ? 16.766 -18.625 2.934 1 98.25 173 GLY B C 1
ATOM 2993 O O . GLY B 1 173 ? 17.859 -18.094 3.115 1 98.25 173 GLY B O 1
ATOM 2994 N N . LEU B 1 174 ? 15.672 -18.062 3.295 1 98.44 174 LEU B N 1
ATOM 2995 C CA . LEU B 1 174 ? 15.648 -16.781 3.992 1 98.44 174 LEU B CA 1
ATOM 2996 C C . LEU B 1 174 ? 15.43 -16.969 5.488 1 98.44 174 LEU B C 1
ATOM 2998 O O . LEU B 1 174 ? 14.797 -17.953 5.902 1 98.44 174 LEU B O 1
ATOM 3002 N N . ASP B 1 175 ? 15.977 -16.078 6.277 1 98.38 175 ASP B N 1
ATOM 3003 C CA . ASP B 1 175 ? 15.742 -16.078 7.719 1 98.38 175 ASP B CA 1
ATOM 3004 C C . ASP B 1 175 ? 14.305 -15.656 8.039 1 98.38 175 ASP B C 1
ATOM 3006 O O . ASP B 1 175 ? 13.953 -14.484 7.91 1 98.38 175 ASP B O 1
ATOM 3010 N N . LYS B 1 176 ? 13.523 -16.562 8.539 1 97.44 176 LYS B N 1
ATOM 3011 C CA . LYS B 1 176 ? 12.102 -16.328 8.734 1 97.44 176 LYS B CA 1
ATOM 3012 C C . LYS B 1 176 ? 11.859 -15.297 9.844 1 97.44 176 LYS B C 1
ATOM 3014 O O . LYS B 1 176 ? 10.789 -14.688 9.906 1 97.44 176 LYS B O 1
ATOM 3019 N N . GLU B 1 177 ? 12.852 -15.094 10.727 1 97.5 177 GLU B N 1
ATOM 3020 C CA . GLU B 1 177 ? 12.703 -14.102 11.781 1 97.5 177 GLU B CA 1
ATOM 3021 C C . GLU B 1 177 ? 13.016 -12.695 11.273 1 97.5 177 GLU B C 1
ATOM 3023 O O . GLU B 1 177 ? 12.508 -11.711 11.805 1 97.5 177 GLU B O 1
ATOM 3028 N N . ARG B 1 178 ? 13.789 -12.625 10.25 1 98.31 178 ARG B N 1
ATOM 3029 C CA . ARG B 1 178 ? 14.18 -11.336 9.695 1 98.31 178 ARG B CA 1
ATOM 3030 C C . ARG B 1 178 ? 13.242 -10.898 8.578 1 98.31 178 ARG B C 1
ATOM 3032 O O . ARG B 1 178 ? 12.852 -9.734 8.508 1 98.31 178 ARG B O 1
ATOM 3039 N N . TYR B 1 179 ? 12.883 -11.859 7.73 1 98.81 179 TYR B N 1
ATOM 3040 C CA . TYR B 1 179 ? 12.102 -11.523 6.551 1 98.81 179 TYR B CA 1
ATOM 3041 C C . TYR B 1 179 ? 10.641 -11.945 6.73 1 98.81 179 TYR B C 1
ATOM 3043 O O . TYR B 1 179 ? 10.305 -13.117 6.59 1 98.81 179 TYR B O 1
ATOM 3051 N N . VAL B 1 180 ? 9.789 -10.914 6.961 1 98.81 180 VAL B N 1
ATOM 3052 C CA . VAL B 1 180 ? 8.367 -11.109 7.246 1 98.81 180 VAL B CA 1
ATOM 3053 C C . VAL B 1 180 ? 7.578 -11.148 5.941 1 98.81 180 VAL B C 1
ATOM 3055 O O . VAL B 1 180 ? 7.668 -10.227 5.125 1 98.81 180 VAL B O 1
ATOM 3058 N N . PRO B 1 181 ? 6.828 -12.227 5.691 1 98.81 181 PRO B N 1
ATOM 3059 C CA . PRO B 1 181 ? 6.055 -12.281 4.449 1 98.81 181 PRO B CA 1
ATOM 3060 C C . PRO B 1 181 ? 4.949 -11.234 4.398 1 98.81 181 PRO B C 1
ATOM 3062 O O . PRO B 1 181 ? 4.195 -11.07 5.359 1 98.81 181 PRO B O 1
ATOM 3065 N N . VAL B 1 182 ? 4.844 -10.531 3.332 1 98.94 182 VAL B N 1
ATOM 3066 C CA . VAL B 1 182 ? 3.799 -9.539 3.105 1 98.94 182 VAL B CA 1
ATOM 3067 C C . VAL B 1 182 ? 2.697 -10.141 2.234 1 98.94 182 VAL B C 1
ATOM 3069 O O . VAL B 1 182 ? 1.538 -10.211 2.648 1 98.94 182 VAL B O 1
ATOM 3072 N N . MET B 1 183 ? 3.057 -10.562 1.002 1 98.94 183 MET B N 1
ATOM 3073 C CA . MET B 1 183 ? 2.129 -11.203 0.074 1 98.94 183 MET B CA 1
ATOM 3074 C C . MET B 1 183 ? 2.879 -11.852 -1.081 1 98.94 183 MET B C 1
ATOM 3076 O O . MET B 1 183 ? 4.07 -11.609 -1.271 1 98.94 183 MET B O 1
ATOM 3080 N N . LEU B 1 184 ? 2.193 -12.781 -1.77 1 98.88 184 LEU B N 1
ATOM 3081 C CA . LEU B 1 184 ? 2.611 -13.18 -3.109 1 98.88 184 LEU B CA 1
ATOM 3082 C C . LEU B 1 184 ? 1.919 -12.336 -4.172 1 98.88 184 LEU B C 1
ATOM 3084 O O . LEU B 1 184 ? 0.748 -11.977 -4.02 1 98.88 184 LEU B O 1
ATOM 3088 N N . LEU B 1 185 ? 2.674 -11.977 -5.188 1 98.94 185 LEU B N 1
ATOM 3089 C CA . LEU B 1 185 ? 2.119 -11.32 -6.367 1 98.94 185 LEU B CA 1
ATOM 3090 C C . LEU B 1 185 ? 2.42 -12.133 -7.629 1 98.94 185 LEU B C 1
ATOM 3092 O O . LEU B 1 185 ? 3.562 -12.156 -8.094 1 98.94 185 LEU B O 1
ATOM 3096 N N . SER B 1 186 ? 1.416 -12.812 -8.141 1 98.94 186 SER B N 1
ATOM 3097 C CA . SER B 1 186 ? 1.629 -13.406 -9.461 1 98.94 186 SER B CA 1
ATOM 3098 C C . SER B 1 186 ? 1.539 -12.344 -10.555 1 98.94 186 SER B C 1
ATOM 3100 O O . SER B 1 186 ? 0.742 -11.414 -10.461 1 98.94 186 SER B O 1
ATOM 3102 N N . ILE B 1 187 ? 2.338 -12.469 -11.57 1 98.94 187 ILE B N 1
ATOM 3103 C CA . ILE B 1 187 ? 2.414 -11.469 -12.625 1 98.94 187 ILE B CA 1
ATOM 3104 C C . ILE B 1 187 ? 2.529 -12.156 -13.984 1 98.94 187 ILE B C 1
ATOM 3106 O O . ILE B 1 187 ? 3.242 -13.148 -14.125 1 98.94 187 ILE B O 1
ATOM 3110 N N . GLY B 1 188 ? 1.833 -11.688 -14.945 1 98.81 188 GLY B N 1
ATOM 3111 C CA . GLY B 1 188 ? 1.823 -12.203 -16.297 1 98.81 188 GLY B CA 1
ATOM 3112 C C . GLY B 1 188 ? 0.798 -11.531 -17.188 1 98.81 188 GLY B C 1
ATOM 3113 O O . GLY B 1 188 ? 0.285 -10.461 -16.859 1 98.81 188 GLY B O 1
ATOM 3114 N N . LYS B 1 189 ? 0.658 -12.109 -18.328 1 98.56 189 LYS B N 1
ATOM 3115 C CA . LYS B 1 189 ? -0.39 -11.633 -19.234 1 98.56 189 LYS B CA 1
ATOM 3116 C C . LYS B 1 189 ? -1.699 -12.383 -19 1 98.56 189 LYS B C 1
ATOM 3118 O O . LYS B 1 189 ? -1.742 -13.609 -19.062 1 98.56 189 LYS B O 1
ATOM 3123 N N . ALA B 1 190 ? -2.701 -11.641 -18.75 1 98.25 190 ALA B N 1
ATOM 3124 C CA . ALA B 1 190 ? -3.996 -12.227 -18.422 1 98.25 190 ALA B CA 1
ATOM 3125 C C . ALA B 1 190 ? -4.496 -13.133 -19.547 1 98.25 190 ALA B C 1
ATOM 3127 O O . ALA B 1 190 ? -4.398 -12.773 -20.719 1 98.25 190 ALA B O 1
ATOM 3128 N N . ALA B 1 191 ? -5.039 -14.297 -19.203 1 97.81 191 ALA B N 1
ATOM 3129 C CA . ALA B 1 191 ? -5.703 -15.188 -20.156 1 97.81 191 ALA B CA 1
ATOM 3130 C C . ALA B 1 191 ? -7.211 -14.961 -20.156 1 97.81 191 ALA B C 1
ATOM 3132 O O . ALA B 1 191 ? -7.918 -15.453 -21.031 1 97.81 191 ALA B O 1
ATOM 3133 N N . ASP B 1 192 ? -7.723 -14.25 -19.172 1 94.56 192 ASP B N 1
ATOM 3134 C CA . ASP B 1 192 ? -9.125 -13.875 -19.062 1 94.56 192 ASP B CA 1
ATOM 3135 C C . ASP B 1 192 ? -9.281 -12.484 -18.438 1 94.56 192 ASP B C 1
ATOM 3137 O O . ASP B 1 192 ? -8.289 -11.844 -18.094 1 94.56 192 ASP B O 1
ATOM 3141 N N . GLU B 1 193 ? -10.445 -11.945 -18.359 1 92.12 193 GLU B N 1
ATOM 3142 C CA . GLU B 1 193 ? -10.68 -10.547 -18 1 92.12 193 GLU B CA 1
ATOM 3143 C C . GLU B 1 193 ? -10.742 -10.367 -16.484 1 92.12 193 GLU B C 1
ATOM 3145 O O . GLU B 1 193 ? -10.648 -9.25 -15.984 1 92.12 193 GLU B O 1
ATOM 3150 N N . GLY B 1 194 ? -10.719 -11.414 -15.734 1 92.56 194 GLY B N 1
ATOM 3151 C CA . GLY B 1 194 ? -10.961 -11.297 -14.305 1 92.56 194 GLY B CA 1
ATOM 3152 C C . GLY B 1 194 ? -12.383 -10.922 -13.969 1 92.56 194 GLY B C 1
ATOM 3153 O O . GLY B 1 194 ? -13.258 -10.922 -14.844 1 92.56 194 GLY B O 1
ATOM 3154 N N . TYR B 1 195 ? -12.602 -10.594 -12.695 1 93.12 195 TYR B N 1
ATOM 3155 C CA . TYR B 1 195 ? -13.945 -10.281 -12.219 1 93.12 195 TYR B CA 1
ATOM 3156 C C . TYR B 1 195 ? -14.008 -8.859 -11.664 1 93.12 195 TYR B C 1
ATOM 3158 O O . TYR B 1 195 ? -13.062 -8.391 -11.039 1 93.12 195 TYR B O 1
ATOM 3166 N N . ALA B 1 196 ? -15.148 -8.266 -11.875 1 94.06 196 ALA B N 1
ATOM 3167 C CA . ALA B 1 196 ? -15.391 -6.977 -11.242 1 94.06 196 ALA B CA 1
ATOM 3168 C C . ALA B 1 196 ? -15.664 -7.145 -9.75 1 94.06 196 ALA B C 1
ATOM 3170 O O . ALA B 1 196 ? -16.094 -8.211 -9.305 1 94.06 196 ALA B O 1
ATOM 3171 N N . SER B 1 197 ? -15.352 -6.141 -9.031 1 95.31 197 SER B N 1
ATOM 3172 C CA . SER B 1 197 ? -15.609 -6.148 -7.59 1 95.31 197 SER B CA 1
ATOM 3173 C C . SER B 1 197 ? -16.359 -4.898 -7.156 1 95.31 197 SER B C 1
ATOM 3175 O O . SER B 1 197 ? -16.156 -3.814 -7.707 1 95.31 197 SER B O 1
ATOM 3177 N N . TYR B 1 198 ? -17.234 -5.137 -6.176 1 97.75 198 TYR B N 1
ATOM 3178 C CA . TYR B 1 198 ? -17.969 -4.027 -5.578 1 97.75 198 TYR B CA 1
ATOM 3179 C C . TYR B 1 198 ? -17.172 -3.377 -4.461 1 97.75 198 TYR B C 1
ATOM 3181 O O . TYR B 1 198 ? -16.453 -4.059 -3.719 1 97.75 198 TYR B O 1
ATOM 3189 N N . ARG B 1 199 ? -17.297 -2.08 -4.359 1 98.75 199 ARG B N 1
ATOM 3190 C CA . ARG B 1 199 ? -16.703 -1.3 -3.279 1 98.75 199 ARG B CA 1
ATOM 3191 C C . ARG B 1 199 ? -17.781 -0.615 -2.443 1 98.75 199 ARG B C 1
ATOM 3193 O O . ARG B 1 199 ? -18.75 -0.098 -2.984 1 98.75 199 ARG B O 1
ATOM 3200 N N . LEU B 1 200 ? -17.547 -0.589 -1.15 1 98.81 200 LEU B N 1
ATOM 3201 C CA . LEU B 1 200 ? -18.453 0.086 -0.231 1 98.81 200 LEU B CA 1
ATOM 3202 C C . LEU B 1 200 ? -18.531 1.575 -0.547 1 98.81 200 LEU B C 1
ATOM 3204 O O . LEU B 1 200 ? -17.531 2.195 -0.913 1 98.81 200 LEU B O 1
ATOM 3208 N N . PRO B 1 201 ? -19.75 2.191 -0.368 1 98.5 201 PRO B N 1
ATOM 3209 C CA . PRO B 1 201 ? -19.875 3.641 -0.547 1 98.5 201 PRO B CA 1
ATOM 3210 C C . PRO B 1 201 ? -18.984 4.426 0.419 1 98.5 201 PRO B C 1
ATOM 3212 O O . PRO B 1 201 ? -18.781 4.004 1.559 1 98.5 201 PRO B O 1
ATOM 3215 N N . ILE B 1 202 ? -18.594 5.59 0.032 1 98.75 202 ILE B N 1
ATOM 3216 C CA . ILE B 1 202 ? -17.688 6.422 0.821 1 98.75 202 ILE B CA 1
ATOM 3217 C C . ILE B 1 202 ? -18.359 6.816 2.133 1 98.75 202 ILE B C 1
ATOM 3219 O O . ILE B 1 202 ? -17.703 6.906 3.174 1 98.75 202 ILE B O 1
ATOM 3223 N N . ASP B 1 203 ? -19.656 6.977 2.137 1 98.25 203 ASP B N 1
ATOM 3224 C CA . ASP B 1 203 ? -20.375 7.367 3.342 1 98.25 203 ASP B CA 1
ATOM 3225 C C . ASP B 1 203 ? -20.281 6.285 4.414 1 98.25 203 ASP B C 1
ATOM 3227 O O . ASP B 1 203 ? -20.406 6.574 5.609 1 98.25 203 ASP B O 1
ATOM 3231 N N . THR B 1 204 ? -20.016 5.047 4.004 1 98.44 204 THR B N 1
ATOM 3232 C CA . THR B 1 204 ? -19.875 3.926 4.93 1 98.44 204 THR B CA 1
ATOM 3233 C C . THR B 1 204 ? -18.484 3.895 5.555 1 98.44 204 THR B C 1
ATOM 3235 O O . THR B 1 204 ? -18.328 3.465 6.699 1 98.44 204 THR B O 1
ATOM 3238 N N . ILE B 1 205 ? -17.5 4.461 4.816 1 98.75 205 ILE B N 1
ATOM 3239 C CA . ILE B 1 205 ? -16.125 4.152 5.23 1 98.75 205 ILE B CA 1
ATOM 3240 C C . ILE B 1 205 ? -15.359 5.445 5.48 1 98.75 205 ILE B C 1
ATOM 3242 O O . ILE B 1 205 ? -14.148 5.422 5.707 1 98.75 205 ILE B O 1
ATOM 3246 N N . ALA B 1 206 ? -16 6.605 5.414 1 98.81 206 ALA B N 1
ATOM 3247 C CA . ALA B 1 206 ? -15.32 7.875 5.66 1 98.81 206 ALA B CA 1
ATOM 3248 C C . ALA B 1 206 ? -16.141 8.766 6.586 1 98.81 206 ALA B C 1
ATOM 3250 O O . ALA B 1 206 ? -17.375 8.797 6.496 1 98.81 206 ALA B O 1
ATOM 3251 N N . GLU B 1 207 ? -15.469 9.43 7.445 1 98.69 207 GLU B N 1
ATOM 3252 C CA . GLU B 1 207 ? -16.031 10.477 8.297 1 98.69 207 GLU B CA 1
ATOM 3253 C C . GLU B 1 207 ? -15.281 11.789 8.125 1 98.69 207 GLU B C 1
ATOM 3255 O O . GLU B 1 207 ? -14.109 11.797 7.75 1 98.69 207 GLU B O 1
ATOM 3260 N N . TRP B 1 208 ? -16.016 12.852 8.406 1 98.56 208 TRP B N 1
ATOM 3261 C CA . TRP B 1 208 ? -15.453 14.188 8.258 1 98.56 208 TRP B CA 1
ATOM 3262 C C . TRP B 1 208 ? -15.438 14.922 9.594 1 98.56 208 TRP B C 1
ATOM 3264 O O . TRP B 1 208 ? -16.406 14.867 10.352 1 98.56 208 TRP B O 1
ATOM 3274 N N . LYS B 1 209 ? -14.375 15.5 9.828 1 98.12 209 LYS B N 1
ATOM 3275 C CA . LYS B 1 209 ? -14.211 16.234 11.07 1 98.12 209 LYS B CA 1
ATOM 3276 C C . LYS B 1 209 ? -13.57 17.609 10.82 1 98.12 209 LYS B C 1
ATOM 3278 O O . LYS B 1 209 ? -12.766 17.75 9.891 1 98.12 209 LYS B O 1
#

pLDDT: mean 97.63, std 3.89, range [56.47, 99.0]

InterPro domains:
  IPR000415 Nitroreductase-like [G3DSA:3.40.109.10] (2-209)
  IPR000415 Nitroreductase-like [SSF55469] (6-206)
  IPR029479 Nitroreductase [PF00881] (12-189)

Foldseek 3Di:
DPQDPPQCCLQVLAFAFQAFAQVDADDPVRVVVLLVQLQVFDADVRLSFKDKDKQQDPVSLVLQQVFQVPSNNLSRRFNTKIWIWGFLVSLVCLCVVLVVCCVVVVDPPVVSVVSNVVVVVVSVPDDSVNSVVRRLVVSVRSVSSSQSSLVNVPKHKHWAPPGNQPCVQVSVPHDSVGIGTNTMIGMHHHPDSHDDDDDDDCVVPDDDD/DPQDPPQCCLQVLAFAFQAFAQVDADDPVRVVVLLVQLQVFDADVRLSFKDKDKQQDPVSLVLQQVFQVPSNNLSRRFNTKIWIWGFLVSLVCLCVVLVVCCVVVVDPPVVSVVSNVVVVVVSVPDDSVNSVVRRLVVSVRSVSSSQSSLVNVPKHKHWAPPGNQVCVQVSVPHDSVGIGTNTMIGMHHHPDSHDDDDDDDCVVPDDDD

Organism: NCBI:txid227866